Protein AF-0000000066037238 (afdb_homodimer)

Structure (mmCIF, N/CA/C/O backbone):
data_AF-0000000066037238-model_v1
#
loop_
_entity.id
_entity.type
_entity.pdbx_description
1 polymer 'NGG1-interacting factor 3'
#
loop_
_atom_site.group_PDB
_atom_site.id
_atom_site.type_symbol
_atom_site.label_atom_id
_atom_site.label_alt_id
_atom_site.label_comp_id
_atom_site.label_asym_id
_atom_site.label_entity_id
_atom_site.label_seq_id
_atom_site.pdbx_PDB_ins_code
_atom_site.Cartn_x
_atom_site.Cartn_y
_atom_site.Cartn_z
_atom_site.occupancy
_atom_site.B_iso_or_equiv
_atom_site.auth_seq_id
_atom_site.auth_comp_id
_atom_site.auth_asym_id
_atom_site.auth_atom_id
_atom_site.pdbx_PDB_model_num
ATOM 1 N N . MET A 1 1 ? 17.234 34.469 14.727 1 67.12 1 MET A N 1
ATOM 2 C CA . MET A 1 1 ? 16.453 34.875 15.883 1 67.12 1 MET A CA 1
ATOM 3 C C . MET A 1 1 ? 15.422 33.781 16.234 1 67.12 1 MET A C 1
ATOM 5 O O . MET A 1 1 ? 14.898 33.125 15.359 1 67.12 1 MET A O 1
ATOM 9 N N . SER A 1 2 ? 15.195 33.688 17.484 1 80.06 2 SER A N 1
ATOM 10 C CA . SER A 1 2 ? 14.273 32.656 17.969 1 80.06 2 SER A CA 1
ATOM 11 C C . SER A 1 2 ? 12.836 32.969 17.578 1 80.06 2 SER A C 1
ATOM 13 O O . SER A 1 2 ? 12.43 34.156 17.578 1 80.06 2 SER A O 1
ATOM 15 N N . ARG A 1 3 ? 12.109 31.969 17.141 1 85.75 3 ARG A N 1
ATOM 16 C CA . ARG A 1 3 ? 10.711 32.094 16.719 1 85.75 3 ARG A CA 1
ATOM 17 C C . ARG A 1 3 ? 9.773 31.672 17.859 1 85.75 3 ARG A C 1
ATOM 19 O O . ARG A 1 3 ? 8.57 31.5 17.641 1 85.75 3 ARG A O 1
ATOM 26 N N . ALA A 1 4 ? 10.305 31.625 19.016 1 90.44 4 ALA A N 1
ATOM 27 C CA . ALA A 1 4 ? 9.516 31.156 20.141 1 90.44 4 ALA A CA 1
ATOM 28 C C . ALA A 1 4 ? 8.438 32.156 20.531 1 90.44 4 ALA A C 1
ATOM 30 O O . ALA A 1 4 ? 8.68 33.375 20.531 1 90.44 4 ALA A O 1
ATOM 31 N N . ILE A 1 5 ? 7.301 31.609 20.766 1 92.38 5 ILE A N 1
ATOM 32 C CA . ILE A 1 5 ? 6.207 32.438 21.234 1 92.38 5 ILE A CA 1
ATOM 33 C C . ILE A 1 5 ? 5.973 32.188 22.734 1 92.38 5 ILE A C 1
ATOM 35 O O . ILE A 1 5 ? 6.562 31.297 23.312 1 92.38 5 ILE A O 1
ATOM 39 N N . THR A 1 6 ? 5.172 33.062 23.266 1 92.44 6 THR A N 1
ATOM 40 C CA . THR A 1 6 ? 4.918 32.906 24.688 1 92.44 6 THR A CA 1
ATOM 41 C C . THR A 1 6 ? 4.047 31.672 24.953 1 92.44 6 THR A C 1
ATOM 43 O O . THR A 1 6 ? 3.35 31.188 24.062 1 92.44 6 THR A O 1
ATOM 46 N N . ARG A 1 7 ? 4.125 31.219 26.188 1 93.56 7 ARG A N 1
ATOM 47 C CA . ARG A 1 7 ? 3.281 30.094 26.594 1 93.56 7 ARG A CA 1
ATOM 48 C C . ARG A 1 7 ? 1.805 30.422 26.391 1 93.56 7 ARG A C 1
ATOM 50 O O . ARG A 1 7 ? 1.026 29.562 25.969 1 93.56 7 ARG A O 1
ATOM 57 N N . ALA A 1 8 ? 1.461 31.625 26.672 1 92.94 8 ALA A N 1
ATOM 58 C CA . ALA A 1 8 ? 0.074 32.062 26.516 1 92.94 8 ALA A CA 1
ATOM 59 C C . ALA A 1 8 ? -0.369 31.984 25.062 1 92.94 8 ALA A C 1
ATOM 61 O O . ALA A 1 8 ? -1.48 31.531 24.766 1 92.94 8 ALA A O 1
ATOM 62 N N . GLN A 1 9 ? 0.451 32.375 24.172 1 93.62 9 GLN A N 1
ATOM 63 C CA . GLN A 1 9 ? 0.159 32.344 22.734 1 93.62 9 GLN A CA 1
ATOM 64 C C . GLN A 1 9 ? 0.022 30.891 22.25 1 93.62 9 GLN A C 1
ATOM 66 O O . GLN A 1 9 ? -0.89 30.578 21.484 1 93.62 9 GLN A O 1
ATOM 71 N N . LEU A 1 10 ? 0.917 30.078 22.703 1 96.25 10 LEU A N 1
ATOM 72 C CA . LEU A 1 10 ? 0.875 28.672 22.312 1 96.25 10 LEU A CA 1
ATOM 73 C C . LEU A 1 10 ? -0.377 27.984 22.859 1 96.25 10 LEU A C 1
ATOM 75 O O . LEU A 1 10 ? -1.038 27.234 22.141 1 96.25 10 LEU A O 1
ATOM 79 N N . ASP A 1 11 ? -0.684 28.297 24.062 1 96 11 ASP A N 1
ATOM 80 C CA . ASP A 1 11 ? -1.886 27.75 24.688 1 96 11 ASP A CA 1
ATOM 81 C C . ASP A 1 11 ? -3.139 28.172 23.922 1 96 11 ASP A C 1
ATOM 83 O O . ASP A 1 11 ? -4.07 27.375 23.75 1 96 11 ASP A O 1
ATOM 87 N N . LYS A 1 12 ? -3.129 29.391 23.531 1 95.81 12 LYS A N 1
ATOM 88 C CA . LYS A 1 12 ? -4.258 29.875 22.734 1 95.81 12 LYS A CA 1
ATOM 89 C C . LYS A 1 12 ? -4.418 29.078 21.453 1 95.81 12 LYS A C 1
ATOM 91 O O . LYS A 1 12 ? -5.531 28.703 21.078 1 95.81 12 LYS A O 1
ATOM 96 N N . LEU A 1 13 ? -3.352 28.797 20.75 1 97.5 13 LEU A N 1
ATOM 97 C CA . LEU A 1 13 ? -3.398 28.016 19.531 1 97.5 13 LEU A CA 1
ATOM 98 C C . LEU A 1 13 ? -3.885 26.594 19.828 1 97.5 13 LEU A C 1
ATOM 100 O O . LEU A 1 13 ? -4.75 26.078 19.125 1 97.5 13 LEU A O 1
ATOM 104 N N . VAL A 1 14 ? -3.35 25.984 20.844 1 98.31 14 VAL A N 1
ATOM 105 C CA . VAL A 1 14 ? -3.727 24.625 21.203 1 98.31 14 VAL A CA 1
ATOM 106 C C . VAL A 1 14 ? -5.219 24.562 21.531 1 98.31 14 VAL A C 1
ATOM 108 O O . VAL A 1 14 ? -5.918 23.641 21.094 1 98.31 14 VAL A O 1
ATOM 111 N N . ARG A 1 15 ? -5.703 25.547 22.203 1 98.19 15 ARG A N 1
ATOM 112 C CA . ARG A 1 15 ? -7.129 25.625 22.516 1 98.19 15 ARG A CA 1
ATOM 113 C C . ARG A 1 15 ? -7.957 25.766 21.25 1 98.19 15 ARG A C 1
ATOM 115 O O . ARG A 1 15 ? -9.031 25.156 21.125 1 98.19 15 ARG A O 1
ATOM 122 N N . SER A 1 16 ? -7.473 26.562 20.375 1 98.06 16 SER A N 1
ATOM 123 C CA . SER A 1 16 ? -8.164 26.734 19.109 1 98.06 16 SER A CA 1
ATOM 124 C C . SER A 1 16 ? -8.258 25.406 18.359 1 98.06 16 SER A C 1
ATOM 126 O O . SER A 1 16 ? -9.305 25.078 17.797 1 98.06 16 SER A O 1
ATOM 128 N N . ILE A 1 17 ? -7.18 24.641 18.312 1 98.56 17 ILE A N 1
ATOM 129 C CA . ILE A 1 17 ? -7.152 23.359 17.625 1 98.56 17 ILE A CA 1
ATOM 130 C C . ILE A 1 17 ? -8.094 22.375 18.312 1 98.56 17 ILE A C 1
ATOM 132 O O . ILE A 1 17 ? -8.906 21.719 17.672 1 98.56 17 ILE A O 1
ATOM 136 N N . THR A 1 18 ? -8.039 22.328 19.625 1 98.38 18 THR A N 1
ATOM 137 C CA . THR A 1 18 ? -8.773 21.328 20.391 1 98.38 18 THR A CA 1
ATOM 138 C C . THR A 1 18 ? -10.258 21.672 20.453 1 98.38 18 THR A C 1
ATOM 140 O O . THR A 1 18 ? -11.086 20.828 20.766 1 98.38 18 THR A O 1
ATOM 143 N N . LYS A 1 19 ? -10.539 22.906 20.203 1 97.88 19 LYS A N 1
ATOM 144 C CA . LYS A 1 19 ? -11.938 23.297 20.047 1 97.88 19 LYS A CA 1
ATOM 145 C C . LYS A 1 19 ? -12.602 22.516 18.922 1 97.88 19 LYS A C 1
ATOM 147 O O . LYS A 1 19 ? -13.758 22.094 19.047 1 97.88 19 LYS A O 1
ATOM 152 N N . PHE A 1 20 ? -11.914 22.281 17.891 1 97.75 20 PHE A N 1
ATOM 153 C CA . PHE A 1 20 ? -12.461 21.609 16.719 1 97.75 20 PHE A CA 1
ATOM 154 C C . PHE A 1 20 ? -12.125 20.125 16.75 1 97.75 20 PHE A C 1
ATOM 156 O O . PHE A 1 20 ? -12.883 19.297 16.234 1 97.75 20 PHE A O 1
ATOM 163 N N . TYR A 1 21 ? -10.984 19.828 17.328 1 98.38 21 TYR A N 1
ATOM 164 C CA . TYR A 1 21 ? -10.484 18.469 17.359 1 98.38 21 TYR A CA 1
ATOM 165 C C . TYR A 1 21 ? -10.031 18.094 18.766 1 98.38 21 TYR A C 1
ATOM 167 O O . TYR A 1 21 ? -8.828 17.969 19.031 1 98.38 21 TYR A O 1
ATOM 175 N N . PRO A 1 22 ? -10.969 17.844 19.578 1 97.75 22 PRO A N 1
ATOM 176 C CA . PRO A 1 22 ? -10.633 17.484 20.953 1 97.75 22 PRO A CA 1
ATOM 177 C C . PRO A 1 22 ? -9.688 16.297 21.047 1 97.75 22 PRO A C 1
ATOM 179 O O . PRO A 1 22 ? -9.859 15.305 20.328 1 97.75 22 PRO A O 1
ATOM 182 N N . GLN A 1 23 ? -8.766 16.375 21.953 1 96.75 23 GLN A N 1
ATOM 183 C CA . GLN A 1 23 ? -7.773 15.328 22.109 1 96.75 23 GLN A CA 1
ATOM 184 C C . GLN A 1 23 ? -8.43 14 22.484 1 96.75 23 GLN A C 1
ATOM 186 O O . GLN A 1 23 ? -7.941 12.938 22.125 1 96.75 23 GLN A O 1
ATOM 191 N N . LYS A 1 24 ? -9.508 14.031 23.156 1 96.25 24 LYS A N 1
ATOM 192 C CA . LYS A 1 24 ? -10.188 12.82 23.609 1 96.25 24 LYS A CA 1
ATOM 193 C C . LYS A 1 24 ? -10.727 12.016 22.422 1 96.25 24 LYS A C 1
ATOM 195 O O . LYS A 1 24 ? -11.109 10.859 22.578 1 96.25 24 LYS A O 1
ATOM 200 N N . TYR A 1 25 ? -10.828 12.664 21.25 1 97.94 25 TYR A N 1
ATOM 201 C CA . TYR A 1 25 ? -11.297 11.977 20.062 1 97.94 25 TYR A CA 1
ATOM 202 C C . TYR A 1 25 ? -10.211 11.055 19.5 1 97.94 25 TYR A C 1
ATOM 204 O O . TYR A 1 25 ? -10.5 10.156 18.703 1 97.94 25 TYR A O 1
ATOM 212 N N . ALA A 1 26 ? -8.945 11.281 19.859 1 97.75 26 ALA A N 1
ATOM 213 C CA . ALA A 1 26 ? -7.828 10.523 19.312 1 97.75 26 ALA A CA 1
ATOM 214 C C . ALA A 1 26 ? -7.805 9.102 19.859 1 97.75 26 ALA A C 1
ATOM 216 O O . ALA A 1 26 ? -8.25 8.852 20.984 1 97.75 26 ALA A O 1
ATOM 217 N N . ASP A 1 27 ? -7.355 8.188 19.094 1 96.19 27 ASP A N 1
ATOM 218 C CA . ASP A 1 27 ? -7.195 6.812 19.547 1 96.19 27 ASP A CA 1
ATOM 219 C C . ASP A 1 27 ? -5.984 6.68 20.484 1 96.19 27 ASP A C 1
ATOM 221 O O . ASP A 1 27 ? -4.859 6.477 20.016 1 96.19 27 ASP A O 1
ATOM 225 N N . LYS A 1 28 ? -6.141 6.621 21.672 1 93.38 28 LYS A N 1
ATOM 226 C CA . LYS A 1 28 ? -5.078 6.664 22.672 1 93.38 28 LYS A CA 1
ATOM 227 C C . LYS A 1 28 ? -4.395 5.309 22.797 1 93.38 28 LYS A C 1
ATOM 229 O O . LYS A 1 28 ? -3.338 5.199 23.422 1 93.38 28 LYS A O 1
ATOM 234 N N . SER A 1 29 ? -4.988 4.32 22.203 1 94 29 SER A N 1
ATOM 235 C CA . SER A 1 29 ? -4.422 2.984 22.359 1 94 29 SER A CA 1
ATOM 236 C C . SER A 1 29 ? -3.096 2.865 21.609 1 94 29 SER A C 1
ATOM 238 O O . SER A 1 29 ? -2.252 2.039 21.953 1 94 29 SER A O 1
ATOM 240 N N . TRP A 1 30 ? -2.885 3.672 20.578 1 94.62 30 TRP A N 1
ATOM 241 C CA . TRP A 1 30 ? -1.648 3.494 19.828 1 94.62 30 TRP A CA 1
ATOM 242 C C . TRP A 1 30 ? -1.1 4.84 19.359 1 94.62 30 TRP A C 1
ATOM 244 O O . TRP A 1 30 ? 0.088 4.957 19.047 1 94.62 30 TRP A O 1
ATOM 254 N N . ASP A 1 31 ? -1.912 5.848 19.266 1 96.69 31 ASP A N 1
ATOM 255 C CA . ASP A 1 31 ? -1.569 7.125 18.641 1 96.69 31 ASP A CA 1
ATOM 256 C C . ASP A 1 31 ? -0.812 8.023 19.625 1 96.69 31 ASP A C 1
ATOM 258 O O . ASP A 1 31 ? -0.882 7.82 20.828 1 96.69 31 ASP A O 1
ATOM 262 N N . ASN A 1 32 ? 0.004 8.969 19.078 1 97.56 32 ASN A N 1
ATOM 263 C CA . ASN A 1 32 ? 0.693 9.977 19.875 1 97.56 32 ASN A CA 1
ATOM 264 C C . ASN A 1 32 ? 0.351 11.391 19.406 1 97.56 32 ASN A C 1
ATOM 266 O O . ASN A 1 32 ? 1.091 11.984 18.625 1 97.56 32 ASN A O 1
ATOM 270 N N . THR A 1 33 ? -0.707 11.945 19.969 1 98.06 33 THR A N 1
ATOM 271 C CA . THR A 1 33 ? -1.223 13.234 19.531 1 98.06 33 THR A CA 1
ATOM 272 C C . THR A 1 33 ? -0.94 14.305 20.578 1 98.06 33 THR A C 1
ATOM 274 O O . THR A 1 33 ? -0.51 14 21.688 1 98.06 33 THR A O 1
ATOM 277 N N . GLY A 1 34 ? -1.116 15.555 20.219 1 98.12 34 GLY A N 1
ATOM 278 C CA . GLY A 1 34 ? -0.96 16.672 21.125 1 98.12 34 GLY A CA 1
ATOM 279 C C . GLY A 1 34 ? 0.288 17.5 20.859 1 98.12 34 GLY A C 1
ATOM 280 O O . GLY A 1 34 ? 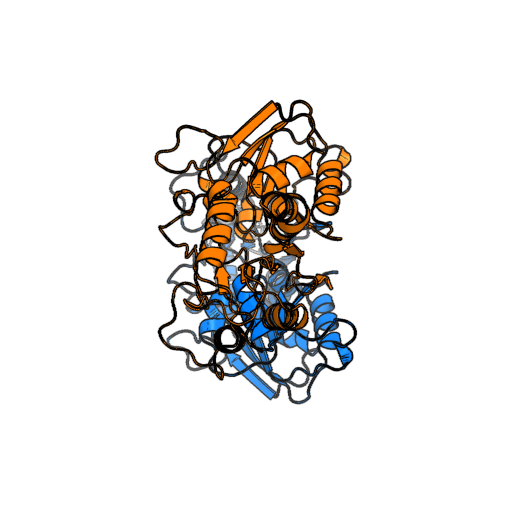0.796 17.516 19.734 1 98.12 34 GLY A O 1
ATOM 281 N N . LEU A 1 35 ? 0.635 18.328 21.859 1 98.5 35 LEU A N 1
ATOM 282 C CA . LEU A 1 35 ? 1.841 19.141 21.781 1 98.5 35 LEU A CA 1
ATOM 283 C C . LEU A 1 35 ? 3.09 18.281 21.984 1 98.5 35 LEU A C 1
ATOM 285 O O . LEU A 1 35 ? 3.428 17.922 23.109 1 98.5 35 LEU A O 1
ATOM 289 N N . LEU A 1 36 ? 3.799 18.016 20.891 1 98.38 36 LEU A N 1
ATOM 290 C CA . LEU A 1 36 ? 4.898 17.062 20.922 1 98.38 36 LEU A CA 1
ATOM 291 C C . LEU A 1 36 ? 6.227 17.766 21.172 1 98.38 36 LEU A C 1
ATOM 293 O O . LEU A 1 36 ? 7.148 17.172 21.75 1 98.38 36 LEU A O 1
ATOM 297 N N . ILE A 1 37 ? 6.363 18.984 20.656 1 98.31 37 ILE A N 1
ATOM 298 C CA . ILE A 1 37 ? 7.508 19.844 20.938 1 98.31 37 ILE A CA 1
ATOM 299 C C . ILE A 1 37 ? 7.027 21.219 21.406 1 98.31 37 ILE A C 1
ATOM 301 O O . ILE A 1 37 ? 6.324 21.922 20.672 1 98.31 37 ILE A O 1
ATOM 305 N N . ASP A 1 38 ? 7.398 21.609 22.594 1 98.06 38 ASP A N 1
ATOM 306 C CA . ASP A 1 38 ? 7.051 22.906 23.188 1 98.06 38 ASP A CA 1
ATOM 307 C C . ASP A 1 38 ? 8.289 23.797 23.328 1 98.06 38 ASP A C 1
ATOM 309 O O . ASP A 1 38 ? 9.125 23.562 24.203 1 98.06 38 ASP A O 1
ATOM 313 N N . CYS A 1 39 ? 8.328 24.812 22.5 1 96.12 39 CYS A N 1
ATOM 314 C CA . CYS A 1 39 ? 9.461 25.719 22.547 1 96.12 39 CYS A CA 1
ATOM 315 C C . CYS A 1 39 ? 9.039 27.094 23.094 1 96.12 39 CYS A C 1
ATOM 317 O O . CYS A 1 39 ? 9.766 28.078 22.938 1 96.12 39 CYS A O 1
ATOM 319 N N . SER A 1 40 ? 7.816 27.156 23.625 1 94.25 40 SER A N 1
ATOM 320 C CA . SER A 1 40 ? 7.316 28.438 24.125 1 94.25 40 SER A CA 1
ATOM 321 C C . SER A 1 40 ? 8.164 28.953 25.281 1 94.25 40 SER A C 1
ATOM 323 O O . SER A 1 40 ? 8.883 28.172 25.922 1 94.25 40 SER A O 1
ATOM 325 N N . THR A 1 41 ? 8.156 30.25 25.5 1 91.06 41 THR A N 1
ATOM 326 C CA . THR A 1 41 ? 8.945 30.875 26.547 1 91.06 41 THR A CA 1
ATOM 327 C C . THR A 1 41 ? 8.047 31.656 27.516 1 91.06 41 THR A C 1
ATOM 329 O O . THR A 1 41 ? 6.895 31.953 27.188 1 91.06 41 THR A O 1
ATOM 332 N N . ALA A 1 42 ? 8.5 31.828 28.828 1 81 42 ALA A N 1
ATOM 333 C CA . ALA A 1 42 ? 7.781 32.625 29.812 1 81 42 ALA A CA 1
ATOM 334 C C . ALA A 1 42 ? 7.828 34.125 29.438 1 81 42 ALA A C 1
ATOM 336 O O . ALA A 1 42 ? 6.875 34.844 29.703 1 81 42 ALA A O 1
ATOM 337 N N . GLN A 1 43 ? 8.969 34.562 29.125 1 66.44 43 GLN A N 1
ATOM 338 C CA . GLN A 1 43 ? 9.188 36 28.984 1 66.44 43 GLN A CA 1
ATOM 339 C C . GLN A 1 43 ? 8.945 36.469 27.547 1 66.44 43 GLN A C 1
ATOM 341 O O . GLN A 1 43 ? 9.211 35.719 26.594 1 66.44 43 GLN A O 1
ATOM 346 N N . VAL A 1 44 ? 7.895 37.375 27.422 1 57.03 44 VAL A N 1
ATOM 347 C CA . VAL A 1 44 ? 7.664 38 26.125 1 57.03 44 VAL A CA 1
ATOM 348 C C . VAL A 1 44 ? 8.984 38.531 25.547 1 57.03 44 VAL A C 1
ATOM 350 O O . VAL A 1 44 ? 9.695 39.281 26.203 1 57.03 44 VAL A O 1
ATOM 353 N N . THR A 1 45 ? 9.797 37.688 24.953 1 53.84 45 THR A N 1
ATOM 354 C CA . THR A 1 45 ? 10.852 38.469 24.328 1 53.84 45 THR A CA 1
ATOM 355 C C . THR A 1 45 ? 10.273 39.656 23.562 1 53.84 45 THR A C 1
ATOM 357 O O . THR A 1 45 ? 9.062 39.719 23.328 1 53.84 45 THR A O 1
ATOM 360 N N . THR A 1 46 ? 11.195 40.656 23.094 1 48.16 46 THR A N 1
ATOM 361 C CA . THR A 1 46 ? 10.883 41.969 22.5 1 48.16 46 THR A CA 1
ATOM 362 C C . THR A 1 46 ? 9.742 41.844 21.5 1 48.16 46 THR A C 1
ATOM 364 O O . THR A 1 46 ? 9.414 42.812 20.812 1 48.16 46 THR A O 1
ATOM 367 N N . ALA A 1 47 ? 9.539 40.656 20.984 1 52 47 ALA A N 1
ATOM 368 C CA . ALA A 1 47 ? 8.578 40.688 19.875 1 52 47 ALA A CA 1
ATOM 369 C C . ALA A 1 47 ? 7.188 41.062 20.375 1 52 47 ALA A C 1
ATOM 371 O O . ALA A 1 47 ? 6.855 40.812 21.547 1 52 47 ALA A O 1
ATOM 372 N N . ASP A 1 48 ? 6.359 41.781 19.688 1 54.62 48 ASP A N 1
ATOM 373 C CA . ASP A 1 48 ? 5.051 42.406 19.781 1 54.62 48 ASP A CA 1
ATOM 374 C C . ASP A 1 48 ? 4.012 41.438 20.359 1 54.62 48 ASP A C 1
ATOM 376 O O . ASP A 1 48 ? 3.771 40.375 19.781 1 54.62 48 ASP A O 1
ATOM 380 N N . ALA A 1 49 ? 3.816 41.438 21.75 1 55.59 49 ALA A N 1
ATOM 381 C CA . ALA A 1 49 ? 2.732 40.719 22.422 1 55.59 49 ALA A CA 1
ATOM 382 C C . ALA A 1 49 ? 1.521 40.562 21.516 1 55.59 49 ALA A C 1
ATOM 384 O O . ALA A 1 49 ? 0.695 39.688 21.703 1 55.59 49 ALA A O 1
ATOM 385 N N . ASN A 1 50 ? 1.475 41.5 20.562 1 59.53 50 ASN A N 1
ATOM 386 C CA . ASN A 1 50 ? 0.292 41.531 19.703 1 59.53 50 ASN A CA 1
ATOM 387 C C . ASN A 1 50 ? 0.533 40.781 18.391 1 59.53 50 ASN A C 1
ATOM 389 O O . ASN A 1 50 ? -0.343 40.75 17.531 1 59.53 50 ASN A O 1
ATOM 393 N N . ALA A 1 51 ? 1.766 40.156 18.406 1 73.75 51 ALA A N 1
ATOM 394 C CA . ALA A 1 51 ? 2.057 39.5 17.125 1 73.75 51 ALA A CA 1
ATOM 395 C C . ALA A 1 51 ? 1.32 38.188 17.016 1 73.75 51 ALA A C 1
ATOM 397 O O . ALA A 1 51 ? 1.259 37.406 17.969 1 73.75 51 ALA A O 1
ATOM 398 N N . LYS A 1 52 ? 0.612 37.969 15.867 1 86.62 52 LYS A N 1
ATOM 399 C CA . LYS A 1 52 ? -0.12 36.75 15.562 1 86.62 52 LYS A CA 1
ATOM 400 C C . LYS A 1 52 ? 0.827 35.562 15.438 1 86.62 52 LYS A C 1
ATOM 402 O O . LYS A 1 52 ? 1.936 35.688 14.914 1 86.62 52 LYS A O 1
ATOM 407 N N . THR A 1 53 ? 0.414 34.469 16.094 1 93.25 53 THR A N 1
ATOM 408 C CA . THR A 1 53 ? 1.109 33.219 15.891 1 93.25 53 THR A CA 1
ATOM 409 C C . THR A 1 53 ? 1.032 32.781 14.43 1 93.25 53 THR A C 1
ATOM 411 O O . THR A 1 53 ? -0.04 32.812 13.82 1 93.25 53 THR A O 1
ATOM 414 N N . LYS A 1 54 ? 2.145 32.531 13.867 1 97.5 54 LYS A N 1
ATOM 415 C CA . LYS A 1 54 ? 2.191 32.031 12.492 1 97.5 54 LYS A CA 1
ATOM 416 C C . LYS A 1 54 ? 2.344 30.516 12.469 1 97.5 54 LYS A C 1
ATOM 418 O O . LYS A 1 54 ? 3.361 29.984 12.914 1 97.5 54 LYS A O 1
ATOM 423 N N . VAL A 1 55 ? 1.345 29.844 11.867 1 98.62 55 VAL A N 1
ATOM 424 C CA . VAL A 1 55 ? 1.237 28.391 11.906 1 98.62 55 VAL A CA 1
ATOM 425 C C . VAL A 1 55 ? 1.487 27.812 10.516 1 98.62 55 VAL A C 1
ATOM 427 O O . VAL A 1 55 ? 0.946 28.312 9.523 1 98.62 55 VAL A O 1
ATOM 430 N N . LEU A 1 56 ? 2.318 26.812 10.406 1 98.94 56 LEU A N 1
ATOM 431 C CA . LEU A 1 56 ? 2.451 26.016 9.188 1 98.94 56 LEU A CA 1
ATOM 432 C C . LEU A 1 56 ? 1.698 24.703 9.312 1 98.94 56 LEU A C 1
ATOM 434 O O . LEU A 1 56 ? 1.926 23.938 10.258 1 98.94 56 LEU A O 1
ATOM 438 N N . LEU A 1 57 ? 0.723 24.469 8.391 1 98.94 57 LEU A N 1
ATOM 439 C CA . LEU A 1 57 ? 0.008 23.188 8.328 1 98.94 57 LEU A CA 1
ATOM 440 C C . LEU A 1 57 ? 0.702 22.234 7.371 1 98.94 57 LEU A C 1
ATOM 442 O O . LEU A 1 57 ? 1.136 22.625 6.289 1 98.94 57 LEU A O 1
ATOM 446 N N . THR A 1 58 ? 0.819 20.969 7.777 1 98.94 58 THR A N 1
ATOM 447 C CA . THR A 1 58 ? 1.406 19.938 6.941 1 98.94 58 THR A CA 1
ATOM 448 C C . THR A 1 58 ? 0.855 18.562 7.32 1 98.94 58 THR A C 1
ATOM 450 O O . THR A 1 58 ? 0.31 18.391 8.414 1 98.94 58 THR A O 1
ATOM 453 N N . VAL A 1 59 ? 0.92 17.578 6.398 1 98.88 59 VAL A N 1
ATOM 454 C CA . VAL A 1 59 ? 0.585 16.203 6.738 1 98.88 59 VAL A CA 1
ATOM 455 C C . VAL A 1 59 ? 1.806 15.508 7.34 1 98.88 59 VAL A C 1
ATOM 457 O O . VAL A 1 59 ? 1.772 15.07 8.492 1 98.88 59 VAL A O 1
ATOM 460 N N . ASP A 1 60 ? 2.881 15.523 6.586 1 98.75 60 ASP A N 1
ATOM 461 C CA . ASP A 1 60 ? 4.133 14.914 7.02 1 98.75 60 ASP A CA 1
ATOM 462 C C . ASP A 1 60 ? 5.199 15.977 7.281 1 98.75 60 ASP A C 1
ATOM 464 O O . ASP A 1 60 ? 5.516 16.781 6.395 1 98.75 60 ASP A O 1
ATOM 468 N N . LEU A 1 61 ? 5.746 15.969 8.445 1 98.75 61 LEU A N 1
ATOM 469 C CA . LEU A 1 61 ? 6.816 16.906 8.789 1 98.75 61 LEU A CA 1
ATOM 470 C C . LEU A 1 61 ? 8.172 16.344 8.367 1 98.75 61 LEU A C 1
ATOM 472 O O . LEU A 1 61 ? 8.836 15.648 9.141 1 98.75 61 LEU A O 1
ATOM 476 N N . THR A 1 62 ? 8.57 16.719 7.203 1 98.25 62 THR A N 1
ATOM 477 C CA . THR A 1 62 ? 9.852 16.297 6.637 1 98.25 62 THR A CA 1
ATOM 478 C C . THR A 1 62 ? 10.898 17.391 6.832 1 98.25 62 THR A C 1
ATOM 480 O O . THR A 1 62 ? 10.594 18.484 7.32 1 98.25 62 THR A O 1
ATOM 483 N N . LYS A 1 63 ? 12.125 17.094 6.418 1 97.94 63 LYS A N 1
ATOM 484 C CA . LYS A 1 63 ? 13.203 18.062 6.473 1 97.94 63 LYS A CA 1
ATOM 485 C C . LYS A 1 63 ? 12.867 19.297 5.645 1 97.94 63 LYS A C 1
ATOM 487 O O . LYS A 1 63 ? 13.094 20.438 6.082 1 97.94 63 LYS A O 1
ATOM 492 N N . SER A 1 64 ? 12.312 19.062 4.457 1 98.31 64 SER A N 1
ATOM 493 C CA . SER A 1 64 ? 11.961 20.172 3.566 1 98.31 64 SER A CA 1
ATOM 494 C C . SER A 1 64 ? 10.859 21.031 4.172 1 98.31 64 SER A C 1
ATOM 496 O O . SER A 1 64 ? 10.883 22.266 4.047 1 98.31 64 SER A O 1
ATOM 498 N N . VAL A 1 65 ? 9.93 20.422 4.844 1 98.75 65 VAL A N 1
ATOM 499 C CA . VAL A 1 65 ? 8.836 21.141 5.484 1 98.75 65 VAL A CA 1
ATOM 500 C C . VAL A 1 65 ? 9.383 21.969 6.652 1 98.75 65 VAL A C 1
ATOM 502 O O . VAL A 1 65 ? 8.977 23.109 6.852 1 98.75 65 VAL A O 1
ATOM 505 N N . ALA A 1 66 ? 10.266 21.359 7.414 1 98.69 66 ALA A N 1
ATOM 506 C CA . ALA A 1 66 ? 10.883 22.078 8.523 1 98.69 66 ALA A CA 1
ATOM 507 C C . ALA A 1 66 ? 11.617 23.328 8.031 1 98.69 66 ALA A C 1
ATOM 509 O O . ALA A 1 66 ? 11.5 24.406 8.617 1 98.69 66 ALA A O 1
ATOM 510 N N . GLN A 1 67 ? 12.344 23.141 6.961 1 98.56 67 GLN A N 1
ATOM 511 C CA . GLN A 1 67 ? 13.047 24.281 6.387 1 98.56 67 GLN A CA 1
ATOM 512 C C . GLN A 1 67 ? 12.07 25.344 5.922 1 98.56 67 GLN A C 1
ATOM 514 O O . GLN A 1 67 ? 12.32 26.547 6.098 1 98.56 67 GLN A O 1
ATOM 519 N N . GLU A 1 68 ? 11 24.922 5.348 1 98.75 68 GLU A N 1
ATOM 520 C CA . GLU A 1 68 ? 9.953 25.859 4.934 1 98.75 68 GLU A CA 1
ATOM 521 C C . GLU A 1 68 ? 9.43 26.672 6.117 1 98.75 68 GLU A C 1
ATOM 523 O O . GLU A 1 68 ? 9.211 27.875 6 1 98.75 68 GLU A O 1
ATOM 528 N N . ALA A 1 69 ? 9.211 26.016 7.223 1 98.56 69 ALA A N 1
ATOM 529 C CA . ALA A 1 69 ? 8.734 26.688 8.43 1 98.56 69 ALA A CA 1
ATOM 530 C C . ALA A 1 69 ? 9.727 27.75 8.891 1 98.56 69 ALA A C 1
ATOM 532 O O . ALA A 1 69 ? 9.336 28.859 9.258 1 98.56 69 ALA A O 1
ATOM 533 N N . VAL A 1 70 ? 10.992 27.406 8.859 1 98 70 VAL A N 1
ATOM 534 C CA . VAL A 1 70 ? 12.047 28.344 9.25 1 98 70 VAL A CA 1
ATOM 535 C C . VAL A 1 70 ? 12.055 29.531 8.305 1 98 70 VAL A C 1
ATOM 537 O O . VAL A 1 70 ? 12.047 30.688 8.75 1 98 70 VAL A O 1
ATOM 540 N N . ASP A 1 71 ? 11.992 29.203 7.004 1 98.19 71 ASP A N 1
ATOM 541 C CA . ASP A 1 71 ? 12.078 30.234 5.98 1 98.19 71 ASP A CA 1
ATOM 542 C C . ASP A 1 71 ? 10.867 31.172 6.035 1 98.19 71 ASP A C 1
ATOM 544 O O . ASP A 1 71 ? 10.984 32.375 5.746 1 98.19 71 ASP A O 1
ATOM 548 N N . ALA A 1 72 ? 9.758 30.656 6.422 1 97.56 72 ALA A N 1
ATOM 549 C CA . ALA A 1 72 ? 8.516 31.422 6.449 1 97.56 72 ALA A CA 1
ATOM 550 C C . ALA A 1 72 ? 8.312 32.094 7.809 1 97.56 72 ALA A C 1
ATOM 552 O O . ALA A 1 72 ? 7.277 32.719 8.055 1 97.56 72 ALA A O 1
ATOM 553 N N . ASN A 1 73 ? 9.25 31.891 8.742 1 96.31 73 ASN A N 1
ATOM 554 C CA . ASN A 1 73 ? 9.219 32.469 10.078 1 96.31 73 ASN A CA 1
ATOM 555 C C . ASN A 1 73 ? 7.996 32 10.867 1 96.31 73 ASN A C 1
ATOM 557 O O . ASN A 1 73 ? 7.332 32.812 11.516 1 96.31 73 ASN A O 1
ATOM 561 N N . CYS A 1 74 ? 7.695 30.75 10.703 1 97.62 74 CYS A N 1
ATOM 562 C CA . CYS A 1 74 ? 6.602 30.188 11.477 1 97.62 74 CYS A CA 1
ATOM 563 C C . CYS A 1 74 ? 7.02 29.953 12.93 1 97.62 74 CYS A C 1
ATOM 565 O O . CYS A 1 74 ? 8.203 29.766 13.211 1 97.62 74 CYS A O 1
ATOM 567 N N . ASN A 1 75 ? 6.016 29.953 13.828 1 96.81 75 ASN A N 1
ATOM 568 C CA . ASN A 1 75 ? 6.242 29.719 15.25 1 96.81 75 ASN A CA 1
ATOM 569 C C . ASN A 1 75 ? 5.875 28.281 15.641 1 96.81 75 ASN A C 1
ATOM 571 O O . ASN A 1 75 ? 6.426 27.75 16.594 1 96.81 75 ASN A O 1
ATOM 575 N N . VAL A 1 76 ? 4.895 27.812 14.922 1 98.5 76 VAL A N 1
ATOM 576 C CA . VAL A 1 76 ? 4.34 26.5 15.242 1 98.5 76 VAL A CA 1
ATOM 577 C C . VAL A 1 76 ? 4.062 25.719 13.961 1 98.5 76 VAL A C 1
ATOM 579 O O . VAL A 1 76 ? 3.598 26.297 12.969 1 98.5 76 VAL A O 1
ATOM 582 N N . ILE A 1 77 ? 4.418 24.469 13.977 1 98.88 77 ILE A N 1
ATOM 583 C CA . ILE A 1 77 ? 3.984 23.531 12.938 1 98.88 77 ILE A CA 1
ATOM 584 C C . ILE A 1 77 ? 2.859 22.656 13.477 1 98.88 77 ILE A C 1
ATOM 586 O O . ILE A 1 77 ? 2.986 22.062 14.555 1 98.88 77 ILE A O 1
ATOM 590 N N . VAL A 1 78 ? 1.743 22.641 12.789 1 98.94 78 VAL A N 1
ATOM 591 C CA . VAL A 1 78 ? 0.711 21.641 13.016 1 98.94 78 VAL A CA 1
ATOM 592 C C . VAL A 1 78 ? 0.838 20.516 11.984 1 98.94 78 VAL A C 1
ATOM 594 O O . VAL A 1 78 ? 0.46 20.688 10.828 1 98.94 78 VAL A O 1
ATOM 597 N N . ALA A 1 79 ? 1.411 19.453 12.406 1 98.88 79 ALA A N 1
ATOM 598 C CA . ALA A 1 79 ? 1.592 18.281 11.555 1 98.88 79 ALA A CA 1
ATOM 599 C C . ALA A 1 79 ? 0.475 17.266 11.781 1 98.88 79 ALA A C 1
ATOM 601 O O . ALA A 1 79 ? 0.258 16.812 12.914 1 98.88 79 ALA A O 1
ATOM 602 N N . TYR A 1 80 ? -0.2 16.891 10.68 1 98.81 80 TYR A N 1
ATOM 603 C CA . TYR A 1 80 ? -1.292 15.93 10.766 1 98.81 80 TYR A CA 1
ATOM 604 C C . TYR A 1 80 ? -0.816 14.617 11.375 1 98.81 80 TYR A C 1
ATOM 606 O O . TYR A 1 80 ? -1.403 14.125 12.344 1 98.81 80 TYR A O 1
ATOM 614 N N . HIS A 1 81 ? 0.265 14.055 10.875 1 98.69 81 HIS A N 1
ATOM 615 C CA . HIS A 1 81 ? 0.839 12.82 11.398 1 98.69 81 HIS A CA 1
ATOM 616 C C . HIS A 1 81 ? 1.742 13.102 12.594 1 98.69 81 HIS A C 1
ATOM 618 O O . HIS A 1 81 ? 2.455 14.109 12.617 1 98.69 81 HIS A O 1
ATOM 624 N N . PRO A 1 82 ? 1.782 12.234 13.547 1 97.75 82 PRO A N 1
ATOM 625 C CA . PRO A 1 82 ? 2.686 12.43 14.688 1 97.75 82 PRO A CA 1
ATOM 626 C C . PRO A 1 82 ? 4.156 12.469 14.266 1 97.75 82 PRO A C 1
ATOM 628 O O . PRO A 1 82 ? 4.637 11.562 13.594 1 97.75 82 PRO A O 1
ATOM 631 N N . PHE A 1 83 ? 4.773 13.508 14.727 1 97.44 83 PHE A N 1
ATOM 632 C CA . PHE A 1 83 ? 6.188 13.703 14.438 1 97.44 83 PHE A CA 1
ATOM 633 C C . PHE A 1 83 ? 7.055 12.797 15.305 1 97.44 83 PHE A C 1
ATOM 635 O O . PHE A 1 83 ? 8.078 12.289 14.844 1 97.44 83 PHE A O 1
ATOM 642 N N . ILE A 1 84 ? 6.688 12.625 16.531 1 96.25 84 ILE A N 1
ATOM 643 C CA . ILE A 1 84 ? 7.289 11.664 17.453 1 96.25 84 ILE A CA 1
ATOM 644 C C . ILE A 1 84 ? 6.391 10.438 17.578 1 96.25 84 ILE A C 1
ATOM 646 O O . ILE A 1 84 ? 5.266 10.531 18.078 1 96.25 84 ILE A O 1
ATOM 650 N N . PHE A 1 85 ? 6.973 9.297 17.156 1 94.19 85 PHE A N 1
ATOM 651 C CA . PHE A 1 85 ? 6.141 8.102 17.172 1 94.19 85 PHE A CA 1
ATOM 652 C C . PHE A 1 85 ? 6.996 6.844 17.266 1 94.19 85 PHE A C 1
ATOM 654 O O . PHE A 1 85 ? 8 6.711 16.562 1 94.19 85 PHE A O 1
ATOM 661 N N . PRO A 1 86 ? 6.805 5.738 17.953 1 91.31 86 PRO A N 1
ATOM 662 C CA . PRO A 1 86 ? 5.883 6.008 19.062 1 91.31 86 PRO A CA 1
ATOM 663 C C . PRO A 1 86 ? 6.527 6.82 20.188 1 91.31 86 PRO A C 1
ATOM 665 O O . PRO A 1 86 ? 5.82 7.434 21 1 91.31 86 PRO A O 1
ATOM 668 N N . SER A 1 87 ? 7.887 6.66 20.234 1 94.88 87 SER A N 1
ATOM 669 C CA . SER A 1 87 ? 8.664 7.391 21.219 1 94.88 87 SER A CA 1
ATOM 670 C C . SER A 1 87 ? 10.133 7.484 20.828 1 94.88 87 SER A C 1
ATOM 672 O O . SER A 1 87 ? 10.562 6.816 19.875 1 94.88 87 SER A O 1
ATOM 674 N N . TRP A 1 88 ? 10.773 8.438 21.406 1 95.38 88 TRP A N 1
ATOM 675 C CA . TRP A 1 88 ? 12.227 8.555 21.25 1 95.38 88 TRP A CA 1
ATOM 676 C C . TRP A 1 88 ? 12.922 8.312 22.594 1 95.38 88 TRP A C 1
ATOM 678 O O . TRP A 1 88 ? 12.453 8.766 23.641 1 95.38 88 TRP A O 1
ATOM 688 N N . ASN A 1 89 ? 14.062 7.652 22.562 1 94.94 89 ASN A N 1
ATOM 689 C CA . ASN A 1 89 ? 14.836 7.465 23.781 1 94.94 89 ASN A CA 1
ATOM 690 C C . ASN A 1 89 ? 16.156 8.234 23.75 1 94.94 89 ASN A C 1
ATOM 692 O O . ASN A 1 89 ? 16.891 8.258 24.734 1 94.94 89 ASN A O 1
ATOM 696 N N . ARG A 1 90 ? 16.422 8.734 22.594 1 95.62 90 ARG A N 1
ATOM 697 C CA . ARG A 1 90 ? 17.562 9.609 22.391 1 95.62 90 ARG A CA 1
ATOM 698 C C . ARG A 1 90 ? 17.359 10.5 21.156 1 95.62 90 ARG A C 1
ATOM 700 O O . ARG A 1 90 ? 16.469 10.242 20.359 1 95.62 90 ARG A O 1
ATOM 707 N N . LEU A 1 91 ? 18.031 11.547 21.047 1 95.62 91 LEU A N 1
ATOM 708 C CA . LEU A 1 91 ? 18.094 12.391 19.844 1 95.62 91 LEU A CA 1
ATOM 709 C C . LEU A 1 91 ? 19.453 12.266 19.172 1 95.62 91 LEU A C 1
ATOM 711 O O . LEU A 1 91 ? 20.453 12.75 19.688 1 95.62 91 LEU A O 1
ATOM 715 N N . SER A 1 92 ? 19.469 11.617 18.031 1 94.75 92 SER A N 1
ATOM 716 C CA . SER A 1 92 ? 20.688 11.375 17.266 1 94.75 92 SER A CA 1
ATOM 717 C C . SER A 1 92 ? 20.547 11.867 15.828 1 94.75 92 SER A C 1
ATOM 719 O O . SER A 1 92 ? 20.172 11.109 14.93 1 94.75 92 SER A O 1
ATOM 721 N N . PRO A 1 93 ? 20.953 13.125 15.625 1 92.94 93 PRO A N 1
ATOM 722 C CA . PRO A 1 93 ? 20.719 13.719 14.305 1 92.94 93 PRO A CA 1
ATOM 723 C C . PRO A 1 93 ? 21.5 13.016 13.195 1 92.94 93 PRO A C 1
ATOM 725 O O . PRO A 1 93 ? 21.141 13.117 12.023 1 92.94 93 PRO A O 1
ATOM 728 N N . HIS A 1 94 ? 22.531 12.211 13.531 1 91.88 94 HIS A N 1
ATOM 729 C CA . HIS A 1 94 ? 23.391 11.602 12.516 1 91.88 94 HIS A CA 1
ATOM 730 C C . HIS A 1 94 ? 22.812 10.266 12.055 1 91.88 94 HIS A C 1
ATOM 732 O O . HIS A 1 94 ? 23.172 9.766 10.984 1 91.88 94 HIS A O 1
ATOM 738 N N . THR A 1 95 ? 21.906 9.711 12.859 1 90.44 95 THR A N 1
ATOM 739 C CA . THR A 1 95 ? 21.391 8.391 12.5 1 90.44 95 THR A CA 1
ATOM 740 C C . THR A 1 95 ? 19.891 8.445 12.211 1 90.44 95 THR A C 1
ATOM 742 O O . THR A 1 95 ? 19.344 7.512 11.633 1 90.44 95 THR A O 1
ATOM 745 N N . ASN A 1 96 ? 19.234 9.508 12.555 1 93.5 96 ASN A N 1
ATOM 746 C CA . ASN A 1 96 ? 17.797 9.656 12.383 1 93.5 96 ASN A CA 1
ATOM 747 C C . ASN A 1 96 ? 17.438 11.055 11.875 1 93.5 96 ASN A C 1
ATOM 749 O O . ASN A 1 96 ? 17.516 12.031 12.633 1 93.5 96 ASN A O 1
ATOM 753 N N . PRO A 1 97 ? 17 11.117 10.656 1 94.06 97 PRO A N 1
ATOM 754 C CA . PRO A 1 97 ? 16.688 12.43 10.086 1 94.06 97 PRO A CA 1
ATOM 755 C C . PRO A 1 97 ? 15.594 13.172 10.844 1 94.06 97 PRO A C 1
ATOM 757 O O . PRO A 1 97 ? 15.578 14.406 10.875 1 94.06 97 PRO A O 1
ATOM 760 N N . GLN A 1 98 ? 14.688 12.492 11.453 1 96.12 98 GLN A N 1
ATOM 761 C CA . GLN A 1 98 ? 13.656 13.156 12.242 1 96.12 98 GLN A CA 1
ATOM 762 C C . GLN A 1 98 ? 14.25 13.867 13.453 1 96.12 98 GLN A C 1
ATOM 764 O O . GLN A 1 98 ? 13.781 14.938 13.844 1 96.12 98 GLN A O 1
ATOM 769 N N . HIS A 1 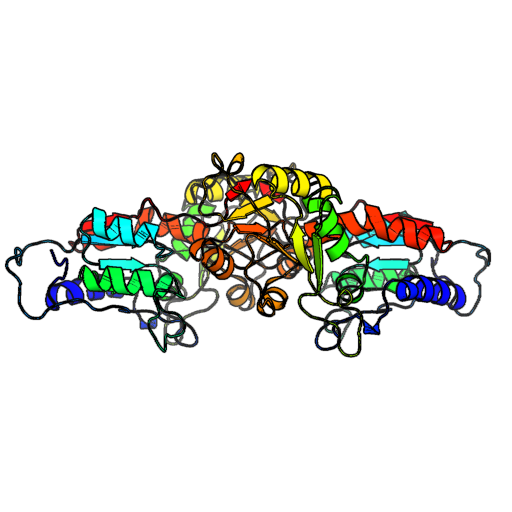99 ? 15.258 13.203 14.039 1 97.56 99 HIS A N 1
ATOM 770 C CA . HIS A 1 99 ? 15.938 13.828 15.164 1 97.56 99 HIS A CA 1
ATOM 771 C C . HIS A 1 99 ? 16.656 15.102 14.727 1 97.56 99 HIS A C 1
ATOM 773 O O . HIS A 1 99 ? 16.656 16.109 15.453 1 97.56 99 HIS A O 1
ATOM 779 N N . GLU A 1 100 ? 17.266 15.008 13.578 1 97.19 100 GLU A N 1
ATOM 780 C CA . GLU A 1 100 ? 17.906 16.188 13.016 1 97.19 100 GLU A CA 1
ATOM 781 C C . GLU A 1 100 ? 16.906 17.328 12.844 1 97.19 100 GLU A C 1
ATOM 783 O O . GLU A 1 100 ? 17.172 18.469 13.219 1 97.19 100 GLU A O 1
ATOM 788 N N . THR A 1 101 ? 15.766 17.016 12.344 1 98 101 THR A N 1
ATOM 789 C CA . THR A 1 101 ? 14.703 18 12.125 1 98 101 THR A CA 1
ATOM 790 C C . THR A 1 101 ? 14.211 18.562 13.461 1 98 101 THR A C 1
ATOM 792 O O . THR A 1 101 ? 14.016 19.766 13.594 1 98 101 THR A O 1
ATOM 795 N N . ALA A 1 102 ? 14.078 17.703 14.414 1 98 102 ALA A N 1
ATOM 796 C CA . ALA A 1 102 ? 13.633 18.141 15.742 1 98 102 ALA A CA 1
ATOM 797 C C . ALA A 1 102 ? 14.609 19.141 16.344 1 98 102 ALA A C 1
ATOM 799 O O . ALA A 1 102 ? 14.195 20.188 16.859 1 98 102 ALA A O 1
ATOM 800 N N . ILE A 1 103 ? 15.859 18.859 16.25 1 97.88 103 ILE A N 1
ATOM 801 C CA . ILE A 1 103 ? 16.891 19.719 16.828 1 97.88 103 ILE A CA 1
ATOM 802 C C . ILE A 1 103 ? 16.859 21.078 16.141 1 97.88 103 ILE A C 1
ATOM 804 O O . ILE A 1 103 ? 16.906 22.109 16.812 1 97.88 103 ILE A O 1
ATOM 808 N N . LYS A 1 104 ? 16.719 21.047 14.828 1 97.31 104 LYS A N 1
ATOM 809 C CA . LYS A 1 104 ? 16.641 22.297 14.078 1 97.31 104 LYS A CA 1
ATOM 810 C C . LYS A 1 104 ? 15.445 23.141 14.531 1 97.31 104 LYS A C 1
ATOM 812 O O . LYS A 1 104 ? 15.594 24.328 14.805 1 97.31 104 LYS A O 1
ATOM 817 N N . LEU A 1 105 ? 14.305 22.516 14.625 1 98.19 105 LEU A N 1
ATOM 818 C CA . LEU A 1 105 ? 13.094 23.219 15.016 1 98.19 105 LEU A CA 1
ATOM 819 C C . LEU A 1 105 ? 13.25 23.812 16.406 1 98.19 105 LEU A C 1
ATOM 821 O O . LEU A 1 105 ? 12.875 24.969 16.641 1 98.19 105 LEU A O 1
ATOM 825 N N . ILE A 1 106 ? 13.82 23.062 17.312 1 97.19 106 ILE A N 1
ATOM 826 C CA . ILE A 1 106 ? 14.008 23.5 18.688 1 97.19 106 ILE A CA 1
ATOM 827 C C . ILE A 1 106 ? 14.969 24.688 18.719 1 97.19 106 ILE A C 1
ATOM 829 O O . ILE A 1 106 ? 14.734 25.672 19.422 1 97.19 106 ILE A O 1
ATOM 833 N N . GLN A 1 107 ? 15.984 24.609 17.953 1 96.94 107 GLN A N 1
ATOM 834 C CA . GLN A 1 107 ? 16.969 25.688 17.891 1 96.94 107 GLN A CA 1
ATOM 835 C C . GLN A 1 107 ? 16.359 26.969 17.359 1 96.94 107 GLN A C 1
ATOM 837 O O . GLN A 1 107 ? 16.766 28.062 17.766 1 96.94 107 GLN A O 1
ATOM 842 N N . TYR A 1 108 ? 15.359 26.859 16.531 1 97.19 108 TYR A N 1
ATOM 843 C CA . TYR A 1 108 ? 14.719 28.031 15.961 1 97.19 108 TYR A CA 1
ATOM 844 C C . TYR A 1 108 ? 13.5 28.438 16.781 1 97.19 108 TYR A C 1
ATOM 846 O O . TYR A 1 108 ? 12.797 29.391 16.438 1 97.19 108 TYR A O 1
ATOM 854 N N . GLY A 1 109 ? 13.188 27.656 17.844 1 96.06 109 GLY A N 1
ATOM 855 C CA . GLY A 1 109 ? 12.078 27.984 18.734 1 96.06 109 GLY A CA 1
ATOM 856 C C . GLY A 1 109 ? 10.719 27.656 18.141 1 96.06 109 GLY A C 1
ATOM 857 O O . GLY A 1 109 ? 9.727 28.328 18.438 1 96.06 109 GLY A O 1
ATOM 858 N N . ILE A 1 110 ? 10.625 26.688 17.25 1 98 110 ILE A N 1
ATOM 859 C CA . ILE A 1 110 ? 9.383 26.312 16.578 1 98 110 ILE A CA 1
ATOM 860 C C . ILE A 1 110 ? 8.758 25.109 17.281 1 98 110 ILE A C 1
ATOM 862 O O . ILE A 1 110 ? 9.391 24.062 17.406 1 98 110 ILE A O 1
ATOM 866 N N . SER A 1 111 ? 7.535 25.234 17.75 1 98.56 111 SER A N 1
ATOM 867 C CA . SER A 1 111 ? 6.797 24.156 18.406 1 98.56 111 SER A CA 1
ATOM 868 C C . SER A 1 111 ? 6.086 23.281 17.375 1 98.56 111 SER A C 1
ATOM 870 O O . SER A 1 111 ? 5.895 23.688 16.234 1 98.56 111 SER A O 1
ATOM 872 N N . VAL A 1 112 ? 5.754 22.016 17.812 1 98.81 112 VAL A N 1
ATOM 873 C CA . VAL A 1 112 ? 5.059 21.078 16.938 1 98.81 112 VAL A CA 1
ATOM 874 C C . VAL A 1 112 ? 3.844 20.5 17.656 1 98.81 112 VAL A C 1
ATOM 876 O O . VAL A 1 112 ? 3.963 19.938 18.75 1 98.81 112 VAL A O 1
ATOM 879 N N . TYR A 1 113 ? 2.672 20.641 17.062 1 98.81 113 TYR A N 1
ATOM 880 C CA . TYR A 1 113 ? 1.43 20.031 17.531 1 98.81 113 TYR A CA 1
ATOM 881 C C . TYR A 1 113 ? 0.903 19.031 16.5 1 98.81 113 TYR A C 1
ATOM 883 O O . TYR A 1 113 ? 0.967 19.281 15.297 1 98.81 113 TYR A O 1
ATOM 891 N N . CYS A 1 114 ? 0.341 17.922 17 1 98.69 114 CYS A N 1
ATOM 892 C CA . CYS A 1 114 ? -0.186 16.875 16.109 1 98.69 114 CYS A CA 1
ATOM 893 C C . CYS A 1 114 ? -1.595 16.469 16.531 1 98.69 114 CYS A C 1
ATOM 895 O O . CYS A 1 114 ? -1.783 15.867 17.594 1 98.69 114 CYS A O 1
ATOM 897 N N . PRO A 1 115 ? -2.57 16.672 15.664 1 98.56 115 PRO A N 1
ATOM 898 C CA . PRO A 1 115 ? -3.938 16.281 16 1 98.56 115 PRO A CA 1
ATOM 899 C C . PRO A 1 115 ? -4.27 14.859 15.539 1 98.56 115 PRO A C 1
ATOM 901 O O . PRO A 1 115 ? -4.98 14.125 16.234 1 98.56 115 PRO A O 1
ATOM 904 N N . HIS A 1 116 ? -3.822 14.406 14.367 1 98.31 116 HIS A N 1
ATOM 905 C CA . HIS A 1 116 ? -3.896 13.086 13.75 1 98.31 116 HIS A CA 1
ATOM 906 C C . HIS A 1 116 ? -5.297 12.5 13.875 1 98.31 116 HIS A C 1
ATOM 908 O O . HIS A 1 116 ? -6.254 13.039 13.32 1 98.31 116 HIS A O 1
ATOM 914 N N . THR A 1 117 ? -5.535 11.445 14.68 1 98.25 117 THR A N 1
ATOM 915 C CA . THR A 1 117 ? -6.777 10.68 14.672 1 98.25 117 THR A CA 1
ATOM 916 C C . THR A 1 117 ? -7.91 11.484 15.312 1 98.25 117 THR A C 1
ATOM 918 O O . THR A 1 117 ? -9.086 11.148 15.141 1 98.25 117 THR A O 1
ATOM 921 N N . ALA A 1 118 ? -7.582 12.562 16.094 1 98.56 118 ALA A N 1
ATOM 922 C CA . ALA A 1 118 ? -8.641 13.445 16.562 1 98.56 118 ALA A CA 1
ATOM 923 C C . ALA A 1 118 ? -9.367 14.102 15.391 1 98.56 118 ALA A C 1
ATOM 925 O O . ALA A 1 118 ? -10.586 14.273 15.43 1 98.56 118 ALA A O 1
ATOM 926 N N . VAL A 1 119 ? -8.609 14.438 14.375 1 98.75 119 VAL A N 1
ATOM 927 C CA . VAL A 1 119 ? -9.188 15.016 13.164 1 98.75 119 VAL A CA 1
ATOM 928 C C . VAL A 1 119 ? -10.016 13.961 12.438 1 98.75 119 VAL A C 1
ATOM 930 O O . VAL A 1 119 ? -11.094 14.258 11.922 1 98.75 119 VAL A O 1
ATOM 933 N N . ASP A 1 120 ? -9.531 12.695 12.406 1 98.62 120 ASP A N 1
ATOM 934 C CA . ASP A 1 120 ? -10.227 11.594 11.742 1 98.62 120 ASP A CA 1
ATOM 935 C C . ASP A 1 120 ? -11.609 11.375 12.352 1 98.62 120 ASP A C 1
ATOM 937 O O . ASP A 1 120 ? -12.555 11.031 11.633 1 98.62 120 ASP A O 1
ATOM 941 N N . ALA A 1 121 ? -11.711 11.57 13.617 1 98.44 121 ALA A N 1
ATOM 942 C CA . ALA A 1 121 ? -12.906 11.18 14.359 1 98.44 121 ALA A CA 1
ATOM 943 C C . ALA A 1 121 ? -13.914 12.328 14.422 1 98.44 121 ALA A C 1
ATOM 945 O O . ALA A 1 121 ? -15.078 12.125 14.758 1 98.44 121 ALA A O 1
ATOM 946 N N . ALA A 1 122 ? -13.492 13.516 14.141 1 98.25 122 ALA A N 1
ATOM 947 C CA . ALA A 1 122 ? -14.297 14.703 14.406 1 98.25 122 ALA A CA 1
ATOM 948 C C . ALA A 1 122 ? -15.406 14.859 13.367 1 98.25 122 ALA A C 1
ATOM 950 O O . ALA A 1 122 ? -15.195 14.609 12.18 1 98.25 122 ALA A O 1
ATOM 951 N N . ARG A 1 123 ? -16.609 15.312 13.867 1 96.5 123 ARG A N 1
ATOM 952 C CA . ARG A 1 123 ? -17.578 15.859 12.93 1 96.5 123 ARG A CA 1
ATOM 953 C C . ARG A 1 123 ? -17 17.047 12.164 1 96.5 123 ARG A C 1
ATOM 955 O O . ARG A 1 123 ? -16.391 17.938 12.758 1 96.5 123 ARG A O 1
ATOM 962 N N . GLY A 1 124 ? -17.078 16.969 10.859 1 96 124 GLY A N 1
ATOM 963 C CA . GLY A 1 124 ? -16.469 18.016 10.055 1 96 124 GLY A CA 1
ATOM 964 C C . GLY A 1 124 ? -14.984 17.797 9.812 1 96 124 GLY A C 1
ATOM 965 O O . GLY A 1 124 ? -14.312 18.641 9.227 1 96 124 GLY A O 1
ATOM 966 N N . GLY A 1 125 ? -14.477 16.609 10.25 1 98.19 125 GLY A N 1
ATOM 967 C CA . GLY A 1 125 ? -13.07 16.281 10.062 1 98.19 125 GLY A CA 1
ATOM 968 C C . GLY A 1 125 ? -12.758 15.789 8.672 1 98.19 125 GLY A C 1
ATOM 969 O O . GLY A 1 125 ? -13.492 16.062 7.719 1 98.19 125 GLY A O 1
ATOM 970 N N . VAL A 1 126 ? -11.633 15.133 8.547 1 98.75 126 VAL A N 1
ATOM 971 C CA . VAL A 1 126 ? -11.062 14.766 7.254 1 98.75 126 VAL A CA 1
ATOM 972 C C . VAL A 1 126 ? -11.992 13.773 6.547 1 98.75 126 VAL A C 1
ATOM 974 O O . VAL A 1 126 ? -12.133 13.812 5.324 1 98.75 126 VAL A O 1
ATOM 977 N N . ASN A 1 127 ? -12.609 12.852 7.27 1 98.31 127 ASN A N 1
ATOM 978 C CA . ASN A 1 127 ? -13.484 11.867 6.637 1 98.31 127 ASN A CA 1
ATOM 979 C C . ASN A 1 127 ? -14.75 12.508 6.086 1 98.31 127 ASN A C 1
ATOM 981 O O . ASN A 1 127 ? -15.25 12.102 5.035 1 98.31 127 ASN A O 1
ATOM 985 N N . ASP A 1 128 ? -15.281 13.516 6.773 1 96.69 128 ASP A N 1
ATOM 986 C CA . ASP A 1 128 ? -16.406 14.281 6.23 1 96.69 128 ASP A CA 1
ATOM 987 C C . ASP A 1 128 ? -15.992 15.016 4.953 1 96.69 128 ASP A C 1
ATOM 989 O O . ASP A 1 128 ? -16.781 15.102 4.008 1 96.69 128 ASP A O 1
ATOM 993 N N . TRP A 1 129 ? -14.828 15.547 4.965 1 97.5 129 TRP A N 1
ATOM 994 C CA . TRP A 1 129 ? -14.297 16.234 3.785 1 97.5 129 TRP A CA 1
ATOM 995 C C . TRP A 1 129 ? -14.203 15.273 2.6 1 97.5 129 TRP A C 1
ATOM 997 O O . TRP A 1 129 ? -14.586 15.625 1.481 1 97.5 129 TRP A O 1
ATOM 1007 N N . LEU A 1 130 ? -13.742 14.055 2.816 1 98 130 LEU A N 1
ATOM 1008 C CA . LEU A 1 130 ? -13.68 13.039 1.771 1 98 130 LEU A CA 1
ATOM 1009 C C . LEU A 1 130 ? -15.07 12.711 1.245 1 98 130 LEU A C 1
ATOM 1011 O O . LEU A 1 130 ? -15.258 12.547 0.037 1 98 130 LEU A O 1
ATOM 1015 N N . VAL A 1 131 ? -16.031 12.562 2.154 1 96.88 131 VAL A N 1
ATOM 1016 C CA . VAL A 1 131 ? -17.406 12.242 1.776 1 96.88 131 VAL A CA 1
ATOM 1017 C C . VAL A 1 131 ? -17.953 13.328 0.852 1 96.88 131 VAL A C 1
ATOM 1019 O O . VAL A 1 131 ? -18.562 13.023 -0.173 1 96.88 131 VAL A O 1
ATOM 1022 N N . ARG A 1 132 ? -17.672 14.562 1.227 1 94.12 132 ARG A N 1
ATOM 1023 C CA . ARG A 1 132 ? -18.125 15.672 0.399 1 94.12 132 ARG A CA 1
ATOM 1024 C C . ARG A 1 132 ? -17.531 15.602 -1 1 94.12 132 ARG A C 1
ATOM 1026 O O . ARG A 1 132 ? -18.172 15.969 -1.98 1 94.12 132 ARG A O 1
ATOM 1033 N N . GLY A 1 133 ? -16.391 15.086 -1.102 1 94.5 133 GLY A N 1
ATOM 1034 C CA . GLY A 1 133 ? -15.68 15 -2.369 1 94.5 133 GLY A CA 1
ATOM 1035 C C . GLY A 1 133 ? -16.234 13.922 -3.287 1 94.5 133 GLY A C 1
ATOM 1036 O O . GLY A 1 133 ? -15.953 13.922 -4.488 1 94.5 133 GLY A O 1
ATOM 1037 N N . LEU A 1 134 ? -16.984 12.984 -2.771 1 95.06 134 LEU A N 1
ATOM 1038 C CA . LEU A 1 134 ? -17.484 11.859 -3.555 1 95.06 134 LEU A CA 1
ATOM 1039 C C . LEU A 1 134 ? -18.578 12.305 -4.508 1 95.06 134 LEU A C 1
ATOM 1041 O O . LEU A 1 134 ? -18.703 11.773 -5.613 1 95.06 134 LEU A O 1
ATOM 1045 N N . ASN A 1 135 ? -19.438 13.188 -4.062 1 86.62 135 ASN A N 1
ATOM 1046 C CA . ASN A 1 135 ? -20.609 13.57 -4.855 1 86.62 135 ASN A CA 1
ATOM 1047 C C . ASN A 1 135 ? -20.812 15.078 -4.867 1 86.62 135 ASN A C 1
ATOM 1049 O O . ASN A 1 135 ? -21.938 15.562 -5.012 1 86.62 135 ASN A O 1
ATOM 1053 N N . ASN A 1 136 ? -19.797 15.828 -4.594 1 75.81 136 ASN A N 1
ATOM 1054 C CA . ASN A 1 136 ? -19.797 17.281 -4.582 1 75.81 136 ASN A CA 1
ATOM 1055 C C . ASN A 1 136 ? -20.766 17.844 -3.547 1 75.81 136 ASN A C 1
ATOM 1057 O O . ASN A 1 136 ? -21.5 18.797 -3.82 1 75.81 136 ASN A O 1
ATOM 1061 N N . GLY A 1 137 ? -20.781 17.109 -2.371 1 66.94 137 GLY A N 1
ATOM 1062 C CA . GLY A 1 137 ? -21.531 17.625 -1.23 1 66.94 137 GLY A CA 1
ATOM 1063 C C . GLY A 1 137 ? -23.031 17.484 -1.396 1 66.94 137 GLY A C 1
ATOM 1064 O O . GLY A 1 137 ? -23.797 17.969 -0.554 1 66.94 137 GLY A O 1
ATOM 1065 N N . GLU A 1 138 ? -23.312 16.812 -2.463 1 70.12 138 GLU A N 1
ATOM 1066 C CA . GLU A 1 138 ? -24.75 16.688 -2.705 1 70.12 138 GLU A CA 1
ATOM 1067 C C . GLU A 1 138 ? -25.219 15.25 -2.453 1 70.12 138 GLU A C 1
ATOM 1069 O O . GLU A 1 138 ? -24.391 14.344 -2.309 1 70.12 138 GLU A O 1
ATOM 1074 N N . ASN A 1 139 ? -26.328 15.086 -2.049 1 80.94 139 ASN A N 1
ATOM 1075 C CA . ASN A 1 139 ? -27.141 13.883 -2.162 1 80.94 139 ASN A CA 1
ATOM 1076 C C . ASN A 1 139 ? -26.688 12.797 -1.191 1 80.94 139 ASN A C 1
ATOM 1078 O O . ASN A 1 139 ? -26.469 11.648 -1.589 1 80.94 139 ASN A O 1
ATOM 1082 N N . VAL A 1 140 ? -26.281 13.148 0.062 1 90.5 140 VAL A N 1
ATOM 1083 C CA . VAL A 1 140 ? -26.031 12.141 1.083 1 90.5 140 VAL A CA 1
ATOM 1084 C C . VAL A 1 140 ? -27.281 11.906 1.907 1 90.5 140 VAL A C 1
ATOM 1086 O O . VAL A 1 140 ? -27.766 12.812 2.592 1 90.5 140 VAL A O 1
ATOM 1089 N N . ALA A 1 141 ? -27.797 10.758 1.802 1 92.31 141 ALA A N 1
ATOM 1090 C CA . ALA A 1 141 ? -29 10.383 2.529 1 92.31 141 ALA A CA 1
ATOM 1091 C C . ALA A 1 141 ? -28.688 10.055 3.986 1 92.31 141 ALA A C 1
ATOM 1093 O O . ALA A 1 141 ? -29.438 10.422 4.891 1 92.31 141 ALA A O 1
ATOM 1094 N N . LYS A 1 142 ? -27.625 9.391 4.188 1 93.88 142 LYS A N 1
ATOM 1095 C CA . LYS A 1 142 ? -27.219 8.93 5.504 1 93.88 142 LYS A CA 1
ATOM 1096 C C . LYS A 1 142 ? -25.688 8.852 5.605 1 93.88 142 LYS A C 1
ATOM 1098 O O . LYS A 1 142 ? -25.031 8.453 4.652 1 93.88 142 LYS A O 1
ATOM 1103 N N . SER A 1 143 ? -25.203 9.305 6.73 1 94.75 143 SER A N 1
ATOM 1104 C CA . SER A 1 143 ? -23.781 9.18 7.016 1 94.75 143 SER A CA 1
ATOM 1105 C C . SER A 1 143 ? -23.531 9.047 8.516 1 94.75 143 SER A C 1
ATOM 1107 O O . SER A 1 143 ? -24.156 9.742 9.32 1 94.75 143 SER A O 1
ATOM 1109 N N . TYR A 1 144 ? -22.672 8.102 8.906 1 96.06 144 TYR A N 1
ATOM 1110 C CA . TYR A 1 144 ? -22.281 7.965 10.297 1 96.06 144 TYR A CA 1
ATOM 1111 C C . TYR A 1 144 ? -20.906 7.305 10.406 1 96.06 144 TYR A C 1
ATOM 1113 O O . TYR A 1 144 ? -20.391 6.75 9.43 1 96.06 144 TYR A O 1
ATOM 1121 N N . ALA A 1 145 ? -20.328 7.406 11.562 1 97.56 145 ALA A N 1
ATOM 1122 C CA . ALA A 1 145 ? -19.016 6.828 11.797 1 97.56 145 ALA A CA 1
ATOM 1123 C C . ALA A 1 145 ? -19.078 5.305 11.812 1 97.56 145 ALA A C 1
ATOM 1125 O O . ALA A 1 145 ? -20.031 4.723 12.312 1 97.56 145 ALA A O 1
ATOM 1126 N N . LEU A 1 146 ? -18.047 4.68 11.297 1 97.12 146 LEU A N 1
ATOM 1127 C CA . LEU A 1 146 ? -17.953 3.225 11.312 1 97.12 146 LEU A CA 1
ATOM 1128 C C . LEU A 1 146 ? -17.547 2.723 12.695 1 97.12 146 LEU A C 1
ATOM 1130 O O . LEU A 1 146 ? -18.016 1.667 13.133 1 97.12 146 LEU A O 1
ATOM 1134 N N . GLU A 1 147 ? -16.672 3.441 13.32 1 95.69 147 GLU A N 1
ATOM 1135 C CA . GLU A 1 147 ? -16.203 3.172 14.688 1 95.69 147 GLU A CA 1
ATOM 1136 C C . GLU A 1 147 ? -16.359 4.406 15.57 1 95.69 147 GLU A C 1
ATOM 1138 O O . GLU A 1 147 ? -15.547 5.332 15.492 1 95.69 147 GLU A O 1
ATOM 1143 N N . THR A 1 148 ? -17.25 4.379 16.422 1 94.75 148 THR A N 1
ATOM 1144 C CA . THR A 1 148 ? -17.531 5.543 17.25 1 94.75 148 THR A CA 1
ATOM 1145 C C . THR A 1 148 ? -16.516 5.672 18.375 1 94.75 148 THR A C 1
ATOM 1147 O O . THR A 1 148 ? -15.906 4.68 18.797 1 94.75 148 THR A O 1
ATOM 1150 N N . VAL A 1 149 ? -16.25 6.859 18.734 1 95.31 149 VAL A N 1
ATOM 1151 C CA . VAL A 1 149 ? -15.406 7.113 19.891 1 95.31 149 VAL A CA 1
ATOM 1152 C C . VAL A 1 149 ? -16.156 6.785 21.172 1 95.31 149 VAL A C 1
ATOM 1154 O O . VAL A 1 149 ? -17.312 7.191 21.344 1 95.31 149 VAL A O 1
ATOM 1157 N N . SER A 1 150 ? -15.516 6.125 22.062 1 90.25 150 SER A N 1
ATOM 1158 C CA . SER A 1 150 ? -16.141 5.695 23.297 1 90.25 150 SER A CA 1
ATOM 1159 C C . SER A 1 150 ? -16.656 6.887 24.109 1 90.25 150 SER A C 1
ATOM 1161 O O . SER A 1 150 ? -15.945 7.883 24.266 1 90.25 150 SER A O 1
ATOM 1163 N N . GLY A 1 151 ? -17.828 6.781 24.594 1 90.5 151 GLY A N 1
ATOM 1164 C CA . GLY A 1 151 ? -18.391 7.809 25.453 1 90.5 151 GLY A CA 1
ATOM 1165 C C . GLY A 1 151 ? -19.125 8.898 24.688 1 90.5 151 GLY A C 1
ATOM 1166 O O . GLY A 1 151 ? -19.766 9.766 25.281 1 90.5 151 GLY A O 1
ATOM 1167 N N . GLU A 1 152 ? -18.984 8.844 23.406 1 91.56 152 GLU A N 1
ATOM 1168 C CA . GLU A 1 152 ? -19.656 9.867 22.609 1 91.56 152 GLU A CA 1
ATOM 1169 C C . GLU A 1 152 ? -21 9.375 22.109 1 91.56 152 GLU A C 1
ATOM 1171 O O . GLU A 1 152 ? -21.141 8.211 21.719 1 91.56 152 GLU A O 1
ATOM 1176 N N . THR A 1 153 ? -22.062 10.211 22.094 1 91.25 153 THR A N 1
ATOM 1177 C CA . THR A 1 153 ? -23.406 9.836 21.672 1 91.25 153 THR A CA 1
ATOM 1178 C C . THR A 1 153 ? -23.656 10.258 20.219 1 91.25 153 THR A C 1
ATOM 1180 O O . THR A 1 153 ? -24.547 9.727 19.562 1 91.25 153 THR A O 1
ATOM 1183 N N . ASP A 1 154 ? -22.891 11.156 19.812 1 93.56 154 ASP A N 1
ATOM 1184 C CA . ASP A 1 154 ? -22.984 11.609 18.422 1 93.56 154 ASP A CA 1
ATOM 1185 C C . ASP A 1 154 ? -22.391 10.57 17.469 1 93.56 154 ASP A C 1
ATOM 1187 O O . ASP A 1 154 ? -21.188 10.289 17.516 1 93.56 154 ASP A O 1
ATOM 1191 N N . ASP A 1 155 ? -23.188 10.055 16.562 1 93.5 155 ASP A N 1
ATOM 1192 C CA . ASP A 1 155 ? -22.781 8.945 15.688 1 93.5 155 ASP A CA 1
ATOM 1193 C C . ASP A 1 155 ? -21.844 9.43 14.586 1 93.5 155 ASP A C 1
ATOM 1195 O O . ASP A 1 155 ? -21.359 8.633 13.789 1 93.5 155 ASP A O 1
ATOM 1199 N N . LEU A 1 156 ? -21.594 10.742 14.602 1 94.38 156 LEU A N 1
ATOM 1200 C CA . LEU A 1 156 ? -20.641 11.281 13.625 1 94.38 156 LEU A CA 1
ATOM 1201 C C . LEU A 1 156 ? -19.281 11.5 14.258 1 94.38 156 LEU A C 1
ATOM 1203 O O . LEU A 1 156 ? -18.328 11.867 13.57 1 94.38 156 LEU A O 1
ATOM 1207 N N . ILE A 1 157 ? -19.188 11.266 15.516 1 97.75 157 ILE A N 1
ATOM 1208 C CA . ILE A 1 157 ? -17.906 11.305 16.188 1 97.75 157 ILE A CA 1
ATOM 1209 C C . ILE A 1 157 ? -17.297 9.906 16.234 1 97.75 157 ILE A C 1
ATOM 1211 O O . ILE A 1 157 ? -17.75 9.055 17 1 97.75 157 ILE A O 1
ATOM 1215 N N . GLY A 1 158 ? -16.375 9.672 15.398 1 98 158 GLY A N 1
ATOM 1216 C CA . GLY A 1 158 ? -15.742 8.375 15.234 1 98 158 GLY A CA 1
ATOM 1217 C C . GLY A 1 158 ? -14.938 8.25 13.953 1 98 158 GLY A C 1
ATOM 1218 O O . GLY A 1 158 ? -14.797 9.227 13.211 1 98 158 GLY A O 1
ATOM 1219 N N . TYR A 1 159 ? -14.406 7.133 13.766 1 98.12 159 TYR A N 1
ATOM 1220 C CA . TYR A 1 159 ? -13.492 6.906 12.656 1 98.12 159 TYR A CA 1
ATOM 1221 C C . TYR A 1 159 ? -14.234 6.355 11.445 1 98.12 159 TYR A C 1
ATOM 1223 O O . TYR A 1 159 ? -15.148 5.547 11.586 1 98.12 159 TYR A O 1
ATOM 1231 N N . GLY A 1 160 ? -13.75 6.805 10.25 1 98.12 160 GLY A N 1
ATOM 1232 C CA . GLY A 1 160 ? -14.391 6.375 9.016 1 98.12 160 GLY A CA 1
ATOM 1233 C C . GLY A 1 160 ? -15.82 6.871 8.883 1 98.12 160 GLY A C 1
ATOM 1234 O O . GLY A 1 160 ? -16.359 7.473 9.812 1 98.12 160 GLY A O 1
ATOM 1235 N N . ARG A 1 161 ? -16.438 6.695 7.754 1 97.69 161 ARG A N 1
ATOM 1236 C CA . ARG A 1 161 ? -17.828 7.043 7.488 1 97.69 161 ARG A CA 1
ATOM 1237 C C . ARG A 1 161 ? -18.5 5.98 6.629 1 97.69 161 ARG A C 1
ATOM 1239 O O . ARG A 1 161 ? -17.906 5.48 5.672 1 97.69 161 ARG A O 1
ATOM 1246 N N . PHE A 1 162 ? -19.625 5.551 7.016 1 97.81 162 PHE A N 1
ATOM 1247 C CA . PHE A 1 162 ? -20.594 4.949 6.109 1 97.81 162 PHE A CA 1
ATOM 1248 C C . PHE A 1 162 ? -21.422 6.023 5.418 1 97.81 162 PHE A C 1
ATOM 1250 O O . PHE A 1 162 ? -21.891 6.965 6.062 1 97.81 162 PHE A O 1
ATOM 1257 N N . VAL A 1 163 ? -21.609 5.898 4.145 1 96.56 163 VAL A N 1
ATOM 1258 C CA . VAL A 1 163 ? -22.375 6.891 3.385 1 96.56 163 VAL A CA 1
ATOM 1259 C C . VAL A 1 163 ? -23.375 6.188 2.471 1 96.56 163 VAL A C 1
ATOM 1261 O O . VAL A 1 163 ? -23.031 5.223 1.786 1 96.56 163 VAL A O 1
ATOM 1264 N N . GLU A 1 164 ? -24.516 6.617 2.518 1 96.69 164 GLU A N 1
ATOM 1265 C CA . GLU A 1 164 ? -25.531 6.23 1.549 1 96.69 164 GLU A CA 1
ATOM 1266 C C . GLU A 1 164 ? -26.016 7.434 0.743 1 96.69 164 GLU A C 1
ATOM 1268 O O . GLU A 1 164 ? -26.422 8.445 1.313 1 96.69 164 GLU A O 1
ATOM 1273 N N . PHE A 1 165 ? -25.984 7.258 -0.558 1 95.5 165 PHE A N 1
ATOM 1274 C CA . PHE A 1 165 ? -26.391 8.352 -1.427 1 95.5 165 PHE A CA 1
ATOM 1275 C C . PHE A 1 165 ? -27.906 8.312 -1.657 1 95.5 165 PHE A C 1
ATOM 1277 O O . PHE A 1 165 ? -28.51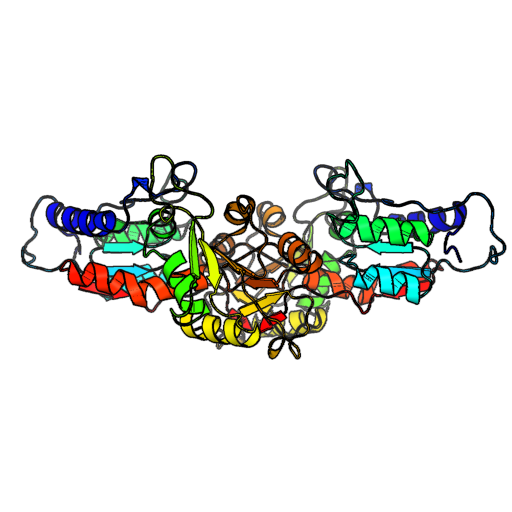6 7.242 -1.627 1 95.5 165 PHE A O 1
ATOM 1284 N N . ASN A 1 166 ? -28.5 9.516 -1.868 1 94.12 166 ASN A N 1
ATOM 1285 C CA . ASN A 1 166 ? -29.906 9.602 -2.271 1 94.12 166 ASN A CA 1
ATOM 1286 C C . ASN A 1 166 ? -30.109 9.031 -3.67 1 94.12 166 ASN A C 1
ATOM 1288 O O . ASN A 1 166 ? -31.109 8.352 -3.924 1 94.12 166 ASN A O 1
ATOM 1292 N N . LYS A 1 167 ? -29.188 9.383 -4.512 1 92.94 167 LYS A N 1
ATOM 1293 C CA . LYS A 1 167 ? -29.172 8.906 -5.891 1 92.94 167 LYS A CA 1
ATOM 1294 C C . LYS A 1 167 ? -27.859 8.219 -6.234 1 92.94 167 LYS A C 1
ATOM 1296 O O . LYS A 1 167 ? -26.781 8.719 -5.883 1 92.94 167 LYS A O 1
ATOM 1301 N N . ASP A 1 168 ? -28.016 7.145 -6.988 1 94.19 168 ASP A N 1
ATOM 1302 C CA . ASP A 1 168 ? -26.812 6.418 -7.391 1 94.19 168 ASP A CA 1
ATOM 1303 C C . ASP A 1 168 ? -25.891 7.305 -8.227 1 94.19 168 ASP A C 1
ATOM 1305 O O . ASP A 1 168 ? -26.359 8.188 -8.945 1 94.19 168 ASP A O 1
ATOM 1309 N N . ILE A 1 169 ? -24.672 7.043 -8.078 1 95.44 169 ILE A N 1
ATOM 1310 C CA . ILE A 1 169 ? -23.656 7.73 -8.859 1 95.44 169 ILE A CA 1
ATOM 1311 C C . ILE A 1 169 ? -22.75 6.711 -9.547 1 95.44 169 ILE A C 1
ATOM 1313 O O . ILE A 1 169 ? -22.469 5.652 -8.984 1 95.44 169 ILE A O 1
ATOM 1317 N N . SER A 1 170 ? -22.312 7.008 -10.75 1 97.56 170 SER A N 1
ATOM 1318 C CA . SER A 1 170 ? -21.469 6.059 -11.469 1 97.56 170 SER A CA 1
ATOM 1319 C C . SER A 1 170 ? -20.047 6.039 -10.891 1 97.56 170 SER A C 1
ATOM 1321 O O . SER A 1 170 ? -19.578 7.043 -10.359 1 97.56 170 SER A O 1
ATOM 1323 N N . LEU A 1 171 ? -19.406 4.906 -11.039 1 98.31 171 LEU A N 1
ATOM 1324 C CA . LEU A 1 171 ? -18.016 4.793 -10.602 1 98.31 171 LEU A CA 1
ATOM 1325 C C . LEU A 1 171 ? -17.141 5.797 -11.344 1 98.31 171 LEU A C 1
ATOM 1327 O O . LEU A 1 171 ? -16.25 6.406 -10.742 1 98.31 171 LEU A O 1
ATOM 1331 N N . GLU A 1 172 ? -17.406 5.977 -12.609 1 98.19 172 GLU A N 1
ATOM 1332 C CA . GLU A 1 172 ? -16.641 6.926 -13.406 1 98.19 172 GLU A CA 1
ATOM 1333 C C . GLU A 1 172 ? -16.719 8.328 -12.82 1 98.19 172 GLU A C 1
ATOM 1335 O O . GLU A 1 172 ? -15.695 9.008 -12.688 1 98.19 172 GLU A O 1
ATOM 1340 N N . GLN A 1 173 ? -17.875 8.719 -12.453 1 96.88 173 GLN A N 1
ATOM 1341 C CA . GLN A 1 173 ? -18.062 10.047 -11.875 1 96.88 173 GLN A CA 1
ATOM 1342 C C . GLN A 1 173 ? -17.375 10.156 -10.516 1 96.88 173 GLN A C 1
ATOM 1344 O O . GLN A 1 173 ? -16.797 11.195 -10.195 1 96.88 173 GLN A O 1
ATOM 1349 N N . ILE A 1 174 ? -17.438 9.117 -9.734 1 97.25 174 ILE A N 1
ATOM 1350 C CA . ILE A 1 174 ? -16.797 9.117 -8.422 1 97.25 174 ILE A CA 1
ATOM 1351 C C . ILE A 1 174 ? -15.281 9.281 -8.586 1 97.25 174 ILE A C 1
ATOM 1353 O O . ILE A 1 174 ? -14.664 10.094 -7.895 1 97.25 174 ILE A O 1
ATOM 1357 N N . VAL A 1 175 ? -14.719 8.531 -9.492 1 98.25 175 VAL A N 1
ATOM 1358 C CA . VAL A 1 175 ? -13.281 8.594 -9.727 1 98.25 175 VAL A CA 1
ATOM 1359 C C . VAL A 1 175 ? -12.891 10.016 -10.141 1 98.25 175 VAL A C 1
ATOM 1361 O O . VAL A 1 175 ? -11.898 10.562 -9.641 1 98.25 175 VAL A O 1
ATOM 1364 N N . LYS A 1 176 ? -13.656 10.641 -11 1 97.75 176 LYS A N 1
ATOM 1365 C CA . LYS A 1 176 ? -13.414 12.016 -11.422 1 97.75 176 LYS A CA 1
ATOM 1366 C C . LYS A 1 176 ? -13.477 12.977 -10.242 1 97.75 176 LYS A C 1
ATOM 1368 O O . LYS A 1 176 ? -12.609 13.836 -10.078 1 97.75 176 LYS A O 1
ATOM 1373 N N . ASN A 1 177 ? -14.5 12.844 -9.438 1 97.12 177 ASN A N 1
ATOM 1374 C CA . ASN A 1 177 ? -14.688 13.719 -8.281 1 97.12 177 ASN A CA 1
ATOM 1375 C C . ASN A 1 177 ? -13.539 13.562 -7.281 1 97.12 177 ASN A C 1
ATOM 1377 O O . ASN A 1 177 ? -13.039 14.555 -6.75 1 97.12 177 ASN A O 1
ATOM 1381 N N . VAL A 1 178 ? -13.156 12.289 -7.055 1 97.94 178 VAL A N 1
ATOM 1382 C CA . VAL A 1 178 ? -12.086 12 -6.109 1 97.94 178 VAL A CA 1
ATOM 1383 C C . VAL A 1 178 ? -10.789 12.648 -6.582 1 97.94 178 VAL A C 1
ATOM 1385 O O . VAL A 1 178 ? -10.109 13.336 -5.812 1 97.94 178 VAL A O 1
ATOM 1388 N N . LYS A 1 179 ? -10.438 12.5 -7.859 1 98 179 LYS A N 1
ATOM 1389 C CA . LYS A 1 179 ? -9.219 13.094 -8.406 1 98 179 LYS A CA 1
ATOM 1390 C C . LYS A 1 179 ? -9.242 14.617 -8.289 1 98 179 LYS A C 1
ATOM 1392 O O . LYS A 1 179 ? -8.227 15.234 -7.98 1 98 179 LYS A O 1
ATOM 1397 N N . ARG A 1 180 ? -10.344 15.172 -8.484 1 97.25 180 ARG A N 1
ATOM 1398 C CA . ARG A 1 180 ? -10.5 16.625 -8.414 1 97.25 180 ARG A CA 1
ATOM 1399 C C . ARG A 1 180 ? -10.297 17.125 -6.992 1 97.25 180 ARG A C 1
ATOM 1401 O O . ARG A 1 180 ? -9.5 18.031 -6.762 1 97.25 180 ARG A O 1
ATOM 1408 N N . VAL A 1 181 ? -10.969 16.531 -6.062 1 96.62 181 VAL A N 1
ATOM 1409 C CA . VAL A 1 181 ? -10.953 17 -4.684 1 96.62 181 VAL A CA 1
ATOM 1410 C C . VAL A 1 181 ? -9.578 16.781 -4.066 1 96.62 181 VAL A C 1
ATOM 1412 O O . VAL A 1 181 ? -9.086 17.625 -3.312 1 96.62 181 VAL A O 1
ATOM 1415 N N . LEU A 1 182 ? -8.977 15.641 -4.418 1 98.12 182 LEU A N 1
ATOM 1416 C CA . LEU A 1 182 ? -7.664 15.328 -3.867 1 98.12 182 LEU A CA 1
ATOM 1417 C C . LEU A 1 182 ? -6.562 16.047 -4.648 1 98.12 182 LEU A C 1
ATOM 1419 O O . LEU A 1 182 ? -5.418 16.094 -4.199 1 98.12 182 LEU A O 1
ATOM 1423 N N . ARG A 1 183 ? -6.863 16.594 -5.793 1 97.88 183 ARG A N 1
ATOM 1424 C CA . ARG A 1 183 ? -5.914 17.266 -6.672 1 97.88 183 ARG A CA 1
ATOM 1425 C C . ARG A 1 183 ? -4.777 16.328 -7.07 1 97.88 183 ARG A C 1
ATOM 1427 O O . ARG A 1 183 ? -3.604 16.703 -6.969 1 97.88 183 ARG A O 1
ATOM 1434 N N . VAL A 1 184 ? -5.137 15.125 -7.488 1 97.81 184 VAL A N 1
ATOM 1435 C CA . VAL A 1 184 ? -4.16 14.141 -7.949 1 97.81 184 VAL A CA 1
ATOM 1436 C C . VAL A 1 184 ? -4.531 13.664 -9.352 1 97.81 184 VAL A C 1
ATOM 1438 O O . VAL A 1 184 ? -5.715 13.539 -9.68 1 97.81 184 VAL A O 1
ATOM 1441 N N . PRO A 1 185 ? -3.492 13.367 -10.141 1 97.06 185 PRO A N 1
ATOM 1442 C CA . PRO A 1 185 ? -3.768 12.93 -11.508 1 97.06 185 PRO A CA 1
ATOM 1443 C C . PRO A 1 185 ? -4.168 11.453 -11.586 1 97.06 185 PRO A C 1
ATOM 1445 O O . PRO A 1 185 ? -4.824 11.039 -12.547 1 97.06 185 PRO A O 1
ATOM 1448 N N . TYR A 1 186 ? -3.742 10.656 -10.562 1 97.25 186 TYR A N 1
ATOM 1449 C CA . TYR A 1 186 ? -3.969 9.219 -10.625 1 97.25 186 TYR A CA 1
ATOM 1450 C C . TYR A 1 186 ? -4.52 8.695 -9.297 1 97.25 186 TYR A C 1
ATOM 1452 O O . TYR A 1 186 ? -4.152 9.188 -8.227 1 97.25 186 TYR A O 1
ATOM 1460 N N . VAL A 1 187 ? -5.422 7.801 -9.383 1 98.25 187 VAL A N 1
ATOM 1461 C CA . VAL A 1 187 ? -5.836 6.906 -8.305 1 98.25 187 VAL A CA 1
ATOM 1462 C C . VAL A 1 187 ? -5.812 5.461 -8.805 1 98.25 187 VAL A C 1
ATOM 1464 O O . VAL A 1 187 ? -5.586 5.207 -9.984 1 98.25 187 VAL A O 1
ATOM 1467 N N . GLN A 1 188 ? -5.895 4.547 -7.949 1 98.69 188 GLN A N 1
ATOM 1468 C CA . GLN A 1 188 ? -5.988 3.146 -8.352 1 98.69 188 GLN A CA 1
ATOM 1469 C C . GLN A 1 188 ? -7.328 2.545 -7.941 1 98.69 188 GLN A C 1
ATOM 1471 O O . GLN A 1 188 ? -7.82 2.801 -6.84 1 98.69 188 GLN A O 1
ATOM 1476 N N . VAL A 1 189 ? -7.926 1.781 -8.852 1 98.81 189 VAL A N 1
ATOM 1477 C CA . VAL A 1 189 ? -9.281 1.281 -8.664 1 98.81 189 VAL A CA 1
ATOM 1478 C C . VAL A 1 189 ? -9.312 -0.229 -8.891 1 98.81 189 VAL A C 1
ATOM 1480 O O . VAL A 1 189 ? -8.711 -0.735 -9.844 1 98.81 189 VAL A O 1
ATOM 1483 N N . ALA A 1 190 ? -9.898 -0.948 -7.992 1 98.81 190 ALA A N 1
ATOM 1484 C CA . ALA A 1 190 ? -10.203 -2.367 -8.156 1 98.81 190 ALA A CA 1
ATOM 1485 C C . ALA A 1 190 ? -11.703 -2.588 -8.32 1 98.81 190 ALA A C 1
ATOM 1487 O O . ALA A 1 190 ? -12.5 -2.154 -7.484 1 98.81 190 ALA A O 1
ATOM 1488 N N . SER A 1 191 ? -12.125 -3.195 -9.367 1 98.62 191 SER A N 1
ATOM 1489 C CA . SER A 1 191 ? -13.523 -3.498 -9.664 1 98.62 191 SER A CA 1
ATOM 1490 C C . SER A 1 191 ? -13.641 -4.676 -10.625 1 98.62 191 SER A C 1
ATOM 1492 O O . SER A 1 191 ? -12.758 -4.895 -11.461 1 98.62 191 SER A O 1
ATOM 1494 N N . LEU A 1 192 ? -14.719 -5.461 -10.461 1 97.25 192 LEU A N 1
ATOM 1495 C CA . LEU A 1 192 ? -14.969 -6.512 -11.438 1 97.25 192 LEU A CA 1
ATOM 1496 C C . LEU A 1 192 ? -15.32 -5.922 -12.797 1 97.25 192 LEU A C 1
ATOM 1498 O O . LEU A 1 192 ? -15.102 -6.559 -13.828 1 97.25 192 LEU A O 1
ATOM 1502 N N . ALA A 1 193 ? -15.836 -4.688 -12.766 1 97.31 193 ALA A N 1
ATOM 1503 C CA . ALA A 1 193 ? -16.156 -4.004 -14.016 1 97.31 193 ALA A CA 1
ATOM 1504 C C . ALA A 1 193 ? -14.891 -3.438 -14.664 1 97.31 193 ALA A C 1
ATOM 1506 O O . ALA A 1 193 ? -14.039 -2.861 -13.984 1 97.31 193 ALA A O 1
ATOM 1507 N N . ALA A 1 194 ? -14.766 -3.623 -15.953 1 95.62 194 ALA A N 1
ATOM 1508 C CA . ALA A 1 194 ? -13.672 -3.002 -16.703 1 95.62 194 ALA A CA 1
ATOM 1509 C C . ALA A 1 194 ? -13.82 -1.483 -16.719 1 95.62 194 ALA A C 1
ATOM 1511 O O . ALA A 1 194 ? -14.93 -0.957 -16.609 1 95.62 194 ALA A O 1
ATOM 1512 N N . PRO A 1 195 ? -12.68 -0.826 -16.891 1 96.31 195 PRO A N 1
ATOM 1513 C CA . PRO A 1 195 ? -12.742 0.638 -16.891 1 96.31 195 PRO A CA 1
ATOM 1514 C C . PRO A 1 195 ? -13.75 1.181 -17.906 1 96.31 195 PRO A C 1
ATOM 1516 O O . PRO A 1 195 ? -14.422 2.18 -17.641 1 96.31 195 PRO A O 1
ATOM 1519 N N . SER A 1 196 ? -13.922 0.529 -19 1 96.94 196 SER A N 1
ATOM 1520 C CA . SER A 1 196 ? -14.852 0.964 -20.047 1 96.94 196 SER A CA 1
ATOM 1521 C C . SER A 1 196 ? -16.297 0.882 -19.562 1 96.94 196 SER A C 1
ATOM 1523 O O . SER A 1 196 ? -17.188 1.487 -20.156 1 96.94 196 SER A O 1
ATOM 1525 N N . ALA A 1 197 ? -16.547 0.156 -18.453 1 98.06 197 ALA A N 1
ATOM 1526 C CA . ALA A 1 197 ? -17.906 -0.045 -17.969 1 98.06 197 ALA A CA 1
ATOM 1527 C C . ALA A 1 197 ? -18.156 0.733 -16.688 1 98.06 197 ALA A C 1
ATOM 1529 O O . ALA A 1 197 ? -19.203 0.581 -16.047 1 98.06 197 ALA A O 1
ATOM 1530 N N . TRP A 1 198 ? -17.219 1.579 -16.297 1 98.25 198 TRP A N 1
ATOM 1531 C CA . TRP A 1 198 ? -17.328 2.297 -15.023 1 98.25 198 TRP A CA 1
ATOM 1532 C C . TRP A 1 198 ? -18.453 3.32 -15.078 1 98.25 198 TRP A C 1
ATOM 1534 O O . TRP A 1 198 ? -18.984 3.727 -14.039 1 98.25 198 TRP A O 1
ATOM 1544 N N . ASN A 1 199 ? -18.781 3.791 -16.266 1 98 199 ASN A N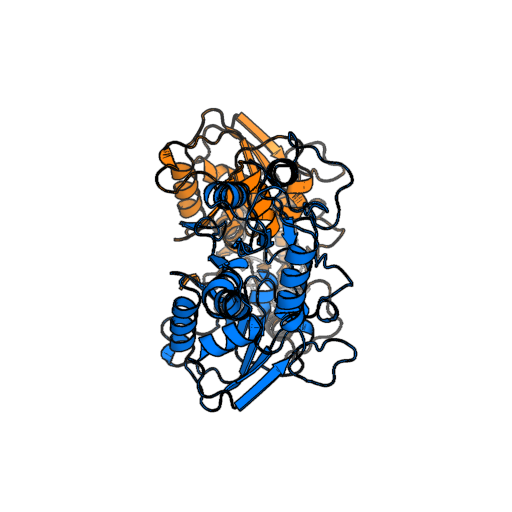 1
ATOM 1545 C CA . ASN A 1 199 ? -19.875 4.75 -16.391 1 98 199 ASN A CA 1
ATOM 1546 C C . ASN A 1 199 ? -21.234 4.098 -16.109 1 98 199 ASN A C 1
ATOM 1548 O O . ASN A 1 199 ? -22.219 4.793 -15.836 1 98 199 ASN A O 1
ATOM 1552 N N . GLN A 1 200 ? -21.328 2.75 -16.125 1 97.94 200 GLN A N 1
ATOM 1553 C CA . GLN A 1 200 ? -22.578 2.023 -15.93 1 97.94 200 GLN A CA 1
ATOM 1554 C C . GLN A 1 200 ? -22.656 1.448 -14.516 1 97.94 200 GLN A C 1
ATOM 1556 O O . GLN A 1 200 ? -23.734 1.124 -14.039 1 97.94 200 GLN A O 1
ATOM 1561 N N . LEU A 1 201 ? -21.531 1.281 -13.906 1 98.06 201 LEU A N 1
ATOM 1562 C CA . LEU A 1 201 ? -21.531 0.747 -12.555 1 98.06 201 LEU A CA 1
ATOM 1563 C C . LEU A 1 201 ? -22.016 1.793 -11.555 1 98.06 201 LEU A C 1
ATOM 1565 O O . LEU A 1 201 ? -21.359 2.824 -11.359 1 98.06 201 LEU A O 1
ATOM 1569 N N . LYS A 1 202 ? -23.109 1.485 -10.891 1 97.25 202 LYS A N 1
ATOM 1570 C CA . LYS A 1 202 ? -23.75 2.428 -9.969 1 97.25 202 LYS A CA 1
ATOM 1571 C C . LYS A 1 202 ? -23.328 2.154 -8.531 1 97.25 202 LYS A C 1
ATOM 1573 O O . LYS A 1 202 ? -23.344 1.008 -8.078 1 97.25 202 LYS A O 1
ATOM 1578 N N . ILE A 1 203 ? -22.953 3.191 -7.855 1 97.25 203 ILE A N 1
ATOM 1579 C CA . ILE A 1 203 ? -22.547 3.143 -6.453 1 97.25 203 ILE A CA 1
ATOM 1580 C C . ILE A 1 203 ? -23.594 3.848 -5.59 1 97.25 203 ILE A C 1
ATOM 1582 O O . ILE A 1 203 ? -24 4.977 -5.891 1 97.25 203 ILE A O 1
ATOM 1586 N N . LYS A 1 204 ? -24 3.209 -4.516 1 96.62 204 LYS A N 1
ATOM 1587 C CA . LYS A 1 204 ? -25 3.779 -3.623 1 96.62 204 LYS A CA 1
ATOM 1588 C C . LYS A 1 204 ? -24.453 3.918 -2.203 1 96.62 204 LYS A C 1
ATOM 1590 O O . LYS A 1 204 ? -24.734 4.91 -1.524 1 96.62 204 LYS A O 1
ATOM 1595 N N . LYS A 1 205 ? -23.812 2.945 -1.733 1 97.75 205 LYS A N 1
ATOM 1596 C CA . LYS A 1 205 ? -23.281 2.898 -0.374 1 97.75 205 LYS A CA 1
ATOM 1597 C C . LYS A 1 205 ? -21.766 2.838 -0.381 1 97.75 205 LYS A C 1
ATOM 1599 O O . LYS A 1 205 ? -21.172 2.074 -1.145 1 97.75 205 LYS A O 1
ATOM 1604 N N . VAL A 1 206 ? -21.125 3.656 0.459 1 98.06 206 VAL A N 1
ATOM 1605 C CA . VAL A 1 206 ? -19.672 3.789 0.449 1 98.06 206 VAL A CA 1
ATOM 1606 C C . VAL A 1 206 ? -19.141 3.738 1.879 1 98.06 206 VAL A C 1
ATOM 1608 O O . VAL A 1 206 ? -19.719 4.328 2.789 1 98.06 206 VAL A O 1
ATOM 1611 N N . ALA A 1 207 ? -18.047 3.008 2.096 1 98.62 207 ALA A N 1
ATOM 1612 C CA . ALA A 1 207 ? -17.219 3.113 3.299 1 98.62 207 ALA A CA 1
ATOM 1613 C C . ALA A 1 207 ? -15.984 3.967 3.047 1 98.62 207 ALA A C 1
ATOM 1615 O O . ALA A 1 207 ? -15.227 3.711 2.107 1 98.62 207 ALA A O 1
ATOM 1616 N N . VAL A 1 208 ? -15.781 4.969 3.871 1 98.44 208 VAL A N 1
ATOM 1617 C CA . VAL A 1 208 ? -14.711 5.941 3.666 1 98.44 208 VAL A CA 1
ATOM 1618 C C . VAL A 1 208 ? -13.805 5.98 4.895 1 98.44 208 VAL A C 1
ATOM 1620 O O . VAL A 1 208 ? -14.281 5.98 6.027 1 98.44 208 VAL A O 1
ATOM 1623 N N . CYS A 1 209 ? -12.531 5.992 4.691 1 98.75 209 CYS A N 1
ATOM 1624 C CA . CYS A 1 209 ? -11.57 6.242 5.762 1 98.75 209 CYS A CA 1
ATOM 1625 C C . CYS A 1 209 ? -10.266 6.809 5.207 1 98.75 209 CYS A C 1
ATOM 1627 O O . CYS A 1 209 ? -9.609 6.168 4.387 1 98.75 209 CYS A O 1
ATOM 1629 N N . ALA A 1 210 ? -9.844 7.969 5.66 1 98.75 210 ALA A N 1
ATOM 1630 C CA . ALA A 1 210 ? -8.578 8.578 5.25 1 98.75 210 ALA A CA 1
ATOM 1631 C C . ALA A 1 210 ? -7.395 7.723 5.699 1 98.75 210 ALA A C 1
ATOM 1633 O O . ALA A 1 210 ? -7.461 7.051 6.73 1 98.75 210 ALA A O 1
ATOM 1634 N N . GLY A 1 211 ? -6.277 7.805 4.949 1 98.31 211 GLY A N 1
ATOM 1635 C CA . GLY A 1 211 ? -5.059 7.113 5.328 1 98.31 211 GLY A CA 1
ATOM 1636 C C . GLY A 1 211 ? -5.117 5.617 5.066 1 98.31 211 GLY A C 1
ATOM 1637 O O . GLY A 1 211 ? -5.23 5.188 3.916 1 98.31 211 GLY A O 1
ATOM 1638 N N . SER A 1 212 ? -5.02 4.879 6.109 1 97.75 212 SER A N 1
ATOM 1639 C CA . SER A 1 212 ? -5.125 3.424 6.059 1 97.75 212 SER A CA 1
ATOM 1640 C C . SER A 1 212 ? -6.438 2.941 6.668 1 97.75 212 SER A C 1
ATOM 1642 O O . SER A 1 212 ? -6.547 2.805 7.887 1 97.75 212 SER A O 1
ATOM 1644 N N . GLY A 1 213 ? -7.375 2.521 5.852 1 97.62 213 GLY A N 1
ATOM 1645 C CA . GLY A 1 213 ? -8.734 2.332 6.332 1 97.62 213 GLY A CA 1
ATOM 1646 C C . GLY A 1 213 ? -9.047 0.888 6.672 1 97.62 213 GLY A C 1
ATOM 1647 O O . GLY A 1 213 ? -10.117 0.592 7.207 1 97.62 213 GLY A O 1
ATOM 1648 N N . SER A 1 214 ? -8.117 -0.079 6.445 1 97.06 214 SER A N 1
ATOM 1649 C CA . SER A 1 214 ? -8.406 -1.503 6.578 1 97.06 214 SER A CA 1
ATOM 1650 C C . SER A 1 214 ? -8.922 -1.837 7.973 1 97.06 214 SER A C 1
ATOM 1652 O O . SER A 1 214 ? -9.922 -2.549 8.125 1 97.06 214 SER A O 1
ATOM 1654 N N . GLY A 1 215 ? -8.25 -1.311 9.016 1 96.31 215 GLY A N 1
ATOM 1655 C CA . GLY A 1 215 ? -8.664 -1.592 10.383 1 96.31 215 GLY A CA 1
ATOM 1656 C C . GLY A 1 215 ? -10.062 -1.086 10.703 1 96.31 215 GLY A C 1
ATOM 1657 O O . GLY A 1 215 ? -10.852 -1.786 11.336 1 96.31 215 GLY A O 1
ATOM 1658 N N . VAL A 1 216 ? -10.391 0.068 10.188 1 97.12 216 VAL A N 1
ATOM 1659 C CA . VAL A 1 216 ? -11.672 0.708 10.453 1 97.12 216 VAL A CA 1
ATOM 1660 C C . VAL A 1 216 ? -12.781 -0.017 9.688 1 97.12 216 VAL A C 1
ATOM 1662 O O . VAL A 1 216 ? -13.891 -0.183 10.195 1 97.12 216 VAL A O 1
ATOM 1665 N N . PHE A 1 217 ? -12.5 -0.521 8.484 1 97.69 217 PHE A N 1
ATOM 1666 C CA . PHE A 1 217 ? -13.484 -1.18 7.637 1 97.69 217 PHE A CA 1
ATOM 1667 C C . PHE A 1 217 ? -13.914 -2.512 8.242 1 97.69 217 PHE A C 1
ATOM 1669 O O . PHE A 1 217 ? -14.961 -3.055 7.875 1 97.69 217 PHE A O 1
ATOM 1676 N N . LYS A 1 218 ? -13.117 -3.105 9.141 1 93.88 218 LYS A N 1
ATOM 1677 C CA . LYS A 1 218 ? -13.477 -4.355 9.812 1 93.88 218 LYS A CA 1
ATOM 1678 C C . LYS A 1 218 ? -14.711 -4.176 10.688 1 93.88 218 LYS A C 1
ATOM 1680 O O . LYS A 1 218 ? -15.383 -5.148 11.039 1 93.88 218 LYS A O 1
ATOM 1685 N N . GLN A 1 219 ? -14.977 -2.912 11.016 1 91.62 219 GLN A N 1
ATOM 1686 C CA . GLN A 1 219 ? -16.094 -2.617 11.906 1 91.62 219 GLN A CA 1
ATOM 1687 C C . GLN A 1 219 ? -17.391 -2.445 11.117 1 91.62 219 GLN A C 1
ATOM 1689 O O . GLN A 1 219 ? -18.469 -2.252 11.703 1 91.62 219 GLN A O 1
ATOM 1694 N N . LEU A 1 220 ? -17.266 -2.445 9.867 1 92.88 220 LEU A N 1
ATOM 1695 C CA . LEU A 1 220 ? -18.422 -2.215 9 1 92.88 220 LEU A CA 1
ATOM 1696 C C . LEU A 1 220 ? -19.406 -3.363 9.109 1 92.88 220 LEU A C 1
ATOM 1698 O O . LEU A 1 220 ? -19.031 -4.531 8.977 1 92.88 220 LEU A O 1
ATOM 1702 N N . LYS A 1 221 ? -20.719 -3.023 9.383 1 87.19 221 LYS A N 1
ATOM 1703 C CA . LYS A 1 221 ? -21.781 -4.008 9.461 1 87.19 221 LYS A CA 1
ATOM 1704 C C . LYS A 1 221 ? -22.625 -4.012 8.195 1 87.19 221 LYS A C 1
ATOM 1706 O O . LYS A 1 221 ? -23.188 -5.043 7.812 1 87.19 221 LYS A O 1
ATOM 1711 N N . GLU A 1 222 ? -22.562 -2.93 7.504 1 92.12 222 GLU A N 1
ATOM 1712 C CA . GLU A 1 222 ? -23.375 -2.762 6.301 1 92.12 222 GLU A CA 1
ATOM 1713 C C . GLU A 1 222 ? -22.625 -3.26 5.062 1 92.12 222 GLU A C 1
ATOM 1715 O O . GLU A 1 222 ? -21.391 -3.246 5.027 1 92.12 222 GLU A O 1
ATOM 1720 N N . ASP A 1 223 ? -23.453 -3.705 4.195 1 95.19 223 ASP A N 1
ATOM 1721 C CA . ASP A 1 223 ? -22.906 -4.004 2.879 1 95.19 223 ASP A CA 1
ATOM 1722 C C . ASP A 1 223 ? -22.734 -2.729 2.055 1 95.19 223 ASP A C 1
ATOM 1724 O O . ASP A 1 223 ? -23.656 -1.912 1.966 1 95.19 223 ASP A O 1
ATOM 1728 N N . VAL A 1 224 ? -21.578 -2.529 1.502 1 98.19 224 VAL A N 1
ATOM 1729 C CA . VAL A 1 224 ? -21.328 -1.323 0.716 1 98.19 224 VAL A CA 1
ATOM 1730 C C . VAL A 1 224 ? -20.859 -1.707 -0.686 1 98.19 224 VAL A C 1
ATOM 1732 O O . VAL A 1 224 ? -20.438 -2.84 -0.915 1 98.19 224 VAL A O 1
ATOM 1735 N N . ASP A 1 225 ? -20.938 -0.73 -1.585 1 98.44 225 ASP A N 1
ATOM 1736 C CA . ASP A 1 225 ? -20.531 -0.931 -2.973 1 98.44 225 ASP A CA 1
ATOM 1737 C C . ASP A 1 225 ? -19.078 -0.556 -3.178 1 98.44 225 ASP A C 1
ATOM 1739 O O . ASP A 1 225 ? -18.406 -1.085 -4.07 1 98.44 225 ASP A O 1
ATOM 1743 N N . LEU A 1 226 ? -18.594 0.39 -2.369 1 98.69 226 LEU A N 1
ATOM 1744 C CA . LEU A 1 226 ? -17.297 1.003 -2.6 1 98.69 226 LEU A CA 1
ATOM 1745 C C . LEU A 1 226 ? -16.562 1.23 -1.282 1 98.69 226 LEU A C 1
ATOM 1747 O O . LEU A 1 226 ? -17.141 1.745 -0.324 1 98.69 226 LEU A O 1
ATOM 1751 N N . TYR A 1 227 ? -15.359 0.756 -1.22 1 98.81 227 TYR A N 1
ATOM 1752 C CA . TYR A 1 227 ? -14.398 1.122 -0.185 1 98.81 227 TYR A CA 1
ATOM 1753 C C . TYR A 1 227 ? -13.445 2.197 -0.684 1 98.81 227 TYR A C 1
ATOM 1755 O O . TYR A 1 227 ? -12.766 2.012 -1.694 1 98.81 227 TYR A O 1
ATOM 1763 N N . TYR A 1 228 ? -13.406 3.381 -0.025 1 98.88 228 TYR A N 1
ATOM 1764 C CA . TYR A 1 228 ? -12.609 4.547 -0.399 1 98.88 228 TYR A CA 1
ATOM 1765 C C . TYR A 1 228 ? -11.617 4.906 0.698 1 98.88 228 TYR A C 1
ATOM 1767 O O . TYR A 1 228 ? -12.008 5.289 1.801 1 98.88 228 TYR A O 1
ATOM 1775 N N . THR A 1 229 ? -10.242 4.688 0.432 1 98.88 229 THR A N 1
ATOM 1776 C CA . THR A 1 229 ? -9.219 4.922 1.44 1 98.88 229 THR A CA 1
ATOM 1777 C C . THR A 1 229 ? -7.895 5.309 0.786 1 98.88 229 THR A C 1
ATOM 1779 O O . THR A 1 229 ? -7.836 5.531 -0.425 1 98.88 229 THR A O 1
ATOM 1782 N N . GLY A 1 230 ? -6.891 5.578 1.587 1 98.69 230 GLY A N 1
ATOM 1783 C CA . GLY A 1 230 ? -5.578 5.949 1.083 1 98.69 230 GLY A CA 1
ATOM 1784 C C . GLY A 1 230 ? -4.738 4.754 0.673 1 98.69 230 GLY A C 1
ATOM 1785 O O . GLY A 1 230 ? -4.133 4.754 -0.401 1 98.69 230 GLY A O 1
ATOM 1786 N N . GLU A 1 231 ? -4.676 3.781 1.521 1 98.44 231 GLU A N 1
ATOM 1787 C CA . GLU A 1 231 ? -3.895 2.59 1.195 1 98.44 231 GLU A CA 1
ATOM 1788 C C . GLU A 1 231 ? -4.531 1.335 1.782 1 98.44 231 GLU A C 1
ATOM 1790 O O . GLU A 1 231 ? -5.227 1.401 2.799 1 98.44 231 GLU A O 1
ATOM 1795 N N . MET A 1 232 ? -4.348 0.266 1.127 1 98.44 232 MET A N 1
ATOM 1796 C CA . MET A 1 232 ? -4.848 -1.066 1.456 1 98.44 232 MET A CA 1
ATOM 1797 C C . MET A 1 232 ? -3.955 -2.146 0.853 1 98.44 232 MET A C 1
ATOM 1799 O O . MET A 1 232 ? -3.441 -1.983 -0.255 1 98.44 232 MET A O 1
ATOM 1803 N N . SER A 1 233 ? -3.807 -3.244 1.585 1 97.94 233 SER A N 1
ATOM 1804 C CA . SER A 1 233 ? -2.922 -4.301 1.11 1 97.94 233 SER A CA 1
ATOM 1805 C C . SER A 1 233 ? -3.496 -4.992 -0.123 1 97.94 233 SER A C 1
ATOM 1807 O O . SER A 1 233 ? -4.715 -5.008 -0.321 1 97.94 233 SER A O 1
ATOM 1809 N N . HIS A 1 234 ? -2.637 -5.582 -0.847 1 98.38 234 HIS A N 1
ATOM 1810 C CA . HIS A 1 234 ? -3 -6.312 -2.059 1 98.38 234 HIS A CA 1
ATOM 1811 C C . HIS A 1 234 ? -4.086 -7.344 -1.777 1 98.38 234 HIS A C 1
ATOM 1813 O O . HIS A 1 234 ? -5.102 -7.387 -2.477 1 98.38 234 HIS A O 1
ATOM 1819 N N . HIS A 1 235 ? -3.9 -8.211 -0.776 1 97.31 235 HIS A N 1
ATOM 1820 C CA . HIS A 1 235 ? -4.805 -9.328 -0.525 1 97.31 235 HIS A CA 1
ATOM 1821 C C . HIS A 1 235 ? -6.168 -8.836 -0.051 1 97.31 235 HIS A C 1
ATOM 1823 O O . HIS A 1 235 ? -7.195 -9.445 -0.354 1 97.31 235 HIS A O 1
ATOM 1829 N N . GLU A 1 236 ? -6.172 -7.734 0.657 1 97.44 236 GLU A N 1
ATOM 1830 C CA . GLU A 1 236 ? -7.445 -7.141 1.057 1 97.44 236 GLU A CA 1
ATOM 1831 C C . GLU A 1 236 ? -8.188 -6.566 -0.146 1 97.44 236 GLU A C 1
ATOM 1833 O O . GLU A 1 236 ? -9.398 -6.762 -0.286 1 97.44 236 GLU A O 1
ATOM 1838 N N . VAL A 1 237 ? -7.484 -5.871 -0.999 1 98.62 237 VAL A N 1
ATOM 1839 C CA . VAL A 1 237 ? -8.078 -5.32 -2.215 1 98.62 237 VAL A CA 1
ATOM 1840 C C . VAL A 1 237 ? -8.672 -6.449 -3.057 1 98.62 237 VAL A C 1
ATOM 1842 O O . VAL A 1 237 ? -9.805 -6.348 -3.535 1 98.62 237 VAL A O 1
ATOM 1845 N N . LEU A 1 238 ? -7.887 -7.48 -3.176 1 98.06 238 LEU A N 1
ATOM 1846 C CA . LEU A 1 238 ? -8.312 -8.633 -3.967 1 98.06 238 LEU A CA 1
ATOM 1847 C C . LEU A 1 238 ? -9.578 -9.258 -3.385 1 98.06 238 LEU A C 1
ATOM 1849 O O . LEU A 1 238 ? -10.508 -9.594 -4.121 1 98.06 238 LEU A O 1
ATOM 1853 N N . LYS A 1 239 ? -9.617 -9.406 -2.094 1 96.38 239 LYS A N 1
ATOM 1854 C CA . LYS A 1 239 ? -10.781 -9.961 -1.41 1 96.38 239 LYS A CA 1
ATOM 1855 C C . LYS A 1 239 ? -12.039 -9.156 -1.72 1 96.38 239 LYS A C 1
ATOM 1857 O O . LYS A 1 239 ? -13.062 -9.727 -2.111 1 96.38 239 LYS A O 1
ATOM 1862 N N . TRP A 1 240 ? -11.961 -7.84 -1.565 1 97.56 240 TRP A N 1
ATOM 1863 C CA . TRP A 1 240 ? -13.125 -7 -1.81 1 97.56 240 TRP A CA 1
ATOM 1864 C C . TRP A 1 240 ? -13.562 -7.082 -3.268 1 97.56 240 TRP A C 1
ATOM 1866 O O . TRP A 1 240 ? -14.758 -7.195 -3.561 1 97.56 240 TRP A O 1
ATOM 1876 N N . LYS A 1 241 ? -12.633 -7.074 -4.168 1 98.25 241 LYS A N 1
ATOM 1877 C CA . LYS A 1 241 ? -12.945 -7.18 -5.586 1 98.25 241 LYS A CA 1
ATOM 1878 C C . LYS A 1 241 ? -13.672 -8.492 -5.895 1 98.25 241 LYS A C 1
ATOM 1880 O O . LYS A 1 241 ? -14.695 -8.492 -6.57 1 98.25 241 LYS A O 1
ATOM 1885 N N . GLU A 1 242 ? -13.164 -9.609 -5.34 1 97.06 242 GLU A N 1
ATOM 1886 C CA . GLU A 1 242 ? -13.758 -10.922 -5.582 1 97.06 242 GLU A CA 1
ATOM 1887 C C . GLU A 1 242 ? -15.148 -11.023 -4.961 1 97.06 242 GLU A C 1
ATOM 1889 O O . GLU A 1 242 ? -15.984 -11.797 -5.43 1 97.06 242 GLU A O 1
ATOM 1894 N N . MET A 1 243 ? -15.398 -10.219 -3.963 1 96.5 243 MET A N 1
ATOM 1895 C CA . MET A 1 243 ? -16.703 -10.188 -3.316 1 96.5 243 MET A CA 1
ATOM 1896 C C . MET A 1 243 ? -17.672 -9.289 -4.082 1 96.5 243 MET A C 1
ATOM 1898 O O . MET A 1 243 ? -18.797 -9.062 -3.641 1 96.5 243 MET A O 1
ATOM 1902 N N . GLY A 1 244 ? -17.203 -8.719 -5.184 1 96.75 244 GLY A N 1
ATOM 1903 C CA . GLY A 1 244 ? -18.047 -7.906 -6.039 1 96.75 244 GLY A CA 1
ATOM 1904 C C . GLY A 1 244 ? -18.078 -6.441 -5.641 1 96.75 244 GLY A C 1
ATOM 1905 O O . GLY A 1 244 ? -18.953 -5.691 -6.078 1 96.75 244 GLY A O 1
ATOM 1906 N N . LYS A 1 245 ? -17.109 -6.062 -4.773 1 98.12 245 LYS A N 1
ATOM 1907 C CA . LYS A 1 245 ? -17.047 -4.676 -4.328 1 98.12 245 LYS A CA 1
ATOM 1908 C C . LYS A 1 245 ? -16 -3.895 -5.117 1 98.12 245 LYS A C 1
ATOM 1910 O O . LYS A 1 245 ? -15.219 -4.48 -5.867 1 98.12 245 LYS A O 1
ATOM 1915 N N . THR A 1 246 ? -16.062 -2.6 -5.02 1 98.75 246 THR A N 1
ATOM 1916 C CA . THR A 1 246 ? -15.094 -1.693 -5.613 1 98.75 246 THR A CA 1
ATOM 1917 C C . THR A 1 246 ? -14.203 -1.072 -4.539 1 98.75 246 THR A C 1
ATOM 1919 O O . THR A 1 246 ? -14.664 -0.806 -3.424 1 98.75 246 THR A O 1
ATOM 1922 N N . VAL A 1 247 ? -12.922 -0.917 -4.879 1 98.88 247 VAL A N 1
ATOM 1923 C CA . VAL A 1 247 ? -11.977 -0.269 -3.977 1 98.88 247 VAL A CA 1
ATOM 1924 C C . VAL A 1 247 ? -11.273 0.878 -4.699 1 98.88 247 VAL A C 1
ATOM 1926 O O . VAL A 1 247 ? -10.844 0.727 -5.844 1 98.88 247 VAL A O 1
ATOM 1929 N N . ILE A 1 248 ? -11.188 2.037 -4.082 1 98.88 248 ILE A N 1
ATOM 1930 C CA . ILE A 1 248 ? -10.344 3.135 -4.547 1 98.88 248 ILE A CA 1
ATOM 1931 C C . ILE A 1 248 ? -9.258 3.428 -3.51 1 98.88 248 ILE A C 1
ATOM 1933 O O . ILE A 1 248 ? -9.562 3.691 -2.344 1 98.88 248 ILE A O 1
ATOM 1937 N N . VAL A 1 249 ? -8.008 3.359 -3.928 1 98.81 249 VAL A N 1
ATOM 1938 C CA . VAL A 1 249 ? -6.879 3.752 -3.09 1 98.81 249 VAL A CA 1
ATOM 1939 C C . VAL A 1 249 ? -6.129 4.914 -3.742 1 98.81 249 VAL A C 1
ATOM 1941 O O . VAL A 1 249 ? -5.895 4.906 -4.953 1 98.81 249 VAL A O 1
ATOM 1944 N N . CYS A 1 250 ? -5.727 5.887 -2.941 1 98.56 250 CYS A N 1
ATOM 1945 C CA . CYS A 1 250 ? -5.285 7.16 -3.502 1 98.56 250 CYS A CA 1
ATOM 1946 C C . CYS A 1 250 ? -3.875 7.5 -3.039 1 98.56 250 CYS A C 1
ATOM 1948 O O . CYS A 1 250 ? -3.408 8.625 -3.232 1 98.56 250 CYS A O 1
ATOM 1950 N N . ASN A 1 251 ? -3.139 6.547 -2.396 1 98.19 251 ASN A N 1
ATOM 1951 C CA . ASN A 1 251 ? -1.922 6.809 -1.635 1 98.19 251 ASN A CA 1
ATOM 1952 C C . ASN A 1 251 ? -2.219 7.574 -0.351 1 98.19 251 ASN A C 1
ATOM 1954 O O . ASN A 1 251 ? -2.768 8.68 -0.395 1 98.19 251 ASN A O 1
ATOM 1958 N N . HIS A 1 252 ? -1.8 7.18 0.705 1 98.62 252 HIS A N 1
ATOM 1959 C CA . HIS A 1 252 ? -2.146 7.461 2.094 1 98.62 252 HIS A CA 1
ATOM 1960 C C . HIS A 1 252 ? -2.391 8.953 2.309 1 98.62 252 HIS A C 1
ATOM 1962 O O . HIS A 1 252 ? -3.527 9.375 2.533 1 98.62 252 HIS A O 1
ATOM 1968 N N . SER A 1 253 ? -1.387 9.781 2.09 1 98.31 253 SER A N 1
ATOM 1969 C CA . SER A 1 253 ? -1.422 11.18 2.502 1 98.31 253 SER A CA 1
ATOM 1970 C C . SER A 1 253 ? -2.266 12.016 1.545 1 98.31 253 SER A C 1
ATOM 1972 O O . SER A 1 253 ? -2.674 13.133 1.882 1 98.31 253 SER A O 1
ATOM 1974 N N . ASN A 1 254 ? -2.545 11.469 0.333 1 98.62 254 ASN A N 1
ATOM 1975 C CA . ASN A 1 254 ? -3.373 12.195 -0.626 1 98.62 254 ASN A CA 1
ATOM 1976 C C . ASN A 1 254 ? -4.816 12.312 -0.146 1 98.62 254 ASN A C 1
ATOM 1978 O O . ASN A 1 254 ? -5.539 13.227 -0.547 1 98.62 254 ASN A O 1
ATOM 1982 N N . THR A 1 255 ? -5.215 11.398 0.738 1 98.81 255 THR A N 1
ATOM 1983 C CA . THR A 1 255 ? -6.57 11.461 1.273 1 98.81 255 THR A CA 1
ATOM 1984 C C . THR A 1 255 ? -6.648 12.43 2.449 1 98.81 255 THR A C 1
ATOM 1986 O O . THR A 1 255 ? -7.703 12.57 3.072 1 98.81 255 THR A O 1
ATOM 1989 N N . 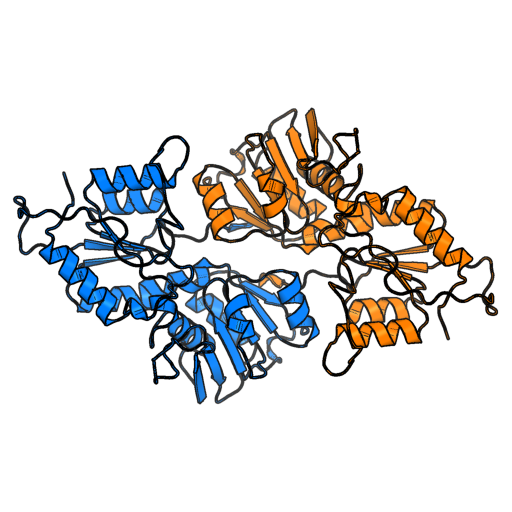GLU A 1 256 ? -5.547 13.102 2.752 1 98.88 256 GLU A N 1
ATOM 1990 C CA . GLU A 1 256 ? -5.48 13.93 3.951 1 98.88 256 GLU A CA 1
ATOM 1991 C C . GLU A 1 256 ? -5.094 15.367 3.605 1 98.88 256 GLU A C 1
ATOM 1993 O O . GLU A 1 256 ? -5.645 16.312 4.168 1 98.88 256 GLU A O 1
ATOM 1998 N N . ARG A 1 257 ? -4.332 15.57 2.645 1 98.56 257 ARG A N 1
ATOM 1999 C CA . ARG A 1 257 ? -3.598 16.812 2.41 1 98.56 257 ARG A CA 1
ATOM 2000 C C . ARG A 1 257 ? -4.543 17.938 2.012 1 98.56 257 ARG A C 1
ATOM 2002 O O . ARG A 1 257 ? -4.414 19.062 2.498 1 98.56 257 ARG A O 1
ATOM 2009 N N . GLY A 1 258 ? -5.52 17.703 1.132 1 98.44 258 GLY A N 1
ATOM 2010 C CA . GLY A 1 258 ? -6.441 18.734 0.7 1 98.44 258 GLY A CA 1
ATOM 2011 C C . GLY A 1 258 ? -7.266 19.312 1.836 1 98.44 258 GLY A C 1
ATOM 2012 O O . GLY A 1 258 ? -7.672 20.469 1.789 1 98.44 258 GLY A O 1
ATOM 2013 N N . PHE A 1 259 ? -7.504 18.484 2.891 1 98.81 259 PHE A N 1
ATOM 2014 C CA . PHE A 1 259 ? -8.281 18.906 4.055 1 98.81 259 PHE A CA 1
ATOM 2015 C C . PHE A 1 259 ? -7.637 20.109 4.734 1 98.81 259 PHE A C 1
ATOM 2017 O O . PHE A 1 259 ? -8.336 21 5.223 1 98.81 259 PHE A O 1
ATOM 2024 N N . LEU A 1 260 ? -6.305 20.156 4.754 1 98.81 260 LEU A N 1
ATOM 2025 C CA . LEU A 1 260 ? -5.582 21.25 5.406 1 98.81 260 LEU A CA 1
ATOM 2026 C C . LEU A 1 260 ? -5.906 22.578 4.75 1 98.81 260 LEU A C 1
ATOM 2028 O O . LEU A 1 260 ? -6.199 23.562 5.438 1 98.81 260 LEU A O 1
ATOM 2032 N N . GLN A 1 261 ? -5.891 22.562 3.443 1 98.56 261 GLN A N 1
ATOM 2033 C CA . GLN A 1 261 ? -6.145 23.781 2.686 1 98.56 261 GLN A CA 1
ATOM 2034 C C . GLN A 1 261 ? -7.629 24.125 2.68 1 98.56 261 GLN A C 1
ATOM 2036 O O . GLN A 1 261 ? -8 25.297 2.832 1 98.56 261 GLN A O 1
ATOM 2041 N N . ASP A 1 262 ? -8.422 23.141 2.533 1 98.38 262 ASP A N 1
ATOM 2042 C CA . ASP A 1 262 ? -9.836 23.375 2.256 1 98.38 262 ASP A CA 1
ATOM 2043 C C . ASP A 1 262 ? -10.609 23.656 3.541 1 98.38 262 ASP A C 1
ATOM 2045 O O . ASP A 1 262 ? -11.672 24.297 3.508 1 98.38 262 ASP A O 1
ATOM 2049 N N . VAL A 1 263 ? -10.125 23.172 4.742 1 98.56 263 VAL A N 1
ATOM 2050 C CA . VAL A 1 263 ? -10.945 23.25 5.945 1 98.56 263 VAL A CA 1
ATOM 2051 C C . VAL A 1 263 ? -10.125 23.828 7.098 1 98.56 263 VAL A C 1
ATOM 2053 O O . VAL A 1 263 ? -10.406 24.922 7.578 1 98.56 263 VAL A O 1
ATOM 2056 N N . MET A 1 264 ? -9.055 23.203 7.48 1 98.75 264 MET A N 1
ATOM 2057 C CA . MET A 1 264 ? -8.344 23.5 8.719 1 98.75 264 MET A CA 1
ATOM 2058 C C . MET A 1 264 ? -7.785 24.922 8.688 1 98.75 264 MET A C 1
ATOM 2060 O O . MET A 1 264 ? -7.828 25.641 9.688 1 98.75 264 MET A O 1
ATOM 2064 N N . LYS A 1 265 ? -7.195 25.312 7.566 1 98.81 265 LYS A N 1
ATOM 2065 C CA . LYS A 1 265 ? -6.633 26.656 7.41 1 98.81 265 LYS A CA 1
ATOM 2066 C C . LYS A 1 265 ? -7.652 27.734 7.785 1 98.81 265 LYS A C 1
ATOM 2068 O O . LYS A 1 265 ? -7.375 28.594 8.625 1 98.81 265 LYS A O 1
ATOM 2073 N N . GLY A 1 266 ? -8.844 27.609 7.195 1 98.62 266 GLY A N 1
ATOM 2074 C CA . GLY A 1 266 ? -9.883 28.594 7.469 1 98.62 266 GLY A CA 1
ATOM 2075 C C . GLY A 1 266 ? -10.328 28.609 8.914 1 98.62 266 GLY A C 1
ATOM 2076 O O . GLY A 1 266 ? -10.539 29.672 9.5 1 98.62 266 GLY A O 1
ATOM 2077 N N . LEU A 1 267 ? -10.469 27.453 9.531 1 98.44 267 LEU A N 1
ATOM 2078 C CA . LEU A 1 267 ? -10.906 27.344 10.914 1 98.44 267 LEU A CA 1
ATOM 2079 C C . LEU A 1 267 ? -9.938 28.062 11.852 1 98.44 267 LEU A C 1
ATOM 2081 O O . LEU A 1 267 ? -10.359 28.812 12.734 1 98.44 267 LEU A O 1
ATOM 2085 N N . LEU A 1 268 ? -8.641 27.844 11.641 1 98.25 268 LEU A N 1
ATOM 2086 C CA . LEU A 1 268 ? -7.641 28.422 12.523 1 98.25 268 LEU A CA 1
ATOM 2087 C C . LEU A 1 268 ? -7.473 29.922 12.25 1 98.25 268 LEU A C 1
ATOM 2089 O O . LEU A 1 268 ? -7.215 30.703 13.164 1 98.25 268 LEU A O 1
ATOM 2093 N N . GLN A 1 269 ? -7.625 30.297 10.977 1 98.38 269 GLN A N 1
ATOM 2094 C CA . GLN A 1 269 ? -7.602 31.719 10.648 1 98.38 269 GLN A CA 1
ATOM 2095 C C . GLN A 1 269 ? -8.75 32.469 11.328 1 98.38 269 GLN A C 1
ATOM 2097 O O . GLN A 1 269 ? -8.562 33.562 11.836 1 98.38 269 GLN A O 1
ATOM 2102 N N . ASP A 1 270 ? -9.867 31.844 11.352 1 98.06 270 ASP A N 1
ATOM 2103 C CA . ASP A 1 270 ? -11.039 32.438 11.977 1 98.06 270 ASP A CA 1
ATOM 2104 C C . ASP A 1 270 ? -10.836 32.594 13.484 1 98.06 270 ASP A C 1
ATOM 2106 O O . ASP A 1 270 ? -11.477 33.438 14.117 1 98.06 270 ASP A O 1
ATOM 2110 N N . GLU A 1 271 ? -9.992 31.797 14.023 1 97.19 271 GLU A N 1
ATOM 2111 C CA . GLU A 1 271 ? -9.68 31.891 15.445 1 97.19 271 GLU A CA 1
ATOM 2112 C C . GLU A 1 271 ? -8.602 32.938 15.711 1 97.19 271 GLU A C 1
ATOM 2114 O O . GLU A 1 271 ? -8.141 33.094 16.844 1 97.19 271 GLU A O 1
ATOM 2119 N N . GLY A 1 272 ? -8.039 33.562 14.672 1 96.06 272 GLY A N 1
ATOM 2120 C CA . GLY A 1 272 ? -7.164 34.719 14.836 1 96.06 272 GLY A CA 1
ATOM 2121 C C . GLY A 1 272 ? -5.699 34.375 14.602 1 96.06 272 GLY A C 1
ATOM 2122 O O . GLY A 1 272 ? -4.816 35.156 14.969 1 96.06 272 GLY A O 1
ATOM 2123 N N . HIS A 1 273 ? -5.414 33.25 14 1 97.44 273 HIS A N 1
ATOM 2124 C CA . HIS A 1 273 ? -4.031 32.875 13.734 1 97.44 273 HIS A CA 1
ATOM 2125 C C . HIS A 1 273 ? -3.65 33.125 12.281 1 97.44 273 HIS A C 1
ATOM 2127 O O . HIS A 1 273 ? -4.516 33.188 11.414 1 97.44 273 HIS A O 1
ATOM 2133 N N . GLU A 1 274 ? -2.404 33.438 12.039 1 98 274 GLU A N 1
ATOM 2134 C CA . GLU A 1 274 ? -1.869 33.406 10.688 1 98 274 GLU A CA 1
ATOM 2135 C C . GLU A 1 274 ? -1.535 31.953 10.289 1 98 274 GLU A C 1
ATOM 2137 O O . GLU A 1 274 ? -0.835 31.25 11.016 1 98 274 GLU A O 1
ATOM 2142 N N . VAL A 1 275 ? -2.105 31.531 9.188 1 98.62 275 VAL A N 1
ATOM 2143 C CA . VAL A 1 275 ? -1.965 30.125 8.844 1 98.62 275 VAL A CA 1
ATOM 2144 C C . VAL A 1 275 ? -1.499 30 7.395 1 98.62 275 VAL A C 1
ATOM 2146 O O . VAL A 1 275 ? -2.051 30.641 6.496 1 98.62 275 VAL A O 1
ATOM 2149 N N . VAL A 1 276 ? -0.473 29.234 7.16 1 98.56 276 VAL A N 1
ATOM 2150 C CA . VAL A 1 276 ? -0.029 28.859 5.82 1 98.56 276 VAL A CA 1
ATOM 2151 C C . VAL A 1 276 ? 0.014 27.344 5.691 1 98.56 276 VAL A C 1
ATOM 2153 O O . VAL A 1 276 ? 0.309 26.641 6.664 1 98.56 276 VAL A O 1
ATOM 2156 N N . VAL A 1 277 ? -0.344 26.812 4.516 1 98.88 277 VAL A N 1
ATOM 2157 C CA . VAL A 1 277 ? -0.242 25.391 4.223 1 98.88 277 VAL A CA 1
ATOM 2158 C C . VAL A 1 277 ? 1.065 25.109 3.484 1 98.88 277 VAL A C 1
ATOM 2160 O O . VAL A 1 277 ? 1.418 25.812 2.537 1 98.88 277 VAL A O 1
ATOM 2163 N N . SER A 1 278 ? 1.771 24.141 3.896 1 98.88 278 SER A N 1
ATOM 2164 C CA . SER A 1 278 ? 3.086 23.812 3.35 1 98.88 278 SER A CA 1
ATOM 2165 C C . SER A 1 278 ? 3.016 23.578 1.845 1 98.88 278 SER A C 1
ATOM 2167 O O . SER A 1 278 ? 2.145 22.844 1.369 1 98.88 278 SER A O 1
ATOM 2169 N N . LYS A 1 279 ? 3.932 24.125 1.145 1 98.31 279 LYS A N 1
ATOM 2170 C CA . LYS A 1 279 ? 4.102 23.875 -0.284 1 98.31 279 LYS A CA 1
ATOM 2171 C C . LYS A 1 279 ? 5.086 22.734 -0.532 1 98.31 279 LYS A C 1
ATOM 2173 O O . LYS A 1 279 ? 5.148 22.188 -1.636 1 98.31 279 LYS A O 1
ATOM 2178 N N . MET A 1 280 ? 5.805 22.359 0.525 1 98.06 280 MET A N 1
ATOM 2179 C CA . MET A 1 280 ? 6.82 21.312 0.406 1 98.06 280 MET A CA 1
ATOM 2180 C C . MET A 1 280 ? 6.227 19.938 0.718 1 98.06 280 MET A C 1
ATOM 2182 O O . MET A 1 280 ? 6.793 18.922 0.338 1 98.06 280 MET A O 1
ATOM 2186 N N . ASP A 1 281 ? 5.121 19.938 1.453 1 98.12 281 ASP A N 1
ATOM 2187 C CA . ASP A 1 281 ? 4.457 18.672 1.779 1 98.12 281 ASP A CA 1
ATOM 2188 C C . ASP A 1 281 ? 3.895 18.016 0.525 1 98.12 281 ASP A C 1
ATOM 2190 O O . ASP A 1 281 ? 3.145 18.625 -0.23 1 98.12 281 ASP A O 1
ATOM 2194 N N . CYS A 1 282 ? 4.27 16.812 0.319 1 97.12 282 CYS A N 1
ATOM 2195 C CA . CYS A 1 282 ? 3.791 16.047 -0.826 1 97.12 282 CYS A CA 1
ATOM 2196 C C . CYS A 1 282 ? 3.84 14.547 -0.54 1 97.12 282 CYS A C 1
ATOM 2198 O O . CYS A 1 282 ? 4.512 14.109 0.396 1 97.12 282 CYS A O 1
ATOM 2200 N N . ASP A 1 283 ? 3.062 13.828 -1.287 1 97.81 283 ASP A N 1
ATOM 2201 C CA . ASP A 1 283 ? 3.168 12.375 -1.185 1 97.81 283 ASP A CA 1
ATOM 2202 C C . ASP A 1 283 ? 4.566 11.898 -1.565 1 97.81 283 ASP A C 1
ATOM 2204 O O . ASP A 1 283 ? 5.152 12.383 -2.537 1 97.81 283 ASP A O 1
ATOM 2208 N N . PRO A 1 284 ? 5.125 10.945 -0.799 1 98.12 284 PRO A N 1
ATOM 2209 C CA . PRO A 1 284 ? 6.488 10.523 -1.127 1 98.12 284 PRO A CA 1
ATOM 2210 C C . PRO A 1 284 ? 6.574 9.773 -2.453 1 98.12 284 PRO A C 1
ATOM 2212 O O . PRO A 1 284 ? 7.656 9.648 -3.029 1 98.12 284 PRO A O 1
ATOM 2215 N N . LEU A 1 285 ? 5.516 9.227 -2.91 1 98.31 285 LEU A N 1
ATOM 2216 C CA . LEU A 1 285 ? 5.52 8.406 -4.121 1 98.31 285 LEU A CA 1
ATOM 2217 C C . LEU A 1 285 ? 5.121 9.242 -5.336 1 98.31 285 LEU A C 1
ATOM 2219 O O . LEU A 1 285 ? 4.207 10.062 -5.258 1 98.31 285 LEU A O 1
ATOM 2223 N N . THR A 1 286 ? 5.82 9.039 -6.371 1 96.31 286 THR A N 1
ATOM 2224 C CA . THR A 1 286 ? 5.52 9.617 -7.68 1 96.31 286 THR A CA 1
ATOM 2225 C C . THR A 1 286 ? 5.254 8.516 -8.703 1 96.31 286 THR A C 1
ATOM 2227 O O . THR A 1 286 ? 6.027 7.562 -8.82 1 96.31 286 THR A O 1
ATOM 2230 N N . VAL A 1 287 ? 4.145 8.664 -9.43 1 95.31 287 VAL A N 1
ATOM 2231 C CA . VAL A 1 287 ? 3.834 7.695 -10.477 1 95.31 287 VAL A CA 1
ATOM 2232 C C . VAL A 1 287 ? 4.781 7.887 -11.664 1 95.31 287 VAL A C 1
ATOM 2234 O O . VAL A 1 287 ? 4.984 9.016 -12.125 1 95.31 287 VAL A O 1
ATOM 2237 N N . ALA A 1 288 ? 5.34 6.902 -12.078 1 93.62 288 ALA A N 1
ATOM 2238 C CA . ALA A 1 288 ? 6.301 6.949 -13.18 1 93.62 288 ALA A CA 1
ATOM 2239 C C . ALA A 1 288 ? 5.984 5.887 -14.227 1 93.62 288 ALA A C 1
ATOM 2241 O O . ALA A 1 288 ? 5.391 4.855 -13.914 1 93.62 288 ALA A O 1
ATOM 2242 N N . MET B 1 1 ? -17.031 -33.562 -17.719 1 67.12 1 MET B N 1
ATOM 2243 C CA . MET B 1 1 ? -16.188 -34.688 -17.375 1 67.12 1 MET B CA 1
ATOM 2244 C C . MET B 1 1 ? -15.109 -34.312 -16.375 1 67.12 1 MET B C 1
ATOM 2246 O O . MET B 1 1 ? -14.625 -33.188 -16.391 1 67.12 1 MET B O 1
ATOM 2250 N N . SER B 1 2 ? -14.812 -35.219 -15.531 1 79.81 2 SER B N 1
ATOM 2251 C CA . SER B 1 2 ? -13.836 -34.938 -14.477 1 79.81 2 SER B CA 1
ATOM 2252 C C . SER B 1 2 ? -12.438 -34.781 -15.055 1 79.81 2 SER B C 1
ATOM 2254 O O . SER B 1 2 ? -12.062 -35.5 -16 1 79.81 2 SER B O 1
ATOM 2256 N N . ARG B 1 3 ? -11.711 -33.812 -14.555 1 85.94 3 ARG B N 1
ATOM 2257 C CA . ARG B 1 3 ? -10.344 -33.5 -14.969 1 85.94 3 ARG B CA 1
ATOM 2258 C C . ARG B 1 3 ? -9.336 -34.125 -14.016 1 85.94 3 ARG B C 1
ATOM 2260 O O . ARG B 1 3 ? -8.141 -33.844 -14.086 1 85.94 3 ARG B O 1
ATOM 2267 N N . ALA B 1 4 ? -9.797 -35.031 -13.242 1 90.38 4 ALA B N 1
ATOM 2268 C CA . ALA B 1 4 ? -8.938 -35.625 -12.219 1 90.38 4 ALA B CA 1
ATOM 2269 C C . ALA B 1 4 ? -7.867 -36.5 -12.844 1 90.38 4 ALA B C 1
ATOM 2271 O O . ALA B 1 4 ? -8.141 -37.25 -13.773 1 90.38 4 ALA B O 1
ATOM 2272 N N . ILE B 1 5 ? -6.699 -36.312 -12.328 1 92.31 5 ILE B N 1
ATOM 2273 C CA . ILE B 1 5 ? -5.602 -37.188 -12.766 1 92.31 5 ILE B CA 1
ATOM 2274 C C . ILE B 1 5 ? -5.281 -38.219 -11.688 1 92.31 5 ILE B C 1
ATOM 2276 O O . ILE B 1 5 ? -5.82 -38.156 -10.578 1 92.31 5 ILE B O 1
ATOM 2280 N N . THR B 1 6 ? -4.469 -39.125 -12.078 1 92.31 6 THR B N 1
ATOM 2281 C CA . THR B 1 6 ? -4.133 -40.156 -11.109 1 92.31 6 THR B CA 1
ATOM 2282 C C . THR B 1 6 ? -3.215 -39.594 -10.016 1 92.31 6 THR B C 1
ATOM 2284 O O . THR B 1 6 ? -2.557 -38.562 -10.219 1 92.31 6 THR B O 1
ATOM 2287 N N . ARG B 1 7 ? -3.215 -40.281 -8.914 1 93.44 7 ARG B N 1
ATOM 2288 C CA . ARG B 1 7 ? -2.32 -39.938 -7.82 1 93.44 7 ARG B CA 1
ATOM 2289 C C . ARG B 1 7 ? -0.868 -39.906 -8.281 1 93.44 7 ARG B C 1
ATOM 2291 O O . ARG B 1 7 ? -0.092 -39.031 -7.895 1 93.44 7 ARG B O 1
ATOM 2298 N N . ALA B 1 8 ? -0.543 -40.844 -9.094 1 92.75 8 ALA B N 1
ATOM 2299 C CA . ALA B 1 8 ? 0.821 -40.969 -9.609 1 92.75 8 ALA B CA 1
ATOM 2300 C C . ALA B 1 8 ? 1.182 -39.75 -10.461 1 92.75 8 ALA B C 1
ATOM 2302 O O . ALA B 1 8 ? 2.285 -39.219 -10.344 1 92.75 8 ALA B O 1
ATOM 2303 N N . GLN B 1 9 ? 0.298 -39.281 -11.258 1 93.5 9 GLN B N 1
ATOM 2304 C CA . GLN B 1 9 ? 0.51 -38.125 -12.102 1 93.5 9 GLN B CA 1
ATOM 2305 C C . GLN B 1 9 ? 0.656 -36.844 -11.258 1 93.5 9 GLN B C 1
ATOM 2307 O O . GLN B 1 9 ? 1.531 -36.031 -11.523 1 93.5 9 GLN B O 1
ATOM 2312 N N . LEU B 1 10 ? -0.19 -36.75 -10.289 1 96.12 10 LEU B N 1
ATOM 2313 C CA . LEU B 1 10 ? -0.131 -35.594 -9.406 1 96.12 10 LEU B CA 1
ATOM 2314 C C . LEU B 1 10 ? 1.168 -35.562 -8.609 1 96.12 10 LEU B C 1
ATOM 2316 O O . LEU B 1 10 ? 1.809 -34.531 -8.477 1 96.12 10 LEU B O 1
ATOM 2320 N N . ASP B 1 11 ? 1.533 -36.719 -8.148 1 95.88 11 ASP B N 1
ATOM 2321 C CA . ASP B 1 11 ? 2.781 -36.844 -7.398 1 95.88 11 ASP B CA 1
ATOM 2322 C C . ASP B 1 11 ? 3.979 -36.438 -8.266 1 95.88 11 ASP B C 1
ATOM 2324 O O . ASP B 1 11 ? 4.918 -35.812 -7.785 1 95.88 11 ASP B O 1
ATOM 2328 N N . LYS B 1 12 ? 3.908 -36.875 -9.461 1 95.69 12 LYS B N 1
ATOM 2329 C CA . LYS B 1 12 ? 4.977 -36.531 -10.383 1 95.69 12 LYS B CA 1
ATOM 2330 C C . LYS B 1 12 ? 5.086 -35 -10.539 1 95.69 12 LYS B C 1
ATOM 2332 O O . LYS B 1 12 ? 6.188 -34.438 -10.531 1 95.69 12 LYS B O 1
ATOM 2337 N N . LEU B 1 13 ? 3.988 -34.312 -10.688 1 97.38 13 LEU B N 1
ATOM 2338 C CA . LEU B 1 13 ? 3.986 -32.875 -10.797 1 97.38 13 LEU B CA 1
ATOM 2339 C C . LEU B 1 13 ? 4.527 -32.219 -9.531 1 97.38 13 LEU B C 1
ATOM 2341 O O . LEU B 1 13 ? 5.363 -31.312 -9.594 1 97.38 13 LEU B O 1
ATOM 2345 N N . VAL B 1 14 ? 4.074 -32.688 -8.398 1 98.31 14 VAL B N 1
ATOM 2346 C CA . VAL B 1 14 ? 4.508 -32.125 -7.121 1 98.31 14 VAL B CA 1
ATOM 2347 C C . VAL B 1 14 ? 6.016 -32.312 -6.965 1 98.31 14 VAL B C 1
ATOM 2349 O O . VAL B 1 14 ? 6.711 -31.391 -6.527 1 98.31 14 VAL B O 1
ATOM 2352 N N . ARG B 1 15 ? 6.508 -33.438 -7.359 1 98.19 15 ARG B N 1
ATOM 2353 C CA . ARG B 1 15 ? 7.941 -33.688 -7.309 1 98.19 15 ARG B CA 1
ATOM 2354 C C . ARG B 1 15 ? 8.695 -32.719 -8.234 1 98.19 15 ARG B C 1
ATOM 2356 O O . ARG B 1 15 ? 9.773 -32.25 -7.887 1 98.19 15 ARG B O 1
ATOM 2363 N N . SER B 1 16 ? 8.141 -32.531 -9.375 1 98.06 16 SER B N 1
ATOM 2364 C CA . SER B 1 16 ? 8.758 -31.609 -10.312 1 98.06 16 SER B CA 1
ATOM 2365 C C . SER B 1 16 ? 8.844 -30.203 -9.719 1 98.06 16 SER B C 1
ATOM 2367 O O . SER B 1 16 ? 9.867 -29.531 -9.859 1 98.06 16 SER B O 1
ATOM 2369 N N . ILE B 1 17 ? 7.789 -29.75 -9.078 1 98.56 17 ILE B N 1
ATOM 2370 C CA . ILE B 1 17 ? 7.754 -28.422 -8.477 1 98.56 17 ILE B CA 1
ATOM 2371 C C . ILE B 1 17 ? 8.758 -28.344 -7.328 1 98.56 17 ILE B C 1
ATOM 2373 O O . ILE B 1 17 ? 9.555 -27.406 -7.246 1 98.56 17 ILE B O 1
ATOM 2377 N N . THR B 1 18 ? 8.789 -29.359 -6.5 1 98.38 18 THR B N 1
ATOM 2378 C CA . THR B 1 18 ? 9.586 -29.328 -5.281 1 98.38 18 THR B CA 1
ATOM 2379 C C . THR B 1 18 ? 11.062 -29.547 -5.602 1 98.38 18 THR B C 1
ATOM 2381 O O . THR B 1 18 ? 11.93 -29.25 -4.777 1 98.38 18 THR B O 1
ATOM 2384 N N . LYS B 1 19 ? 11.297 -30.094 -6.746 1 97.88 19 LYS B N 1
ATOM 2385 C CA . LYS B 1 19 ? 12.672 -30.156 -7.23 1 97.88 19 LYS B CA 1
ATOM 2386 C C . LYS B 1 19 ? 13.289 -28.766 -7.324 1 97.88 19 LYS B C 1
ATOM 2388 O O . LYS B 1 19 ? 14.461 -28.578 -6.973 1 97.88 19 LYS B O 1
ATOM 2393 N N . PHE B 1 20 ? 12.547 -27.844 -7.723 1 97.75 20 PHE B N 1
ATOM 2394 C CA . PHE B 1 20 ? 13.047 -26.484 -7.926 1 97.75 20 PHE B CA 1
ATOM 2395 C C . PHE B 1 20 ? 12.75 -25.609 -6.711 1 97.75 20 PHE B C 1
ATOM 2397 O O . PHE B 1 20 ? 13.5 -24.672 -6.41 1 97.75 20 PHE B O 1
ATOM 2404 N N . TYR B 1 21 ? 11.656 -25.922 -6.066 1 98.38 21 TYR B N 1
ATOM 2405 C CA . TYR B 1 21 ? 11.195 -25.141 -4.93 1 98.38 21 TYR B CA 1
ATOM 2406 C C . TYR B 1 21 ? 10.836 -26.047 -3.754 1 98.38 21 TYR B C 1
ATOM 2408 O O . TYR B 1 21 ? 9.656 -26.219 -3.445 1 98.38 21 TYR B O 1
ATOM 2416 N N . PRO B 1 22 ? 11.82 -26.5 -3.123 1 97.75 22 PRO B N 1
ATOM 2417 C CA . PRO B 1 22 ? 11.57 -27.391 -1.987 1 97.75 22 PRO B CA 1
ATOM 2418 C C . PRO B 1 22 ? 10.664 -26.766 -0.931 1 97.75 22 PRO B C 1
ATOM 2420 O O . PRO B 1 22 ? 10.82 -25.594 -0.593 1 97.75 22 PRO B O 1
ATOM 2423 N N . GLN B 1 23 ? 9.797 -27.578 -0.412 1 96.69 23 GLN B N 1
ATOM 2424 C CA . GLN B 1 23 ? 8.836 -27.094 0.577 1 96.69 23 GLN B CA 1
ATOM 2425 C C . GLN B 1 23 ? 9.547 -26.578 1.821 1 96.69 23 GLN B C 1
ATOM 2427 O O . GLN B 1 23 ? 9.07 -25.641 2.471 1 96.69 23 GLN B O 1
ATOM 2432 N N . LYS B 1 24 ? 10.656 -27.078 2.15 1 96.25 24 LYS B N 1
ATOM 2433 C CA . LYS B 1 24 ? 11.398 -26.688 3.348 1 96.25 24 LYS B CA 1
ATOM 2434 C C . LYS B 1 24 ? 11.891 -25.234 3.236 1 96.25 24 LYS B C 1
ATOM 2436 O O . LYS B 1 24 ? 12.312 -24.641 4.23 1 96.25 24 LYS B O 1
ATOM 2441 N N . TYR B 1 25 ? 11.906 -24.703 2.004 1 97.88 25 TYR B N 1
ATOM 2442 C CA . TYR B 1 25 ? 12.328 -23.312 1.807 1 97.88 25 TYR B CA 1
ATOM 2443 C C . TYR B 1 25 ? 11.242 -22.344 2.256 1 97.88 25 TYR B C 1
ATOM 2445 O O . TYR B 1 25 ? 11.508 -21.156 2.473 1 97.88 25 TYR B O 1
ATOM 2453 N N . ALA B 1 26 ? 9.992 -22.812 2.373 1 97.75 26 ALA B N 1
ATOM 2454 C CA . ALA B 1 26 ? 8.867 -21.938 2.699 1 97.75 26 ALA B CA 1
ATOM 2455 C C . ALA B 1 26 ? 8.906 -21.516 4.164 1 97.75 26 ALA B C 1
ATOM 2457 O O . ALA B 1 26 ? 9.422 -22.234 5.016 1 97.75 26 ALA B O 1
ATOM 2458 N N . ASP B 1 27 ? 8.438 -20.375 4.453 1 96.19 27 ASP B N 1
ATOM 2459 C CA . ASP B 1 27 ? 8.344 -19.906 5.832 1 96.19 27 ASP B CA 1
ATOM 2460 C C . ASP B 1 27 ? 7.188 -20.594 6.562 1 96.19 27 ASP B C 1
ATOM 2462 O O . ASP B 1 27 ? 6.047 -20.125 6.504 1 96.19 27 ASP B O 1
ATOM 2466 N N . LYS B 1 28 ? 7.41 -21.484 7.32 1 93.38 28 LYS B N 1
ATOM 2467 C CA . LYS B 1 28 ? 6.402 -22.344 7.949 1 93.38 28 LYS B CA 1
ATOM 2468 C C . LYS B 1 28 ? 5.766 -21.641 9.148 1 93.38 28 LYS B C 1
ATOM 2470 O O . LYS B 1 28 ? 4.746 -22.094 9.664 1 93.38 28 LYS B O 1
ATOM 2475 N N . SER B 1 29 ? 6.355 -20.547 9.539 1 94.06 29 SER B N 1
ATOM 2476 C CA . SER B 1 29 ? 5.832 -19.859 10.719 1 94.06 29 SER B CA 1
ATOM 2477 C C . SER B 1 29 ? 4.477 -19.234 10.43 1 94.06 29 SER B C 1
ATOM 2479 O O . SER B 1 29 ? 3.674 -19.031 11.344 1 94.06 29 SER B O 1
ATOM 2481 N N . TRP B 1 30 ? 4.191 -18.922 9.18 1 94.69 30 TRP B N 1
ATOM 2482 C CA . TRP B 1 30 ? 2.926 -18.234 8.93 1 94.69 30 TRP B CA 1
ATOM 2483 C C . TRP B 1 30 ? 2.314 -18.703 7.613 1 94.69 30 TRP B C 1
ATOM 2485 O O . TRP B 1 30 ? 1.109 -18.547 7.395 1 94.69 30 TRP B O 1
ATOM 2495 N N . ASP B 1 31 ? 3.088 -19.219 6.707 1 96.75 31 ASP B N 1
ATOM 2496 C CA . ASP B 1 31 ? 2.674 -19.516 5.336 1 96.75 31 ASP B CA 1
ATOM 2497 C C . ASP B 1 31 ? 1.946 -20.844 5.262 1 96.75 31 ASP B C 1
ATOM 2499 O O . ASP B 1 31 ? 2.084 -21.688 6.156 1 96.75 31 ASP B O 1
ATOM 2503 N N . ASN B 1 32 ? 1.082 -21.031 4.23 1 97.62 32 ASN B N 1
ATOM 2504 C CA . ASN B 1 32 ? 0.414 -22.297 3.941 1 97.62 32 ASN B CA 1
ATOM 2505 C C . ASN B 1 32 ? 0.692 -22.766 2.518 1 97.62 32 ASN B C 1
ATOM 2507 O O . ASN B 1 32 ? -0.097 -22.5 1.607 1 97.62 32 ASN B O 1
ATOM 2511 N N . THR B 1 33 ? 1.75 -23.531 2.363 1 98.06 33 THR B N 1
ATOM 2512 C CA . THR B 1 33 ? 2.207 -23.953 1.044 1 98.06 33 THR B CA 1
ATOM 2513 C C . THR B 1 33 ? 1.958 -25.438 0.839 1 98.06 33 THR B C 1
ATOM 2515 O O . THR B 1 33 ? 1.605 -26.156 1.782 1 98.06 33 THR B O 1
ATOM 2518 N N . GLY B 1 34 ? 2.09 -25.891 -0.388 1 98.12 34 GLY B N 1
ATOM 2519 C CA . GLY B 1 34 ? 1.956 -27.312 -0.719 1 98.12 34 GLY B CA 1
ATOM 2520 C C . GLY B 1 34 ? 0.673 -27.625 -1.462 1 98.12 34 GLY B C 1
ATOM 2521 O O . GLY B 1 34 ? 0.102 -26.766 -2.127 1 98.12 34 GLY B O 1
ATOM 2522 N N . LEU B 1 35 ? 0.36 -28.938 -1.505 1 98.5 35 LEU B N 1
ATOM 2523 C CA . LEU B 1 35 ? -0.872 -29.406 -2.131 1 98.5 35 LEU B CA 1
ATOM 2524 C C . LEU B 1 35 ? -2.082 -29.078 -1.264 1 98.5 35 LEU B C 1
ATOM 2526 O O . LEU B 1 35 ? -2.35 -29.766 -0.277 1 98.5 35 LEU B O 1
ATOM 2530 N N . LEU B 1 36 ? -2.838 -28.062 -1.659 1 98.38 36 LEU B N 1
ATOM 2531 C CA . LEU B 1 36 ? -3.906 -27.547 -0.81 1 98.38 36 LEU B CA 1
ATOM 2532 C C . LEU B 1 36 ? -5.238 -28.203 -1.147 1 98.38 36 LEU B C 1
ATOM 2534 O O . LEU B 1 36 ? -6.109 -28.328 -0.285 1 98.38 36 LEU B O 1
ATOM 2538 N N . ILE B 1 37 ? -5.438 -28.547 -2.43 1 98.31 37 ILE B N 1
ATOM 2539 C CA . ILE B 1 37 ? -6.59 -29.312 -2.875 1 98.31 37 ILE B CA 1
ATOM 2540 C C . ILE B 1 37 ? -6.117 -30.5 -3.709 1 98.31 37 ILE B C 1
ATOM 2542 O O . ILE B 1 37 ? -5.473 -30.328 -4.746 1 98.31 37 ILE B O 1
ATOM 2546 N N . ASP B 1 38 ? -6.441 -31.719 -3.285 1 98 38 ASP B N 1
ATOM 2547 C CA . ASP B 1 38 ? -6.098 -32.938 -3.973 1 98 38 ASP B CA 1
ATOM 2548 C C . ASP B 1 38 ? -7.344 -33.656 -4.52 1 98 38 ASP B C 1
ATOM 2550 O O . ASP B 1 38 ? -8.125 -34.219 -3.76 1 98 38 ASP B O 1
ATOM 2554 N N . CYS B 1 39 ? -7.441 -33.594 -5.832 1 96.06 39 CYS B N 1
ATOM 2555 C CA . CYS B 1 39 ? -8.594 -34.219 -6.469 1 96.06 39 CYS B CA 1
ATOM 2556 C C . CYS B 1 39 ? -8.188 -35.469 -7.246 1 96.06 39 CYS B C 1
ATOM 2558 O O . CYS B 1 39 ? -8.938 -35.969 -8.086 1 96.06 39 CYS B O 1
ATOM 2560 N N . SER B 1 40 ? -6.938 -35.906 -7.039 1 94.06 40 SER B N 1
ATOM 2561 C CA . SER B 1 40 ? -6.449 -37.062 -7.777 1 94.06 40 SER B CA 1
ATOM 2562 C C . SER B 1 40 ? -7.25 -38.312 -7.434 1 94.06 40 SER B C 1
ATOM 2564 O O . SER B 1 40 ? -7.906 -38.375 -6.391 1 94.06 40 SER B O 1
ATOM 2566 N N . THR B 1 41 ? -7.254 -39.281 -8.344 1 91 41 THR B N 1
ATOM 2567 C CA . THR B 1 41 ? -8 -40.5 -8.164 1 91 41 THR B CA 1
ATOM 2568 C C . THR B 1 41 ? -7.07 -41.719 -8.242 1 91 41 THR B C 1
ATOM 2570 O O . THR B 1 41 ? -5.949 -41.625 -8.75 1 91 41 THR B O 1
ATOM 2573 N N . ALA B 1 42 ? -7.453 -42.875 -7.562 1 81.06 42 ALA B N 1
ATOM 2574 C CA . ALA B 1 42 ? -6.703 -44.125 -7.648 1 81.06 42 ALA B CA 1
ATOM 2575 C C . ALA B 1 42 ? -6.816 -44.75 -9.039 1 81.06 42 ALA B C 1
ATOM 2577 O O . ALA B 1 42 ? -5.871 -45.375 -9.531 1 81.06 42 ALA B O 1
ATOM 2578 N N . GLN B 1 43 ? -7.996 -44.75 -9.555 1 67.25 43 GLN B N 1
ATOM 2579 C CA . GLN B 1 43 ? -8.258 -45.531 -10.766 1 67.25 43 GLN B CA 1
ATOM 2580 C C . GLN B 1 43 ? -8.102 -44.656 -12.008 1 67.25 43 GLN B C 1
ATOM 2582 O O . GLN B 1 43 ? -8.406 -43.438 -11.977 1 67.25 43 GLN B O 1
ATOM 2587 N N . VAL B 1 44 ? -7.078 -45.094 -12.867 1 57.19 44 VAL B N 1
ATOM 2588 C CA . VAL B 1 44 ? -6.926 -44.406 -14.156 1 57.19 44 VAL B CA 1
ATOM 2589 C C . VAL B 1 44 ? -8.289 -44.312 -14.836 1 57.19 44 VAL B C 1
ATOM 2591 O O . VAL B 1 44 ? -8.992 -45.281 -15.016 1 57.19 44 VAL B O 1
ATOM 2594 N N . THR B 1 45 ? -9.062 -43.312 -14.539 1 54.12 45 THR B N 1
ATOM 2595 C CA . THR B 1 45 ? -10.18 -43.281 -15.484 1 54.12 45 THR B CA 1
ATOM 2596 C C . THR B 1 45 ? -9.672 -43.406 -16.922 1 54.12 45 THR B C 1
ATOM 2598 O O . THR B 1 45 ? -8.469 -43.281 -17.172 1 54.12 45 THR B O 1
ATOM 2601 N N . THR B 1 46 ? -10.641 -43.656 -17.953 1 48.62 46 THR B N 1
ATOM 2602 C CA . THR B 1 46 ? -10.398 -43.938 -19.359 1 48.62 46 THR B CA 1
ATOM 2603 C C . THR B 1 46 ? -9.297 -43.062 -19.922 1 48.62 46 THR B C 1
ATOM 2605 O O . THR B 1 46 ? -9.016 -43.094 -21.125 1 48.62 46 THR B O 1
ATOM 2608 N N . ALA B 1 47 ? -9.016 -41.969 -19.234 1 52.12 47 ALA B N 1
ATOM 2609 C CA . ALA B 1 47 ? -8.078 -41.094 -19.922 1 52.12 47 ALA B CA 1
ATOM 2610 C C . ALA B 1 47 ? -6.691 -41.719 -20 1 52.12 47 ALA B C 1
ATOM 2612 O O . ALA B 1 47 ? -6.316 -42.531 -19.141 1 52.12 47 ALA B O 1
ATOM 2613 N N . ASP B 1 48 ? -6.016 -41.656 -21.078 1 54.38 48 ASP B N 1
ATOM 2614 C CA . ASP B 1 48 ? -4.723 -42.125 -21.562 1 54.38 48 ASP B CA 1
ATOM 2615 C C . ASP B 1 48 ? -3.635 -41.938 -20.516 1 54.38 48 ASP B C 1
ATOM 2617 O O . ASP B 1 48 ? -3.404 -40.812 -20.047 1 54.38 48 ASP B O 1
ATOM 2621 N N . ALA B 1 49 ? -3.318 -43.031 -19.656 1 55.88 49 ALA B N 1
ATOM 2622 C CA . ALA B 1 49 ? -2.193 -43.062 -18.734 1 55.88 49 ALA B CA 1
ATOM 2623 C C . ALA B 1 49 ? -1.035 -42.188 -19.234 1 55.88 49 ALA B C 1
ATOM 2625 O O . ALA B 1 49 ? -0.192 -41.781 -18.438 1 55.88 49 ALA B O 1
ATOM 2626 N N . ASN B 1 50 ? -1.076 -42 -20.531 1 59.84 50 ASN B N 1
ATOM 2627 C CA . ASN B 1 50 ? 0.047 -41.281 -21.141 1 59.84 50 ASN B CA 1
ATOM 2628 C C . ASN B 1 50 ? -0.267 -39.812 -21.344 1 59.84 50 ASN B C 1
ATOM 2630 O O . ASN B 1 50 ? 0.551 -39.062 -21.891 1 59.84 50 ASN B O 1
ATOM 2634 N N . ALA B 1 51 ? -1.479 -39.5 -20.797 1 73.88 51 ALA B N 1
ATOM 2635 C CA . ALA B 1 51 ? -1.844 -38.094 -21.047 1 73.88 51 ALA B CA 1
ATOM 2636 C C . ALA B 1 51 ? -1.086 -37.156 -20.125 1 73.88 51 ALA B C 1
ATOM 2638 O O . ALA B 1 51 ? -0.924 -37.438 -18.938 1 73.88 51 ALA B O 1
ATOM 2639 N N . LYS B 1 52 ? -0.46 -36.094 -20.734 1 86.69 52 LYS B N 1
ATOM 2640 C CA . LYS B 1 52 ? 0.278 -35.094 -19.984 1 86.69 52 LYS B CA 1
ATOM 2641 C C . LYS B 1 52 ? -0.648 -34.281 -19.078 1 86.69 52 LYS B C 1
ATOM 2643 O O . LYS B 1 52 ? -1.789 -34 -19.438 1 86.69 52 LYS B O 1
ATOM 2648 N N . THR B 1 53 ? -0.163 -34.156 -17.828 1 93.31 53 THR B N 1
ATOM 2649 C CA . THR B 1 53 ? -0.844 -33.25 -16.922 1 93.31 53 THR B CA 1
ATOM 2650 C C . THR B 1 53 ? -0.838 -31.812 -17.469 1 93.31 53 THR B C 1
ATOM 2652 O O . THR B 1 53 ? 0.199 -31.328 -17.906 1 93.31 53 THR B O 1
ATOM 2655 N N . LYS B 1 54 ? -1.98 -31.25 -17.547 1 97.44 54 LYS B N 1
ATOM 2656 C CA . LYS B 1 54 ? -2.088 -29.859 -17.984 1 97.44 54 LYS B CA 1
ATOM 2657 C C . LYS B 1 54 ? -2.201 -28.922 -16.781 1 97.44 54 LYS B C 1
ATOM 2659 O O . LYS B 1 54 ? -3.184 -28.969 -16.031 1 97.44 54 LYS B O 1
ATOM 2664 N N . VAL B 1 55 ? -1.214 -28.016 -16.656 1 98.62 55 VAL B N 1
ATOM 2665 C CA . VAL B 1 55 ? -1.068 -27.156 -15.477 1 98.62 55 VAL B CA 1
ATOM 2666 C C . VAL B 1 55 ? -1.381 -25.719 -15.859 1 98.62 55 VAL B C 1
ATOM 2668 O O . VAL B 1 55 ? -0.907 -25.219 -16.875 1 98.62 55 VAL B O 1
ATOM 2671 N N . LEU B 1 56 ? -2.193 -25.047 -15.086 1 98.94 56 LEU B N 1
ATOM 2672 C CA . LEU B 1 56 ? -2.373 -23.594 -15.18 1 98.94 56 LEU B CA 1
ATOM 2673 C C . LEU B 1 56 ? -1.58 -22.875 -14.094 1 98.94 56 LEU B C 1
ATOM 2675 O O . LEU B 1 56 ? -1.738 -23.172 -12.906 1 98.94 56 LEU B O 1
ATOM 2679 N N . LEU B 1 57 ? -0.649 -21.969 -14.523 1 98.94 57 LEU B N 1
ATOM 2680 C CA . LEU B 1 57 ? 0.096 -21.141 -13.594 1 98.94 57 LEU B CA 1
ATOM 2681 C C . LEU B 1 57 ? -0.621 -19.812 -13.359 1 98.94 57 LEU B C 1
ATOM 2683 O O . LEU B 1 57 ? -1.125 -19.203 -14.305 1 98.94 57 LEU B O 1
ATOM 2687 N N . THR B 1 58 ? -0.684 -19.375 -12.117 1 98.94 58 THR B N 1
ATOM 2688 C CA . THR B 1 58 ? -1.286 -18.094 -11.766 1 98.94 58 THR B CA 1
ATOM 2689 C C . THR B 1 58 ? -0.676 -17.547 -10.477 1 98.94 58 THR B C 1
ATOM 2691 O O . THR B 1 58 ? -0.058 -18.297 -9.711 1 98.94 58 THR B O 1
ATOM 2694 N N . VAL B 1 59 ? -0.767 -16.219 -10.25 1 98.88 59 VAL B N 1
ATOM 2695 C CA . VAL B 1 59 ? -0.376 -15.648 -8.961 1 98.88 59 VAL B CA 1
ATOM 2696 C C . VAL B 1 59 ? -1.541 -15.742 -7.98 1 98.88 59 VAL B C 1
ATOM 2698 O O . VAL B 1 59 ? -1.431 -16.375 -6.934 1 98.88 59 VAL B O 1
ATOM 2701 N N . ASP B 1 60 ? -2.66 -15.18 -8.398 1 98.75 60 ASP B N 1
ATOM 2702 C CA . ASP B 1 60 ? -3.869 -15.188 -7.586 1 98.75 60 ASP B CA 1
ATOM 2703 C C . ASP B 1 60 ? -4.949 -16.062 -8.211 1 98.75 60 ASP B C 1
ATOM 2705 O O . ASP B 1 60 ? -5.344 -15.859 -9.359 1 98.75 60 ASP B O 1
ATOM 2709 N N . LEU B 1 61 ? -5.43 -17 -7.465 1 98.75 61 LEU B N 1
ATOM 2710 C CA . LEU B 1 61 ? -6.504 -17.875 -7.93 1 98.75 61 LEU B CA 1
ATOM 2711 C C . LEU B 1 61 ? -7.867 -17.234 -7.672 1 98.75 61 LEU B C 1
ATOM 2713 O O . LEU B 1 61 ? -8.469 -17.453 -6.621 1 98.75 61 LEU B O 1
ATOM 2717 N N . THR B 1 62 ? -8.336 -16.547 -8.648 1 98.31 62 THR B N 1
ATOM 2718 C CA . THR B 1 62 ? -9.633 -15.875 -8.602 1 98.31 62 THR B CA 1
ATOM 2719 C C . THR B 1 62 ? -10.703 -16.719 -9.289 1 98.31 62 THR B C 1
ATOM 2721 O O . THR B 1 62 ? -10.398 -17.766 -9.867 1 98.31 62 THR B O 1
ATOM 2724 N N . LYS B 1 63 ? -11.938 -16.25 -9.227 1 98 63 LYS B N 1
ATOM 2725 C CA . LYS B 1 63 ? -13.039 -16.906 -9.914 1 98 63 LYS B CA 1
ATOM 2726 C C . LYS B 1 63 ? -12.781 -17 -11.414 1 98 63 LYS B C 1
ATOM 2728 O O . LYS B 1 63 ? -13.008 -18.047 -12.031 1 98 63 LYS B O 1
ATOM 2733 N N . SER B 1 64 ? -12.281 -15.898 -11.977 1 98.38 64 SER B N 1
ATOM 2734 C CA . SER B 1 64 ? -12.008 -15.852 -13.406 1 98.38 64 SER B CA 1
ATOM 2735 C C . SER B 1 64 ? -10.898 -16.828 -13.789 1 98.38 64 SER B C 1
ATOM 2737 O O . SER B 1 64 ? -10.961 -17.469 -14.836 1 98.38 64 SER B O 1
ATOM 2739 N N . VAL B 1 65 ? -9.914 -16.969 -12.945 1 98.81 65 VAL B N 1
ATOM 2740 C CA . VAL B 1 65 ? -8.812 -17.875 -13.188 1 98.81 65 VAL B CA 1
ATOM 2741 C C . VAL B 1 65 ? -9.312 -19.328 -13.109 1 98.81 65 VAL B C 1
ATOM 2743 O O . VAL B 1 65 ? -8.922 -20.172 -13.914 1 98.81 65 VAL B O 1
ATOM 2746 N N . ALA B 1 66 ? -10.148 -19.578 -12.125 1 98.69 66 ALA B N 1
ATOM 2747 C CA . ALA B 1 66 ? -10.719 -20.922 -11.992 1 98.69 66 ALA B CA 1
ATOM 2748 C C . ALA B 1 66 ? -11.516 -21.297 -13.234 1 98.69 66 ALA B C 1
ATOM 2750 O O . ALA B 1 66 ? -11.391 -22.422 -13.734 1 98.69 66 ALA B O 1
ATOM 2751 N N . GLN B 1 67 ? -12.289 -20.359 -13.688 1 98.56 67 GLN B N 1
ATOM 2752 C CA . GLN B 1 67 ? -13.055 -20.625 -14.898 1 98.56 67 GLN B CA 1
ATOM 2753 C C . GLN B 1 67 ? -12.133 -20.875 -16.094 1 98.56 67 GLN B C 1
ATOM 2755 O O . GLN B 1 67 ? -12.406 -21.75 -16.922 1 98.56 67 GLN B O 1
ATOM 2760 N N . GLU B 1 68 ? -11.086 -20.125 -16.156 1 98.75 68 GLU B N 1
ATOM 2761 C CA . GLU B 1 68 ? -10.086 -20.328 -17.203 1 98.75 68 GLU B CA 1
ATOM 2762 C C . GLU B 1 68 ? -9.531 -21.75 -17.172 1 98.75 68 GLU B C 1
ATOM 2764 O O . GLU B 1 68 ? -9.352 -22.391 -18.203 1 98.75 68 GLU B O 1
ATOM 2769 N N . ALA B 1 69 ? -9.227 -22.234 -15.992 1 98.56 69 ALA B N 1
ATOM 2770 C CA . ALA B 1 69 ? -8.703 -23.578 -15.828 1 98.56 69 ALA B CA 1
ATOM 2771 C C . ALA B 1 69 ? -9.695 -24.625 -16.328 1 98.56 69 ALA B C 1
ATOM 2773 O O . ALA B 1 69 ? -9.32 -25.578 -17.016 1 98.56 69 ALA B O 1
ATOM 2774 N N . VAL B 1 70 ? -10.953 -24.422 -16 1 98 70 VAL B N 1
ATOM 2775 C CA . VAL B 1 70 ? -12.008 -25.328 -16.453 1 98 70 VAL B CA 1
ATOM 2776 C C . VAL B 1 70 ? -12.102 -25.312 -17.969 1 98 70 VAL B C 1
ATOM 2778 O O . VAL B 1 70 ? -12.102 -26.359 -18.609 1 98 70 VAL B O 1
ATOM 2781 N N . ASP B 1 71 ? -12.094 -24.078 -18.5 1 98.19 71 ASP B N 1
ATOM 2782 C CA . ASP B 1 71 ? -12.266 -23.891 -19.938 1 98.19 71 ASP B CA 1
ATOM 2783 C C . ASP B 1 71 ? -11.078 -24.469 -20.703 1 98.19 71 ASP B C 1
ATOM 2785 O O . ASP B 1 71 ? -11.234 -24.969 -21.828 1 98.19 71 ASP B O 1
ATOM 2789 N N . ALA B 1 72 ? -9.938 -24.422 -20.125 1 97.56 72 ALA B N 1
ATOM 2790 C CA . ALA B 1 72 ? -8.719 -24.875 -20.797 1 97.56 72 ALA B CA 1
ATOM 2791 C C . ALA B 1 72 ? -8.453 -26.359 -20.516 1 97.56 72 ALA B C 1
ATOM 2793 O O . ALA B 1 72 ? -7.422 -26.891 -20.906 1 97.56 72 ALA B O 1
ATOM 2794 N N . ASN B 1 73 ? -9.328 -27 -19.734 1 96.38 73 ASN B N 1
ATOM 2795 C CA . ASN B 1 73 ? -9.234 -28.422 -19.391 1 96.38 73 ASN B CA 1
ATOM 2796 C C . ASN B 1 73 ? -7.961 -28.719 -18.609 1 96.38 73 ASN B C 1
ATOM 2798 O O . ASN B 1 73 ? -7.285 -29.719 -18.891 1 96.38 73 ASN B O 1
ATOM 2802 N N . CYS B 1 74 ? -7.633 -27.828 -17.734 1 97.56 74 CYS B N 1
ATOM 2803 C CA . CYS B 1 74 ? -6.488 -28.062 -16.875 1 97.56 74 CYS B CA 1
ATOM 2804 C C . CYS B 1 74 ? -6.824 -29.094 -15.797 1 97.56 74 CYS B C 1
ATOM 2806 O O . CYS B 1 74 ? -7.984 -29.219 -15.398 1 97.56 74 CYS B O 1
ATOM 2808 N N . ASN B 1 75 ? -5.773 -29.766 -15.297 1 96.62 75 ASN B N 1
ATOM 2809 C CA . ASN B 1 75 ? -5.918 -30.766 -14.234 1 96.62 75 ASN B CA 1
ATOM 2810 C C . ASN B 1 75 ? -5.488 -30.188 -12.883 1 96.62 75 ASN B C 1
ATOM 2812 O O . ASN B 1 75 ? -5.969 -30.641 -11.844 1 96.62 75 ASN B O 1
ATOM 2816 N N . VAL B 1 76 ? -4.547 -29.312 -12.992 1 98.5 76 VAL B N 1
ATOM 2817 C CA . VAL B 1 76 ? -3.938 -28.75 -11.781 1 98.5 76 VAL B CA 1
ATOM 2818 C C . VAL B 1 76 ? -3.711 -27.25 -11.961 1 98.5 76 VAL B C 1
ATOM 2820 O O . VAL B 1 76 ? -3.318 -26.797 -13.039 1 98.5 76 VAL B O 1
ATOM 2823 N N . ILE B 1 77 ? -4.023 -26.516 -10.938 1 98.88 77 ILE B N 1
ATOM 2824 C CA . ILE B 1 77 ? -3.623 -25.125 -10.852 1 98.88 77 ILE B CA 1
ATOM 2825 C C . ILE B 1 77 ? -2.447 -24.984 -9.883 1 98.88 77 ILE B C 1
ATOM 2827 O O . ILE B 1 77 ? -2.496 -25.484 -8.758 1 98.88 77 ILE B O 1
ATOM 2831 N N . VAL B 1 78 ? -1.368 -24.391 -10.352 1 98.94 78 VAL B N 1
ATOM 2832 C CA . VAL B 1 78 ? -0.297 -23.938 -9.477 1 98.94 78 VAL B CA 1
ATOM 2833 C C . VAL B 1 78 ? -0.45 -22.438 -9.203 1 98.94 78 VAL B C 1
ATOM 2835 O O . VAL B 1 78 ? -0.143 -21.609 -10.062 1 98.94 78 VAL B O 1
ATOM 2838 N N . ALA B 1 79 ? -0.974 -22.141 -8.078 1 98.88 79 ALA B N 1
ATOM 2839 C CA . ALA B 1 79 ? -1.166 -20.75 -7.645 1 98.88 79 ALA B CA 1
ATOM 2840 C C . ALA B 1 79 ? -0.011 -20.297 -6.762 1 98.88 79 ALA B C 1
ATOM 2842 O O . ALA B 1 79 ? 0.28 -20.906 -5.734 1 98.88 79 ALA B O 1
ATOM 2843 N N . TYR B 1 80 ? 0.611 -19.172 -7.176 1 98.81 80 TYR B N 1
ATOM 2844 C CA . TYR B 1 80 ? 1.733 -18.625 -6.422 1 98.81 80 TYR B CA 1
ATOM 2845 C C . TYR B 1 80 ? 1.329 -18.328 -4.98 1 98.81 80 TYR B C 1
ATOM 2847 O O . TYR B 1 80 ? 1.978 -18.797 -4.039 1 98.81 80 TYR B O 1
ATOM 2855 N N . HIS B 1 81 ? 0.241 -17.609 -4.785 1 98.69 81 HIS B N 1
ATOM 2856 C CA . HIS B 1 81 ? -0.267 -17.297 -3.455 1 98.69 81 HIS B CA 1
ATOM 2857 C C . HIS B 1 81 ? -1.108 -18.438 -2.904 1 98.69 81 HIS B C 1
ATOM 2859 O O . HIS B 1 81 ? -1.846 -19.094 -3.65 1 98.69 81 HIS B O 1
ATOM 2865 N N . PRO B 1 82 ? -1.069 -18.672 -1.628 1 97.81 82 PRO B N 1
ATOM 2866 C CA . PRO B 1 82 ? -1.914 -19.719 -1.041 1 97.81 82 PRO B CA 1
ATOM 2867 C C . PRO B 1 82 ? -3.404 -19.453 -1.25 1 97.81 82 PRO B C 1
ATOM 2869 O O . PRO B 1 82 ? -3.898 -18.375 -0.913 1 97.81 82 PRO B O 1
ATOM 2872 N N . PHE B 1 83 ? -4.023 -20.469 -1.753 1 97.5 83 PHE B N 1
ATOM 2873 C CA . PHE B 1 83 ? -5.457 -20.406 -2.01 1 97.5 83 PHE B CA 1
ATOM 2874 C C . PHE B 1 83 ? -6.25 -20.562 -0.718 1 97.5 83 PHE B C 1
ATOM 2876 O O . PHE B 1 83 ? -7.285 -19.922 -0.534 1 97.5 83 PHE B O 1
ATOM 2883 N N . ILE B 1 84 ? -5.809 -21.422 0.147 1 96.31 84 ILE B N 1
ATOM 2884 C CA . ILE B 1 84 ? -6.336 -21.578 1.499 1 96.31 84 ILE B CA 1
ATOM 2885 C C . ILE B 1 84 ? -5.398 -20.906 2.5 1 96.31 84 ILE B C 1
ATOM 2887 O O . ILE B 1 84 ? -4.246 -21.312 2.658 1 96.31 84 ILE B O 1
ATOM 2891 N N . PHE B 1 85 ? -5.977 -19.891 3.176 1 94.31 85 PHE B N 1
ATOM 2892 C CA . PHE B 1 85 ? -5.109 -19.156 4.09 1 94.31 85 PHE B CA 1
ATOM 2893 C C . PHE B 1 85 ? -5.922 -18.5 5.203 1 94.31 85 PHE B C 1
ATOM 2895 O O . PHE B 1 85 ? -6.957 -17.891 4.945 1 94.31 85 PHE B O 1
ATOM 2902 N N . PRO B 1 86 ? -5.656 -18.391 6.488 1 91.44 86 PRO B N 1
ATOM 2903 C CA . PRO B 1 86 ? -4.68 -19.406 6.879 1 91.44 86 PRO B CA 1
ATOM 2904 C C . PRO B 1 86 ? -5.285 -20.812 6.945 1 91.44 86 PRO B C 1
ATOM 2906 O O . PRO B 1 86 ? -4.559 -21.797 6.902 1 91.44 86 PRO B O 1
ATOM 2909 N N . SER B 1 87 ? -6.633 -20.781 7.184 1 94.94 87 SER B N 1
ATOM 2910 C CA . SER B 1 87 ? -7.375 -22.031 7.246 1 94.94 87 SER B CA 1
ATOM 2911 C C . SER B 1 87 ? -8.859 -21.797 7.008 1 94.94 87 SER B C 1
ATOM 2913 O O . SER B 1 87 ? -9.328 -20.656 6.984 1 94.94 87 SER B O 1
ATOM 2915 N N . TRP B 1 88 ? -9.508 -22.859 6.641 1 95.44 88 TRP B N 1
ATOM 2916 C CA . TRP B 1 88 ? -10.961 -22.859 6.539 1 95.44 88 TRP B CA 1
ATOM 2917 C C . TRP B 1 88 ? -11.578 -23.781 7.574 1 95.44 88 TRP B C 1
ATOM 2919 O O . TRP B 1 88 ? -11.062 -24.875 7.824 1 95.44 88 TRP B O 1
ATOM 2929 N N . ASN B 1 89 ? -12.703 -23.391 8.156 1 95.06 89 ASN B N 1
ATOM 2930 C CA . ASN B 1 89 ? -13.398 -24.266 9.086 1 95.06 89 ASN B CA 1
ATOM 2931 C C . ASN B 1 89 ? -14.734 -24.734 8.523 1 95.06 89 ASN B C 1
ATOM 2933 O O . ASN B 1 89 ? -15.422 -25.547 9.141 1 95.06 89 ASN B O 1
ATOM 2937 N N . ARG B 1 90 ? -15.07 -24.141 7.449 1 95.75 90 ARG B N 1
ATOM 2938 C CA . ARG B 1 90 ? -16.25 -24.531 6.688 1 95.75 90 ARG B CA 1
ATOM 2939 C C . ARG B 1 90 ? -16.141 -24.094 5.23 1 95.75 90 ARG B C 1
ATOM 2941 O O . ARG B 1 90 ? -15.281 -23.266 4.891 1 95.75 90 ARG B O 1
ATOM 2948 N N . LEU B 1 91 ? -16.844 -24.641 4.363 1 95.75 91 LEU B N 1
ATOM 2949 C CA . LEU B 1 91 ? -17 -24.203 2.979 1 95.75 91 LEU B CA 1
ATOM 2950 C C . LEU B 1 91 ? -18.391 -23.625 2.738 1 95.75 91 LEU B C 1
ATOM 2952 O O . LEU B 1 91 ? -19.375 -24.359 2.734 1 95.75 91 LEU B O 1
ATOM 2956 N N . SER B 1 92 ? -18.453 -22.328 2.561 1 94.88 92 SER B N 1
ATOM 2957 C CA . SER B 1 92 ? -19.703 -21.609 2.355 1 94.88 92 SER B CA 1
ATOM 2958 C C . SER B 1 92 ? -19.656 -20.766 1.086 1 94.88 92 SER B C 1
ATOM 2960 O O . SER B 1 92 ? -19.328 -19.578 1.135 1 94.88 92 SER B O 1
ATOM 2962 N N . PRO B 1 93 ? -20.125 -21.391 -0.007 1 93 93 PRO B N 1
ATOM 2963 C CA . PRO B 1 93 ? -19.984 -20.688 -1.289 1 93 93 PRO B CA 1
ATOM 2964 C C . PRO B 1 93 ? -20.797 -19.406 -1.36 1 93 93 PRO B C 1
ATOM 2966 O O . PRO B 1 93 ? -20.5 -18.531 -2.176 1 93 93 PRO B O 1
ATOM 2969 N N . HIS B 1 94 ? -21.781 -19.203 -0.451 1 92 94 HIS B N 1
ATOM 2970 C CA . HIS B 1 94 ? -22.672 -18.047 -0.526 1 92 94 HIS B CA 1
ATOM 2971 C C . HIS B 1 94 ? -22.094 -16.859 0.224 1 92 94 HIS B C 1
ATOM 2973 O O . HIS B 1 94 ? -22.484 -15.719 -0.013 1 92 94 HIS B O 1
ATOM 2979 N N . THR B 1 95 ? -21.125 -17.156 1.09 1 90.5 95 THR B N 1
ATOM 2980 C CA . THR B 1 95 ? -20.594 -16.047 1.894 1 90.5 95 THR B CA 1
ATOM 2981 C C . THR B 1 95 ? -19.125 -15.812 1.588 1 90.5 95 THR B C 1
ATOM 2983 O O . THR B 1 95 ? -18.578 -14.766 1.949 1 90.5 95 THR B O 1
ATOM 2986 N N . ASN B 1 96 ? -18.469 -16.719 0.916 1 93.62 96 ASN B N 1
ATOM 2987 C CA . ASN B 1 96 ? -17.047 -16.625 0.604 1 93.62 96 ASN B CA 1
ATOM 2988 C C . ASN B 1 96 ? -16.75 -17.062 -0.829 1 93.62 96 ASN B C 1
ATOM 2990 O O . ASN B 1 96 ? -16.812 -18.25 -1.142 1 93.62 96 ASN B O 1
ATOM 2994 N N . PRO B 1 97 ? -16.391 -16.125 -1.644 1 94.06 97 PRO B N 1
ATOM 2995 C CA . PRO B 1 97 ? -16.156 -16.453 -3.051 1 94.06 97 PRO B CA 1
ATOM 2996 C C . PRO B 1 97 ? -15.031 -17.469 -3.24 1 94.06 97 PRO B C 1
ATOM 2998 O O . PRO B 1 97 ? -15.055 -18.25 -4.199 1 94.06 97 PRO B O 1
ATOM 3001 N N . GLN B 1 98 ? -14.078 -17.516 -2.389 1 96.19 98 GLN B N 1
ATOM 3002 C CA . GLN B 1 98 ? -13.016 -18.516 -2.492 1 96.19 98 GLN B CA 1
ATOM 3003 C C . GLN B 1 98 ? -13.562 -19.922 -2.291 1 96.19 98 GLN B C 1
ATOM 3005 O O . GLN B 1 98 ? -13.109 -20.875 -2.934 1 96.19 98 GLN B O 1
ATOM 3010 N N . HIS B 1 99 ? -14.516 -20.016 -1.354 1 97.62 99 HIS B N 1
ATOM 3011 C CA . HIS B 1 99 ? -15.156 -21.297 -1.136 1 97.62 99 HIS B CA 1
ATOM 3012 C C . HIS B 1 99 ? -15.93 -21.75 -2.371 1 97.62 99 HIS B C 1
ATOM 3014 O O . HIS B 1 99 ? -15.906 -22.938 -2.729 1 97.62 99 HIS B O 1
ATOM 3020 N N . GLU B 1 100 ? -16.594 -20.797 -2.959 1 97.25 100 GLU B N 1
ATOM 3021 C CA . GLU B 1 100 ? -17.297 -21.094 -4.203 1 97.25 100 GLU B CA 1
ATOM 3022 C C . GLU B 1 100 ? -16.344 -21.625 -5.266 1 97.25 100 GLU B C 1
ATOM 3024 O O . GLU B 1 100 ? -16.625 -22.625 -5.922 1 97.25 100 GLU B O 1
ATOM 3029 N N . THR B 1 101 ? -15.227 -21 -5.395 1 98.06 101 THR B N 1
ATOM 3030 C CA . THR B 1 101 ? -14.195 -21.391 -6.352 1 98.06 101 THR B CA 1
ATOM 3031 C C . THR B 1 101 ? -13.648 -22.781 -6.02 1 98.06 101 THR B C 1
ATOM 3033 O O . THR B 1 101 ? -13.484 -23.609 -6.91 1 98.06 101 THR B O 1
ATOM 3036 N N . ALA B 1 102 ? -13.445 -23.016 -4.766 1 98 102 ALA B N 1
ATOM 3037 C CA . ALA B 1 102 ? -12.938 -24.312 -4.328 1 98 102 ALA B CA 1
ATOM 3038 C C . ALA B 1 102 ? -13.906 -25.438 -4.703 1 98 102 ALA B C 1
ATOM 3040 O O . ALA B 1 102 ? -13.5 -26.469 -5.242 1 98 102 ALA B O 1
ATOM 3041 N N . ILE B 1 103 ? -15.148 -25.219 -4.465 1 97.88 103 ILE B N 1
ATOM 3042 C CA . ILE B 1 103 ? -16.172 -26.219 -4.746 1 97.88 103 ILE B CA 1
ATOM 3043 C C . ILE B 1 103 ? -16.219 -26.516 -6.246 1 97.88 103 ILE B C 1
ATOM 3045 O O . ILE B 1 103 ? -16.266 -27.672 -6.66 1 97.88 103 ILE B O 1
ATOM 3049 N N . LYS B 1 104 ? -16.156 -25.438 -7.023 1 97.31 104 LYS B N 1
ATOM 3050 C CA . LYS B 1 104 ? -16.156 -25.609 -8.477 1 97.31 104 LYS B CA 1
ATOM 3051 C C . LYS B 1 104 ? -14.961 -26.438 -8.93 1 97.31 104 LYS B C 1
ATOM 3053 O O . LYS B 1 104 ? -15.125 -27.391 -9.711 1 97.31 104 LYS B O 1
ATOM 3058 N N . LEU B 1 105 ? -13.797 -26.109 -8.445 1 98.19 105 LEU B N 1
ATOM 3059 C CA . LEU B 1 105 ? -12.594 -26.828 -8.844 1 98.19 105 LEU B CA 1
ATOM 3060 C C . LEU B 1 105 ? -12.68 -28.297 -8.461 1 98.19 105 LEU B C 1
ATOM 3062 O O . LEU B 1 105 ? -12.328 -29.172 -9.25 1 98.19 105 LEU B O 1
ATOM 3066 N N . ILE B 1 106 ? -13.172 -28.562 -7.281 1 97.19 106 ILE B N 1
ATOM 3067 C CA . ILE B 1 106 ? -13.297 -29.938 -6.789 1 97.19 106 ILE B CA 1
ATOM 3068 C C . ILE B 1 106 ? -14.289 -30.703 -7.656 1 97.19 106 ILE B C 1
ATOM 3070 O O . ILE B 1 106 ? -14.039 -31.859 -8.016 1 97.19 106 ILE B O 1
ATOM 3074 N N . GLN B 1 107 ? -15.344 -30.078 -8.008 1 96.94 107 GLN B N 1
ATOM 3075 C CA . GLN B 1 107 ? -16.359 -30.703 -8.836 1 96.94 107 GLN B CA 1
ATOM 3076 C C . GLN B 1 107 ? -15.812 -31.062 -10.211 1 96.94 107 GLN B C 1
ATOM 3078 O O . GLN B 1 107 ? -16.219 -32.062 -10.82 1 96.94 107 GLN B O 1
ATOM 3083 N N . TYR B 1 108 ? -14.852 -30.297 -10.68 1 97.12 108 TYR B N 1
ATOM 3084 C CA . TYR B 1 108 ? -14.273 -30.547 -11.992 1 97.12 108 TYR B CA 1
ATOM 3085 C C . TYR B 1 108 ? -13.023 -31.422 -11.883 1 97.12 108 TYR B C 1
ATOM 3087 O O . TYR B 1 108 ? -12.367 -31.703 -12.891 1 97.12 108 TYR B O 1
ATOM 3095 N N . GLY B 1 109 ? -12.633 -31.766 -10.648 1 95.94 109 GLY B N 1
ATOM 3096 C CA . GLY B 1 109 ? -11.492 -32.656 -10.422 1 95.94 109 GLY B CA 1
ATOM 3097 C C . GLY B 1 109 ? -10.156 -31.938 -10.594 1 95.94 109 GLY B C 1
ATOM 3098 O O . GLY B 1 109 ? -9.164 -32.562 -10.992 1 95.94 109 GLY B O 1
ATOM 3099 N N . ILE B 1 110 ? -10.086 -30.641 -10.367 1 97.94 110 ILE B N 1
ATOM 3100 C CA . ILE B 1 110 ? -8.875 -29.859 -10.555 1 97.94 110 ILE B CA 1
ATOM 3101 C C . ILE B 1 110 ? -8.172 -29.656 -9.203 1 97.94 110 ILE B C 1
ATOM 3103 O O . ILE B 1 110 ? -8.773 -29.125 -8.266 1 97.94 110 ILE B O 1
ATOM 3107 N N . SER B 1 111 ? -6.934 -30.078 -9.078 1 98.56 111 SER B N 1
ATOM 3108 C CA . SER B 1 111 ? -6.129 -29.906 -7.871 1 98.56 111 SER B CA 1
ATOM 3109 C C . SER B 1 111 ? -5.457 -28.547 -7.836 1 98.56 111 SER B C 1
ATOM 3111 O O . SER B 1 111 ? -5.34 -27.875 -8.867 1 98.56 111 SER B O 1
ATOM 3113 N N . VAL B 1 112 ? -5.066 -28.109 -6.586 1 98.81 112 VAL B N 1
ATOM 3114 C CA . VAL B 1 112 ? -4.402 -26.828 -6.418 1 98.81 112 VAL B CA 1
ATOM 3115 C C . VAL B 1 112 ? -3.133 -27 -5.59 1 98.81 112 VAL B C 1
ATOM 3117 O O . VAL B 1 112 ? -3.176 -27.531 -4.48 1 98.81 112 VAL B O 1
ATOM 3120 N N . TYR B 1 113 ? -2 -26.594 -6.117 1 98.81 113 TYR B N 1
ATOM 3121 C CA . TYR B 1 113 ? -0.718 -26.547 -5.422 1 98.81 113 TYR B CA 1
ATOM 3122 C C . TYR B 1 113 ? -0.223 -25.109 -5.277 1 98.81 113 TYR B C 1
ATOM 3124 O O . TYR B 1 113 ? -0.351 -24.312 -6.207 1 98.81 113 TYR B O 1
ATOM 3132 N N . CYS B 1 114 ? 0.377 -24.797 -4.129 1 98.75 114 CYS B N 1
ATOM 3133 C CA . CYS B 1 114 ? 0.881 -23.453 -3.869 1 98.75 114 CYS B CA 1
ATOM 3134 C C . CYS B 1 114 ? 2.318 -23.5 -3.365 1 98.75 114 CYS B C 1
ATOM 3136 O O . CYS B 1 114 ? 2.576 -23.953 -2.248 1 98.75 114 CYS B O 1
ATOM 3138 N N . PRO B 1 115 ? 3.248 -22.922 -4.105 1 98.56 115 PRO B N 1
ATOM 3139 C CA . PRO B 1 115 ? 4.641 -22.906 -3.652 1 98.56 115 PRO B CA 1
ATOM 3140 C C . PRO B 1 115 ? 4.988 -21.672 -2.83 1 98.56 115 PRO B C 1
ATOM 3142 O O . PRO B 1 115 ? 5.758 -21.75 -1.871 1 98.56 115 PRO B O 1
ATOM 3145 N N . HIS B 1 116 ? 4.5 -20.469 -3.15 1 98.31 116 HIS B N 1
ATOM 3146 C CA . HIS B 1 116 ? 4.578 -19.172 -2.48 1 98.31 116 HIS B CA 1
ATOM 3147 C C . HIS B 1 116 ? 5.996 -18.891 -2.012 1 98.31 116 HIS B C 1
ATOM 3149 O O . HIS B 1 116 ? 6.91 -18.75 -2.83 1 98.31 116 HIS B O 1
ATOM 3155 N N . THR B 1 117 ? 6.293 -18.875 -0.708 1 98.25 117 THR B N 1
ATOM 3156 C CA . THR B 1 117 ? 7.555 -18.375 -0.172 1 98.25 117 THR B CA 1
ATOM 3157 C C . THR B 1 117 ? 8.695 -19.344 -0.482 1 98.25 117 THR B C 1
ATOM 3159 O O . THR B 1 117 ? 9.867 -18.969 -0.388 1 98.25 117 THR B O 1
ATOM 3162 N N . ALA B 1 118 ? 8.383 -20.609 -0.859 1 98.56 118 ALA B N 1
ATOM 3163 C CA . ALA B 1 118 ? 9.445 -21.5 -1.333 1 98.56 118 ALA B CA 1
ATOM 3164 C C . ALA B 1 118 ? 10.086 -20.953 -2.602 1 98.56 118 ALA B C 1
ATOM 3166 O O . ALA B 1 118 ? 11.305 -21.047 -2.781 1 98.56 118 ALA B O 1
ATOM 3167 N N . VAL B 1 119 ? 9.266 -20.375 -3.438 1 98.75 119 VAL B N 1
ATOM 3168 C CA . VAL B 1 119 ? 9.758 -19.75 -4.66 1 98.75 119 VAL B CA 1
ATOM 3169 C C . VAL B 1 119 ? 10.578 -18.5 -4.309 1 98.75 119 VAL B C 1
ATOM 3171 O O . VAL B 1 119 ? 11.617 -18.25 -4.914 1 98.75 119 VAL B O 1
ATOM 3174 N N . ASP B 1 120 ? 10.117 -17.719 -3.301 1 98.56 120 ASP B N 1
ATOM 3175 C CA . ASP B 1 120 ? 10.805 -16.516 -2.867 1 98.56 120 ASP B CA 1
ATOM 3176 C C . ASP B 1 120 ? 12.227 -16.828 -2.402 1 98.56 120 ASP B C 1
ATOM 3178 O O . ASP B 1 120 ? 13.141 -16.016 -2.604 1 98.56 120 ASP B O 1
ATOM 3182 N N . ALA B 1 121 ? 12.398 -17.938 -1.806 1 98.44 121 ALA B N 1
ATOM 3183 C CA . ALA B 1 121 ? 13.641 -18.266 -1.11 1 98.44 121 ALA B CA 1
ATOM 3184 C C . ALA B 1 121 ? 14.617 -18.984 -2.035 1 98.44 121 ALA B C 1
ATOM 3186 O O . ALA B 1 121 ? 15.805 -19.094 -1.736 1 98.44 121 ALA B O 1
ATOM 3187 N N . ALA B 1 122 ? 14.148 -19.5 -3.123 1 98.25 122 ALA B N 1
ATOM 3188 C CA . ALA B 1 122 ? 14.938 -20.422 -3.947 1 98.25 122 ALA B CA 1
ATOM 3189 C C . ALA B 1 122 ? 15.984 -19.656 -4.762 1 98.25 122 ALA B C 1
ATOM 3191 O O . ALA B 1 122 ? 15.703 -18.562 -5.277 1 98.25 122 ALA B O 1
ATOM 3192 N N . ARG B 1 123 ? 17.188 -20.297 -4.883 1 96.44 123 ARG B N 1
ATOM 3193 C CA . ARG B 1 123 ? 18.094 -19.859 -5.941 1 96.44 123 ARG B CA 1
ATOM 3194 C C . ARG B 1 123 ? 17.422 -19.984 -7.312 1 96.44 123 ARG B C 1
ATOM 3196 O O . ARG B 1 123 ? 16.828 -21.016 -7.625 1 96.44 123 ARG B O 1
ATOM 3203 N N . GLY B 1 124 ? 17.453 -18.906 -8.055 1 96 124 GLY B N 1
ATOM 3204 C CA . GLY B 1 124 ? 16.766 -18.922 -9.336 1 96 124 GLY B CA 1
ATOM 3205 C C . GLY B 1 124 ? 15.281 -18.641 -9.219 1 96 124 GLY B C 1
ATOM 3206 O O . GLY B 1 124 ? 14.547 -18.703 -10.211 1 96 124 GLY B O 1
ATOM 3207 N N . GLY B 1 125 ? 14.828 -18.281 -7.996 1 98.19 125 GLY B N 1
ATOM 3208 C CA . GLY B 1 125 ? 13.422 -17.969 -7.77 1 98.19 125 GLY B CA 1
ATOM 3209 C C . GLY B 1 125 ? 13.047 -16.562 -8.195 1 98.19 125 GLY B C 1
ATOM 3210 O O . GLY B 1 125 ? 13.719 -15.961 -9.031 1 98.19 125 GLY B O 1
ATOM 3211 N N . VAL B 1 126 ? 11.938 -16.094 -7.691 1 98.75 126 VAL B N 1
ATOM 3212 C CA . VAL B 1 126 ? 11.312 -14.859 -8.148 1 98.75 126 VAL B CA 1
ATOM 3213 C C . VAL B 1 126 ? 12.227 -13.672 -7.844 1 98.75 126 VAL B C 1
ATOM 3215 O O . VAL B 1 126 ? 12.297 -12.719 -8.625 1 98.75 126 VAL B O 1
ATOM 3218 N N . ASN B 1 127 ? 12.906 -13.672 -6.703 1 98.31 127 ASN B N 1
ATOM 3219 C CA . ASN B 1 127 ? 13.766 -12.547 -6.355 1 98.31 127 ASN B CA 1
ATOM 3220 C C . ASN B 1 127 ? 14.992 -12.469 -7.27 1 98.31 127 ASN B C 1
ATOM 3222 O O . ASN B 1 127 ? 15.445 -11.375 -7.609 1 98.31 127 ASN B O 1
ATOM 3226 N N . ASP B 1 128 ? 15.523 -13.609 -7.688 1 96.62 128 ASP B N 1
ATOM 3227 C CA . ASP B 1 128 ? 16.594 -13.609 -8.68 1 96.62 128 ASP B CA 1
ATOM 3228 C C . ASP B 1 128 ? 16.109 -13.055 -10.016 1 96.62 128 ASP B C 1
ATOM 3230 O O . ASP B 1 128 ? 16.828 -12.336 -10.703 1 96.62 128 ASP B O 1
ATOM 3234 N N . TRP B 1 129 ? 14.922 -13.422 -10.367 1 97.5 129 TRP B N 1
ATOM 3235 C CA . TRP B 1 129 ? 14.312 -12.914 -11.594 1 97.5 129 TRP B CA 1
ATOM 3236 C C . TRP B 1 129 ? 14.18 -11.391 -11.547 1 97.5 129 TRP B C 1
ATOM 3238 O O . TRP B 1 129 ? 14.492 -10.711 -12.523 1 97.5 129 TRP B O 1
ATOM 3248 N N . LEU B 1 130 ? 13.773 -10.844 -10.422 1 97.94 130 LEU B N 1
ATOM 3249 C CA . LEU B 1 130 ? 13.68 -9.398 -10.25 1 97.94 130 LEU B CA 1
ATOM 3250 C C . LEU B 1 130 ? 15.047 -8.742 -10.383 1 97.94 130 LEU B C 1
ATOM 3252 O O . LEU B 1 130 ? 15.172 -7.68 -10.992 1 97.94 130 LEU B O 1
ATOM 3256 N N . VAL B 1 131 ? 16.062 -9.344 -9.766 1 96.81 131 VAL B N 1
ATOM 3257 C CA . VAL B 1 131 ? 17.406 -8.812 -9.812 1 96.81 131 VAL B CA 1
ATOM 3258 C C . VAL B 1 131 ? 17.875 -8.719 -11.266 1 96.81 131 VAL B C 1
ATOM 3260 O O . VAL B 1 131 ? 18.453 -7.707 -11.68 1 96.81 131 VAL B O 1
ATOM 3263 N N . ARG B 1 132 ? 17.578 -9.773 -12 1 94.06 132 ARG B N 1
ATOM 3264 C CA . ARG B 1 132 ? 17.969 -9.773 -13.406 1 94.06 132 ARG B CA 1
ATOM 3265 C C . ARG B 1 132 ? 17.297 -8.641 -14.164 1 94.06 132 ARG B C 1
ATOM 3267 O O . ARG B 1 132 ? 17.875 -8.07 -15.094 1 94.06 132 ARG B O 1
ATOM 3274 N N . GLY B 1 133 ? 16.172 -8.289 -13.758 1 94.5 133 GLY B N 1
ATOM 3275 C CA . GLY B 1 133 ? 15.391 -7.246 -14.422 1 94.5 133 GLY B CA 1
ATOM 3276 C C . GLY B 1 133 ? 15.914 -5.848 -14.156 1 94.5 133 GLY B C 1
ATOM 3277 O O . GLY B 1 133 ? 15.57 -4.906 -14.867 1 94.5 133 GLY B O 1
ATOM 3278 N N . LEU B 1 134 ? 16.734 -5.672 -13.133 1 94.94 134 LEU B N 1
ATOM 3279 C CA . LEU B 1 134 ? 17.203 -4.352 -12.742 1 94.94 134 LEU B CA 1
ATOM 3280 C C . LEU B 1 134 ? 18.25 -3.836 -13.742 1 94.94 134 LEU B C 1
ATOM 3282 O O . LEU B 1 134 ? 18.297 -2.635 -14.016 1 94.94 134 LEU B O 1
ATOM 3286 N N . ASN B 1 135 ? 19.109 -4.715 -14.203 1 86.5 135 ASN B N 1
ATOM 3287 C CA . ASN B 1 135 ? 20.219 -4.281 -15.047 1 86.5 135 ASN B CA 1
ATOM 3288 C C . ASN B 1 135 ? 20.391 -5.199 -16.25 1 86.5 135 ASN B C 1
ATOM 3290 O O . ASN B 1 135 ? 21.5 -5.367 -16.766 1 86.5 135 ASN B O 1
ATOM 3294 N N . ASN B 1 136 ? 19.359 -5.891 -16.625 1 75.75 136 ASN B N 1
ATOM 3295 C CA . ASN B 1 136 ? 19.344 -6.793 -17.781 1 75.75 136 ASN B CA 1
ATOM 3296 C C . ASN B 1 136 ? 20.359 -7.914 -17.625 1 75.75 136 ASN B C 1
ATOM 3298 O O . ASN B 1 136 ? 21.047 -8.266 -18.594 1 75.75 136 ASN B O 1
ATOM 3302 N N . GLY B 1 137 ? 20.469 -8.414 -16.328 1 66.94 137 GLY B N 1
ATOM 3303 C CA . GLY B 1 137 ? 21.281 -9.602 -16.094 1 66.94 137 GLY B CA 1
ATOM 3304 C C . GLY B 1 137 ? 22.766 -9.336 -16.172 1 66.94 137 GLY B C 1
ATOM 3305 O O . GLY B 1 137 ? 23.578 -10.258 -16.047 1 66.94 137 GLY B O 1
ATOM 3306 N N . GLU B 1 138 ? 23 -8.086 -16.328 1 69.38 138 GLU B N 1
ATOM 3307 C CA . GLU B 1 138 ? 24.422 -7.758 -16.453 1 69.38 138 GLU B CA 1
ATOM 3308 C C . GLU B 1 138 ? 24.938 -7.098 -15.188 1 69.38 138 GLU B C 1
ATOM 3310 O O . GLU B 1 138 ? 24.156 -6.668 -14.336 1 69.38 138 GLU B O 1
ATOM 3315 N N . ASN B 1 139 ? 26.062 -7.293 -14.867 1 80.75 139 ASN B N 1
ATOM 3316 C CA . ASN B 1 139 ? 26.938 -6.473 -14.031 1 80.75 139 ASN B CA 1
ATOM 3317 C C . ASN B 1 139 ? 26.547 -6.582 -12.555 1 80.75 139 ASN B C 1
ATOM 3319 O O . ASN B 1 139 ? 26.391 -5.566 -11.875 1 80.75 139 ASN B O 1
ATOM 3323 N N . VAL B 1 140 ? 26.156 -7.762 -12.062 1 90.12 140 VAL B N 1
ATOM 3324 C CA . VAL B 1 140 ? 25.969 -7.965 -10.633 1 90.12 140 VAL B CA 1
ATOM 3325 C C . VAL B 1 140 ? 27.297 -8.438 -10.016 1 90.12 140 VAL B C 1
ATOM 3327 O O . VAL B 1 140 ? 27.781 -9.516 -10.344 1 90.12 140 VAL B O 1
ATOM 3330 N N . ALA B 1 141 ? 27.812 -7.637 -9.188 1 91.94 141 ALA B N 1
ATOM 3331 C CA . ALA B 1 141 ? 29.078 -7.957 -8.516 1 91.94 141 ALA B CA 1
ATOM 3332 C C . ALA B 1 141 ? 28.844 -8.922 -7.355 1 91.94 141 ALA B C 1
ATOM 3334 O O . ALA B 1 141 ? 29.641 -9.836 -7.141 1 91.94 141 ALA B O 1
ATOM 3335 N N . LYS B 1 142 ? 27.828 -8.703 -6.66 1 93.69 142 LYS B N 1
ATOM 3336 C CA . LYS B 1 142 ? 27.484 -9.484 -5.469 1 93.69 142 LYS B CA 1
ATOM 3337 C C . LYS B 1 142 ? 25.984 -9.555 -5.262 1 93.69 142 LYS B C 1
ATOM 3339 O O . LYS B 1 142 ? 25.266 -8.57 -5.484 1 93.69 142 LYS B O 1
ATOM 3344 N N . SER B 1 143 ? 25.547 -10.727 -4.906 1 94.5 143 SER B N 1
ATOM 3345 C CA . SER B 1 143 ? 24.141 -10.914 -4.555 1 94.5 143 SER B CA 1
ATOM 3346 C C . SER B 1 143 ? 23.969 -12.031 -3.527 1 94.5 143 SER B C 1
ATOM 3348 O O . SER B 1 143 ? 24.609 -13.078 -3.633 1 94.5 143 SER B O 1
ATOM 3350 N N . TYR B 1 144 ? 23.172 -11.789 -2.502 1 95.94 144 TYR B N 1
ATOM 3351 C CA . TYR B 1 144 ? 22.859 -12.82 -1.524 1 95.94 144 TYR B CA 1
ATOM 3352 C C . TYR B 1 144 ? 21.516 -12.547 -0.855 1 95.94 144 TYR B C 1
ATOM 3354 O O . TYR B 1 144 ? 20.969 -11.445 -0.976 1 95.94 144 TYR B O 1
ATOM 3362 N N . ALA B 1 145 ? 21 -13.539 -0.209 1 97.44 145 ALA B N 1
ATOM 3363 C CA . ALA B 1 145 ? 19.719 -13.414 0.464 1 97.44 145 ALA B CA 1
ATOM 3364 C C . ALA B 1 145 ? 19.812 -12.5 1.681 1 97.44 145 ALA B C 1
ATOM 3366 O O . ALA B 1 145 ? 20.828 -12.516 2.393 1 97.44 145 ALA B O 1
ATOM 3367 N N . LEU B 1 146 ? 18.781 -11.742 1.923 1 97.06 146 LEU B N 1
ATOM 3368 C CA . LEU B 1 146 ? 18.719 -10.875 3.092 1 97.06 146 LEU B CA 1
ATOM 3369 C C . LEU B 1 146 ? 18.422 -11.672 4.352 1 97.06 146 LEU B C 1
ATOM 3371 O O . LEU B 1 146 ? 18.922 -11.359 5.43 1 97.06 146 LEU B O 1
ATOM 3375 N N . GLU B 1 147 ? 17.547 -12.641 4.207 1 95.56 147 GLU B N 1
ATOM 3376 C CA . GLU B 1 147 ? 17.172 -13.57 5.27 1 95.56 147 GLU B CA 1
ATOM 3377 C C . GLU B 1 147 ? 17.328 -15.016 4.82 1 95.56 147 GLU B C 1
ATOM 3379 O O . GLU B 1 147 ? 16.484 -15.539 4.086 1 95.56 147 GLU B O 1
ATOM 3384 N N . THR B 1 148 ? 18.281 -15.656 5.312 1 94.62 148 THR B N 1
ATOM 3385 C CA . THR B 1 148 ? 18.578 -17.016 4.875 1 94.62 148 THR B CA 1
ATOM 3386 C C . THR B 1 148 ? 17.609 -18.016 5.512 1 94.62 148 THR B C 1
ATOM 3388 O O . THR B 1 148 ? 17.062 -17.75 6.586 1 94.62 148 THR B O 1
ATOM 3391 N N . VAL B 1 149 ? 17.344 -19.016 4.801 1 95.19 149 VAL B N 1
ATOM 3392 C CA . VAL B 1 149 ? 16.547 -20.109 5.348 1 95.19 149 VAL B CA 1
ATOM 3393 C C . VAL B 1 149 ? 17.391 -20.906 6.344 1 95.19 149 VAL B C 1
ATOM 3395 O O . VAL B 1 149 ? 18.531 -21.266 6.059 1 95.19 149 VAL B O 1
ATOM 3398 N N . SER B 1 150 ? 16.812 -21.234 7.438 1 90.06 150 SER B N 1
ATOM 3399 C CA . SER B 1 150 ? 17.531 -21.938 8.5 1 90.06 150 SER B CA 1
ATOM 3400 C C . SER B 1 150 ? 18.047 -23.281 8.016 1 90.06 150 SER B C 1
ATOM 3402 O O . SER B 1 150 ? 17.312 -24.031 7.355 1 90.06 150 SER B O 1
ATOM 3404 N N . GLY B 1 151 ? 19.234 -23.578 8.328 1 90.38 151 GLY B N 1
ATOM 3405 C CA . GLY B 1 151 ? 19.828 -24.875 8.008 1 90.38 151 GLY B CA 1
ATOM 3406 C C . GLY B 1 151 ? 20.484 -24.906 6.641 1 90.38 151 GLY B C 1
ATOM 3407 O O . GLY B 1 151 ? 21.125 -25.891 6.285 1 90.38 151 GLY B O 1
ATOM 3408 N N . GLU B 1 152 ? 20.281 -23.859 5.914 1 91.5 152 GLU B N 1
ATOM 3409 C CA . GLU B 1 152 ? 20.875 -23.828 4.582 1 91.5 152 GLU B CA 1
ATOM 3410 C C . GLU B 1 152 ? 22.203 -23.094 4.598 1 91.5 152 GLU B C 1
ATOM 3412 O O . GLU B 1 152 ? 22.359 -22.062 5.27 1 91.5 152 GLU B O 1
ATOM 3417 N N . THR B 1 153 ? 23.234 -23.547 3.865 1 91 153 THR B N 1
ATOM 3418 C CA . THR B 1 153 ? 24.562 -22.953 3.83 1 91 153 THR B CA 1
ATOM 3419 C C . THR B 1 153 ? 24.719 -22.047 2.607 1 91 153 THR B C 1
ATOM 3421 O O . THR B 1 153 ? 25.594 -21.172 2.58 1 91 153 THR B O 1
ATOM 3424 N N . ASP B 1 154 ? 23.906 -22.297 1.68 1 93.38 154 ASP B N 1
ATOM 3425 C CA . ASP B 1 154 ? 23.906 -21.469 0.477 1 93.38 154 ASP B CA 1
ATOM 3426 C C . ASP B 1 154 ? 23.297 -20.094 0.75 1 93.38 154 ASP B C 1
ATOM 3428 O O . ASP B 1 154 ? 22.109 -20 1.072 1 93.38 154 ASP B O 1
ATOM 3432 N N . ASP B 1 155 ? 24.047 -19.031 0.563 1 93.31 155 ASP B N 1
ATOM 3433 C CA . ASP B 1 155 ? 23.625 -17.688 0.934 1 93.31 155 ASP B CA 1
ATOM 3434 C C . ASP B 1 155 ? 22.625 -17.141 -0.069 1 93.31 155 ASP B C 1
ATOM 3436 O O . ASP B 1 155 ? 22.109 -16.031 0.102 1 93.31 155 ASP B O 1
ATOM 3440 N N . LEU B 1 156 ? 22.344 -17.953 -1.078 1 94.19 156 LEU B N 1
ATOM 3441 C CA . LEU B 1 156 ? 21.328 -17.531 -2.047 1 94.19 156 LEU B CA 1
ATOM 3442 C C . LEU B 1 156 ? 19.984 -18.203 -1.765 1 94.19 156 LEU B C 1
ATOM 3444 O O . LEU B 1 156 ? 19 -17.922 -2.426 1 94.19 156 LEU B O 1
ATOM 3448 N N . ILE B 1 157 ? 19.984 -19.062 -0.81 1 97.69 157 ILE B N 1
ATOM 3449 C CA . ILE B 1 157 ? 18.734 -19.656 -0.368 1 97.69 157 ILE B CA 1
ATOM 3450 C C . ILE B 1 157 ? 18.172 -18.859 0.806 1 97.69 157 ILE B C 1
ATOM 3452 O O . ILE B 1 157 ? 18.688 -18.922 1.922 1 97.69 157 ILE B O 1
ATOM 3456 N N . GLY B 1 158 ? 17.203 -18.078 0.536 1 97.94 158 GLY B N 1
ATOM 3457 C CA . GLY B 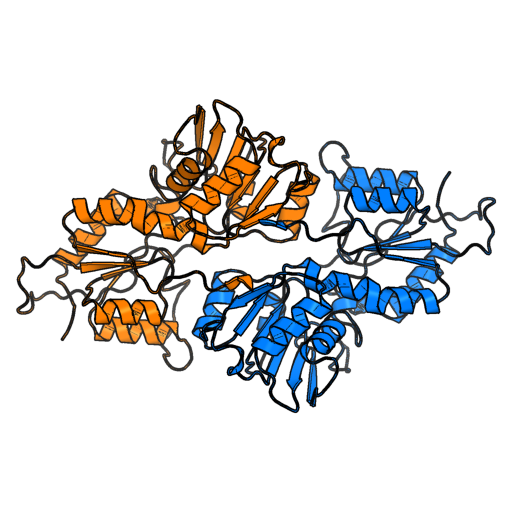1 158 ? 16.594 -17.172 1.507 1 97.94 158 GLY B CA 1
ATOM 3458 C C . GLY B 1 158 ? 15.727 -16.109 0.87 1 97.94 158 GLY B C 1
ATOM 3459 O O . GLY B 1 158 ? 15.531 -16.109 -0.347 1 97.94 158 GLY B O 1
ATOM 3460 N N . TYR B 1 159 ? 15.219 -15.297 1.668 1 98.06 159 TYR B N 1
ATOM 3461 C CA . TYR B 1 159 ? 14.25 -14.305 1.22 1 98.06 159 TYR B CA 1
ATOM 3462 C C . TYR B 1 159 ? 14.938 -12.984 0.884 1 98.06 159 TYR B C 1
ATOM 3464 O O . TYR B 1 159 ? 15.891 -12.586 1.559 1 98.06 159 TYR B O 1
ATOM 3472 N N . GLY B 1 160 ? 14.383 -12.32 -0.176 1 98.06 160 GLY B N 1
ATOM 3473 C CA . GLY B 1 160 ? 14.961 -11.07 -0.617 1 98.06 160 GLY B CA 1
ATOM 3474 C C . GLY B 1 160 ? 16.375 -11.227 -1.169 1 98.06 160 GLY B C 1
ATOM 3475 O O . GLY B 1 160 ? 16.953 -12.312 -1.111 1 98.06 160 GLY B O 1
ATOM 3476 N N . ARG B 1 161 ? 16.922 -10.195 -1.737 1 97.62 161 ARG B N 1
ATOM 3477 C CA . ARG B 1 161 ? 18.297 -10.156 -2.25 1 97.62 161 ARG B CA 1
ATOM 3478 C C . ARG B 1 161 ? 18.938 -8.805 -1.968 1 97.62 161 ARG B C 1
ATOM 3480 O O . ARG B 1 161 ? 18.312 -7.762 -2.121 1 97.62 161 ARG B O 1
ATOM 3487 N N . PHE B 1 162 ? 20.094 -8.836 -1.457 1 97.75 162 PHE B N 1
ATOM 3488 C CA . PHE B 1 162 ? 21.031 -7.719 -1.585 1 97.75 162 PHE B CA 1
ATOM 3489 C C . PHE B 1 162 ? 21.797 -7.805 -2.902 1 97.75 162 PHE B C 1
ATOM 3491 O O . PHE B 1 162 ? 22.266 -8.875 -3.281 1 97.75 162 PHE B O 1
ATOM 3498 N N . VAL B 1 163 ? 21.906 -6.707 -3.582 1 96.5 163 VAL B N 1
ATOM 3499 C CA . VAL B 1 163 ? 22.594 -6.691 -4.871 1 96.5 163 VAL B CA 1
ATOM 3500 C C . VAL B 1 163 ? 23.562 -5.516 -4.926 1 96.5 163 VAL B C 1
ATOM 3502 O O . VAL B 1 163 ? 23.203 -4.391 -4.562 1 96.5 163 VAL B O 1
ATOM 3505 N N . GLU B 1 164 ? 24.688 -5.785 -5.305 1 96.56 164 GLU B N 1
ATOM 3506 C CA . GLU B 1 164 ? 25.672 -4.754 -5.641 1 96.56 164 GLU B CA 1
ATOM 3507 C C . GLU B 1 164 ? 26.078 -4.836 -7.113 1 96.56 164 GLU B C 1
ATOM 3509 O O . GLU B 1 164 ? 26.5 -5.895 -7.59 1 96.56 164 GLU B O 1
ATOM 3514 N N . PHE B 1 165 ? 25.984 -3.705 -7.758 1 95.31 165 PHE B N 1
ATOM 3515 C CA . PHE B 1 165 ? 26.312 -3.672 -9.172 1 95.31 165 PHE B CA 1
ATOM 3516 C C . PHE B 1 165 ? 27.812 -3.428 -9.367 1 95.31 165 PHE B C 1
ATOM 3518 O O . PHE B 1 165 ? 28.453 -2.785 -8.539 1 95.31 165 PHE B O 1
ATOM 3525 N N . ASN B 1 166 ? 28.344 -3.959 -10.492 1 93.94 166 ASN B N 1
ATOM 3526 C CA . ASN B 1 166 ? 29.719 -3.658 -10.875 1 93.94 166 ASN B CA 1
ATOM 3527 C C . ASN B 1 166 ? 29.875 -2.195 -11.281 1 93.94 166 ASN B C 1
ATOM 3529 O O . ASN B 1 166 ? 30.875 -1.562 -10.961 1 93.94 166 ASN B O 1
ATOM 3533 N N . LYS B 1 167 ? 28.891 -1.762 -12.016 1 92.69 167 LYS B N 1
ATOM 3534 C CA . LYS B 1 167 ? 28.828 -0.375 -12.469 1 92.69 167 LYS B CA 1
ATOM 3535 C C . LYS B 1 167 ? 27.516 0.279 -12.062 1 92.69 167 LYS B C 1
ATOM 3537 O O . LYS B 1 167 ? 26.453 -0.327 -12.188 1 92.69 167 LYS B O 1
ATOM 3542 N N . ASP B 1 168 ? 27.656 1.53 -11.672 1 94.12 168 ASP B N 1
ATOM 3543 C CA . ASP B 1 168 ? 26.453 2.26 -11.273 1 94.12 168 ASP B CA 1
ATOM 3544 C C . ASP B 1 168 ? 25.469 2.359 -12.438 1 94.12 168 ASP B C 1
ATOM 3546 O O . ASP B 1 168 ? 25.875 2.408 -13.602 1 94.12 168 ASP B O 1
ATOM 3550 N N . ILE B 1 169 ? 24.281 2.373 -12.07 1 95.44 169 ILE B N 1
ATOM 3551 C CA . ILE B 1 169 ? 23.203 2.547 -13.039 1 95.44 169 ILE B CA 1
ATOM 3552 C C . ILE B 1 169 ? 22.281 3.688 -12.594 1 95.44 169 ILE B C 1
ATOM 3554 O O . ILE B 1 169 ? 22.047 3.875 -11.398 1 95.44 169 ILE B O 1
ATOM 3558 N N . SER B 1 170 ? 21.766 4.449 -13.531 1 97.62 170 SER B N 1
ATOM 3559 C CA . SER B 1 170 ? 20.906 5.57 -13.172 1 97.62 170 SER B CA 1
ATOM 3560 C C . SER B 1 170 ? 19.531 5.09 -12.727 1 97.62 170 SER B C 1
ATOM 3562 O O . SER B 1 170 ? 19.062 4.039 -13.172 1 97.62 170 SER B O 1
ATOM 3564 N N . LEU B 1 171 ? 18.906 5.875 -11.883 1 98.25 171 LEU B N 1
ATOM 3565 C CA . LEU B 1 171 ? 17.547 5.559 -11.461 1 98.25 171 LEU B CA 1
ATOM 3566 C C . LEU B 1 171 ? 16.594 5.516 -12.656 1 98.25 171 LEU B C 1
ATOM 3568 O O . LEU B 1 171 ? 15.727 4.645 -12.727 1 98.25 171 LEU B O 1
ATOM 3572 N N . GLU B 1 172 ? 16.797 6.418 -13.57 1 98.19 172 GLU B N 1
ATOM 3573 C CA . GLU B 1 172 ? 15.953 6.457 -14.773 1 98.19 172 GLU B CA 1
ATOM 3574 C C . GLU B 1 172 ? 16.031 5.137 -15.539 1 98.19 172 GLU B C 1
ATOM 3576 O O . GLU B 1 172 ? 14.992 4.594 -15.938 1 98.19 172 GLU B O 1
ATOM 3581 N N . GLN B 1 173 ? 17.188 4.641 -15.688 1 96.94 173 GLN B N 1
ATOM 3582 C CA . GLN B 1 173 ? 17.375 3.383 -16.406 1 96.94 173 GLN B CA 1
ATOM 3583 C C . GLN B 1 173 ? 16.766 2.217 -15.625 1 96.94 173 GLN B C 1
ATOM 3585 O O . GLN B 1 173 ? 16.172 1.313 -16.219 1 96.94 173 GLN B O 1
ATOM 3590 N N . ILE B 1 174 ? 16.891 2.223 -14.328 1 97.25 174 ILE B N 1
ATOM 3591 C CA . ILE B 1 174 ? 16.328 1.166 -13.5 1 97.25 174 ILE B CA 1
ATOM 3592 C C . ILE B 1 174 ? 14.805 1.154 -13.641 1 97.25 174 ILE B C 1
ATOM 3594 O O . ILE B 1 174 ? 14.203 0.096 -13.828 1 97.25 174 ILE B O 1
ATOM 3598 N N . VAL B 1 175 ? 14.211 2.314 -13.562 1 98.25 175 VAL B N 1
ATOM 3599 C CA . VAL B 1 175 ? 12.766 2.416 -13.672 1 98.25 175 VAL B CA 1
ATOM 3600 C C . VAL B 1 175 ? 12.312 1.873 -15.031 1 98.25 175 VAL B C 1
ATOM 3602 O O . VAL B 1 175 ? 11.344 1.115 -15.109 1 98.25 175 VAL B O 1
ATOM 3605 N N . LYS B 1 176 ? 13.008 2.199 -16.094 1 97.75 176 LYS B N 1
ATOM 3606 C CA . LYS B 1 176 ? 12.703 1.693 -17.422 1 97.75 176 LYS B CA 1
ATOM 3607 C C . LYS B 1 176 ? 12.805 0.171 -17.469 1 97.75 176 LYS B C 1
ATOM 3609 O O . LYS B 1 176 ? 11.922 -0.5 -18.016 1 97.75 176 LYS B O 1
ATOM 3614 N N . ASN B 1 177 ? 13.883 -0.355 -16.938 1 97.06 177 ASN B N 1
ATOM 3615 C CA . ASN B 1 177 ? 14.102 -1.797 -16.938 1 97.06 177 ASN B CA 1
ATOM 3616 C C . ASN B 1 177 ? 13.023 -2.531 -16.156 1 97.06 177 ASN B C 1
ATOM 3618 O O . ASN B 1 177 ? 12.523 -3.57 -16.594 1 97.06 177 ASN B O 1
ATOM 3622 N N . VAL B 1 178 ? 12.68 -1.949 -14.977 1 97.94 178 VAL B N 1
ATOM 3623 C CA . VAL B 1 178 ? 11.68 -2.555 -14.117 1 97.94 178 VAL B CA 1
ATOM 3624 C C . VAL B 1 178 ? 10.336 -2.609 -14.844 1 97.94 178 VAL B C 1
ATOM 3626 O O . VAL B 1 178 ? 9.688 -3.658 -14.883 1 97.94 178 VAL B O 1
ATOM 3629 N N . LYS B 1 179 ? 9.922 -1.514 -15.492 1 98 179 LYS B N 1
ATOM 3630 C CA . LYS B 1 179 ? 8.656 -1.474 -16.219 1 98 179 LYS B CA 1
ATOM 3631 C C . LYS B 1 179 ? 8.641 -2.49 -17.359 1 98 179 LYS B C 1
ATOM 3633 O O . LYS B 1 179 ? 7.625 -3.143 -17.609 1 98 179 LYS B O 1
ATOM 3638 N N . ARG B 1 180 ? 9.719 -2.641 -17.969 1 97.25 180 ARG B N 1
ATOM 3639 C CA . ARG B 1 180 ? 9.836 -3.568 -19.094 1 97.25 180 ARG B CA 1
ATOM 3640 C C . ARG B 1 180 ? 9.703 -5.012 -18.625 1 97.25 180 ARG B C 1
ATOM 3642 O O . ARG B 1 180 ? 8.891 -5.77 -19.156 1 97.25 180 ARG B O 1
ATOM 3649 N N . VAL B 1 181 ? 10.438 -5.367 -17.625 1 96.62 181 VAL B N 1
ATOM 3650 C CA . VAL B 1 181 ? 10.492 -6.75 -17.172 1 96.62 181 VAL B CA 1
ATOM 3651 C C . VAL B 1 181 ? 9.156 -7.145 -16.547 1 96.62 181 VAL B C 1
ATOM 3653 O O . VAL B 1 181 ? 8.68 -8.266 -16.734 1 96.62 181 VAL B O 1
ATOM 3656 N N . LEU B 1 182 ? 8.562 -6.195 -15.812 1 98.12 182 LEU B N 1
ATOM 3657 C CA . LEU B 1 182 ? 7.293 -6.477 -15.156 1 98.12 182 LEU B CA 1
ATOM 3658 C C . LEU B 1 182 ? 6.133 -6.328 -16.125 1 98.12 182 LEU B C 1
ATOM 3660 O O . LEU B 1 182 ? 5.012 -6.75 -15.844 1 98.12 182 LEU B O 1
ATOM 3664 N N . ARG B 1 183 ? 6.352 -5.738 -17.281 1 97.88 183 ARG B N 1
ATOM 3665 C CA . ARG B 1 183 ? 5.34 -5.477 -18.297 1 97.88 183 ARG B CA 1
ATOM 3666 C C . ARG B 1 183 ? 4.207 -4.625 -17.734 1 97.88 183 ARG B C 1
ATOM 3668 O O . ARG B 1 183 ? 3.031 -4.961 -17.891 1 97.88 183 ARG B O 1
ATOM 3675 N N . VAL B 1 184 ? 4.582 -3.547 -17.062 1 97.75 184 VAL B N 1
ATOM 3676 C CA . VAL B 1 184 ? 3.609 -2.609 -16.5 1 97.75 184 VAL B CA 1
ATOM 3677 C C . VAL B 1 184 ? 3.914 -1.196 -17 1 97.75 184 VAL B C 1
ATOM 3679 O O . VAL B 1 184 ? 5.078 -0.827 -17.156 1 97.75 184 VAL B O 1
ATOM 3682 N N . PRO B 1 185 ? 2.842 -0.426 -17.172 1 97.06 185 PRO B N 1
ATOM 3683 C CA . PRO B 1 185 ? 3.053 0.936 -17.672 1 97.06 185 PRO B CA 1
ATOM 3684 C C . PRO B 1 185 ? 3.484 1.905 -16.578 1 97.06 185 PRO B C 1
ATOM 3686 O O . PRO B 1 185 ? 4.094 2.938 -16.859 1 97.06 185 PRO B O 1
ATOM 3689 N N . TYR B 1 186 ? 3.139 1.553 -15.297 1 97.19 186 TYR B N 1
ATOM 3690 C CA . TYR B 1 186 ? 3.398 2.484 -14.203 1 97.19 186 TYR B CA 1
ATOM 3691 C C . TYR B 1 186 ? 4.035 1.771 -13.016 1 97.19 186 TYR B C 1
ATOM 3693 O O . TYR B 1 186 ? 3.713 0.615 -12.734 1 97.19 186 TYR B O 1
ATOM 3701 N N . VAL B 1 187 ? 4.949 2.404 -12.406 1 98.31 187 VAL B N 1
ATOM 3702 C CA . VAL B 1 187 ? 5.445 2.111 -11.062 1 98.31 187 VAL B CA 1
ATOM 3703 C C . VAL B 1 187 ? 5.434 3.381 -10.219 1 98.31 187 VAL B C 1
ATOM 3705 O O . VAL B 1 187 ? 5.145 4.469 -10.727 1 98.31 187 VAL B O 1
ATOM 3708 N N . GLN B 1 188 ? 5.602 3.27 -8.984 1 98.69 188 GLN B N 1
ATOM 3709 C CA . GLN B 1 188 ? 5.711 4.445 -8.125 1 98.69 188 GLN B CA 1
ATOM 3710 C C . GLN B 1 188 ? 7.09 4.523 -7.473 1 98.69 188 GLN B C 1
ATOM 3712 O O . GLN B 1 188 ? 7.633 3.506 -7.035 1 98.69 188 GLN B O 1
ATOM 3717 N N . VAL B 1 189 ? 7.652 5.727 -7.449 1 98.81 189 VAL B N 1
ATOM 3718 C CA . VAL B 1 189 ? 9.031 5.922 -7.012 1 98.81 189 VAL B CA 1
ATOM 3719 C C . VAL B 1 189 ? 9.086 7.016 -5.949 1 98.81 189 VAL B C 1
ATOM 3721 O O . VAL B 1 189 ? 8.445 8.062 -6.09 1 98.81 189 VAL B O 1
ATOM 3724 N N . ALA B 1 190 ? 9.742 6.762 -4.863 1 98.81 190 ALA B N 1
ATOM 3725 C CA . ALA B 1 190 ? 10.07 7.762 -3.854 1 98.81 190 ALA B CA 1
ATOM 3726 C C . ALA B 1 190 ? 11.562 8.07 -3.857 1 98.81 190 ALA B C 1
ATOM 3728 O O . ALA B 1 190 ? 12.391 7.164 -3.736 1 98.81 190 ALA B O 1
ATOM 3729 N N . SER B 1 191 ? 11.945 9.281 -4.039 1 98.62 191 SER B N 1
ATOM 3730 C CA . SER B 1 191 ? 13.328 9.742 -4.055 1 98.62 191 SER B CA 1
ATOM 3731 C C . SER B 1 191 ? 13.43 11.219 -3.713 1 98.62 191 SER B C 1
ATOM 3733 O O . SER B 1 191 ? 12.508 11.992 -3.996 1 98.62 191 SER B O 1
ATOM 3735 N N . LEU B 1 192 ? 14.531 11.594 -3.053 1 97.19 192 LEU B N 1
ATOM 3736 C CA . LEU B 1 192 ? 14.758 13.016 -2.826 1 97.19 192 LEU B CA 1
ATOM 3737 C C . LEU B 1 192 ? 15.016 13.742 -4.141 1 97.19 192 LEU B C 1
ATOM 3739 O O . LEU B 1 192 ? 14.773 14.945 -4.25 1 97.19 192 LEU B O 1
ATOM 3743 N N . ALA B 1 193 ? 15.508 12.992 -5.125 1 97.31 193 ALA B N 1
ATOM 3744 C CA . ALA B 1 193 ? 15.734 13.57 -6.445 1 97.31 193 ALA B CA 1
ATOM 3745 C C . ALA B 1 193 ? 14.43 13.703 -7.219 1 97.31 193 ALA B C 1
ATOM 3747 O O . ALA B 1 193 ? 13.602 12.789 -7.215 1 97.31 193 ALA B O 1
ATOM 3748 N N . ALA B 1 194 ? 14.242 14.828 -7.844 1 95.56 194 ALA B N 1
ATOM 3749 C CA . ALA B 1 194 ? 13.086 15.008 -8.727 1 95.56 194 ALA B CA 1
ATOM 3750 C C . ALA B 1 194 ? 13.188 14.102 -9.953 1 95.56 194 ALA B C 1
ATOM 3752 O O . ALA B 1 194 ? 14.289 13.727 -10.367 1 95.56 194 ALA B O 1
ATOM 3753 N N . PRO B 1 195 ? 12.023 13.805 -10.516 1 96.38 195 PRO B N 1
ATOM 3754 C CA . PRO B 1 195 ? 12.047 12.922 -11.68 1 96.38 195 PRO B CA 1
ATOM 3755 C C . PRO B 1 195 ? 12.977 13.422 -12.781 1 96.38 195 PRO B C 1
ATOM 3757 O O . PRO B 1 195 ? 13.641 12.617 -13.445 1 96.38 195 PRO B O 1
ATOM 3760 N N . SER B 1 196 ? 13.117 14.695 -12.938 1 97 196 SER B N 1
ATOM 3761 C CA . SER B 1 196 ? 13.969 15.281 -13.961 1 97 196 SER B CA 1
ATOM 3762 C C . SER B 1 196 ? 15.445 14.992 -13.688 1 97 196 SER B C 1
ATOM 3764 O O . SER B 1 196 ? 16.281 15.125 -14.578 1 97 196 SER B O 1
ATOM 3766 N N . ALA B 1 197 ? 15.773 14.57 -12.469 1 98.06 197 ALA B N 1
ATOM 3767 C CA . ALA B 1 197 ? 17.172 14.344 -12.094 1 98.06 197 ALA B CA 1
ATOM 3768 C C . ALA B 1 197 ? 17.453 12.852 -11.938 1 98.06 197 ALA B C 1
ATOM 3770 O O . ALA B 1 197 ? 18.547 12.469 -11.484 1 98.06 197 ALA B O 1
ATOM 3771 N N . TRP B 1 198 ? 16.516 12 -12.312 1 98.25 198 TRP B N 1
ATOM 3772 C CA . TRP B 1 198 ? 16.672 10.562 -12.117 1 98.25 198 TRP B CA 1
ATOM 3773 C C . TRP B 1 198 ? 17.781 10.016 -13.016 1 98.25 198 TRP B C 1
ATOM 3775 O O . TRP B 1 198 ? 18.359 8.961 -12.734 1 98.25 198 TRP B O 1
ATOM 3785 N N . ASN B 1 199 ? 18.031 10.68 -14.133 1 98 199 ASN B N 1
ATOM 3786 C CA . ASN B 1 199 ? 19.094 10.227 -15.023 1 98 199 ASN B CA 1
ATOM 3787 C C . ASN B 1 199 ? 20.484 10.438 -14.414 1 98 199 ASN B C 1
ATOM 3789 O O . ASN B 1 199 ? 21.453 9.828 -14.852 1 98 199 ASN B O 1
ATOM 3793 N N . GLN B 1 200 ? 20.594 11.273 -13.359 1 97.94 200 GLN B N 1
ATOM 3794 C CA . GLN B 1 200 ? 21.875 11.594 -12.727 1 97.94 200 GLN B CA 1
ATOM 3795 C C . GLN B 1 200 ? 22.047 10.828 -11.422 1 97.94 200 GLN B C 1
ATOM 3797 O O . GLN B 1 200 ? 23.172 10.672 -10.938 1 97.94 200 GLN B O 1
ATOM 3802 N N . LEU B 1 201 ? 20.953 10.414 -10.859 1 98.06 201 LEU B N 1
ATOM 3803 C CA . LEU B 1 201 ? 21.047 9.656 -9.609 1 98.06 201 LEU B CA 1
ATOM 3804 C C . LEU B 1 201 ? 21.562 8.242 -9.867 1 98.06 201 LEU B C 1
ATOM 3806 O O . LEU B 1 201 ? 20.891 7.449 -10.531 1 98.06 201 LEU B O 1
ATOM 3810 N N . LYS B 1 202 ? 22.703 7.945 -9.281 1 97.25 202 LYS B N 1
ATOM 3811 C CA . LYS B 1 202 ? 23.359 6.66 -9.516 1 97.25 202 LYS B CA 1
ATOM 3812 C C . LYS B 1 202 ? 23.031 5.672 -8.398 1 97.25 202 LYS B C 1
ATOM 3814 O O . LYS B 1 202 ? 23.094 6.016 -7.215 1 97.25 202 LYS B O 1
ATOM 3819 N N . ILE B 1 203 ? 22.672 4.488 -8.789 1 97.31 203 ILE B N 1
ATOM 3820 C CA . ILE B 1 203 ? 22.344 3.395 -7.875 1 97.31 203 ILE B CA 1
ATOM 3821 C C . ILE B 1 203 ? 23.406 2.311 -7.973 1 97.31 203 ILE B C 1
ATOM 3823 O O . ILE B 1 203 ? 23.766 1.87 -9.07 1 97.31 203 ILE B O 1
ATOM 3827 N N . LYS B 1 204 ? 23.891 1.851 -6.832 1 96.56 204 LYS B N 1
ATOM 3828 C CA . LYS B 1 204 ? 24.922 0.818 -6.797 1 96.56 204 LYS B CA 1
ATOM 3829 C C . LYS B 1 204 ? 24.453 -0.405 -6.016 1 96.56 204 LYS B C 1
ATOM 3831 O O . LYS B 1 204 ? 24.734 -1.541 -6.402 1 96.56 204 LYS B O 1
ATOM 3836 N N . LYS B 1 205 ? 23.859 -0.194 -4.934 1 97.69 205 LYS B N 1
ATOM 3837 C CA . LYS B 1 205 ? 23.406 -1.258 -4.039 1 97.69 205 LYS B CA 1
ATOM 3838 C C . LYS B 1 205 ? 21.891 -1.257 -3.912 1 97.69 205 LYS B C 1
ATOM 3840 O O . LYS B 1 205 ? 21.281 -0.201 -3.736 1 97.69 205 LYS B O 1
ATOM 3845 N N . VAL B 1 206 ? 21.281 -2.439 -4.016 1 98 206 VAL B N 1
ATOM 3846 C CA . VAL B 1 206 ? 19.828 -2.551 -4.047 1 98 206 VAL B CA 1
ATOM 3847 C C . VAL B 1 206 ? 19.375 -3.67 -3.111 1 98 206 VAL B C 1
ATOM 3849 O O . VAL B 1 206 ? 19.984 -4.734 -3.062 1 98 206 VAL B O 1
ATOM 3852 N N . ALA B 1 207 ? 18.312 -3.428 -2.34 1 98.62 207 ALA B N 1
ATOM 3853 C CA . ALA B 1 207 ? 17.562 -4.473 -1.649 1 98.62 207 ALA B CA 1
ATOM 3854 C C . ALA B 1 207 ? 16.297 -4.824 -2.41 1 98.62 207 ALA B C 1
ATOM 3856 O O . ALA B 1 207 ? 15.492 -3.943 -2.734 1 98.62 207 ALA B O 1
ATOM 3857 N N . VAL B 1 208 ? 16.109 -6.09 -2.691 1 98.38 208 VAL B N 1
ATOM 3858 C CA . VAL B 1 208 ? 15 -6.547 -3.529 1 98.38 208 VAL B CA 1
ATOM 3859 C C . VAL B 1 208 ? 14.156 -7.566 -2.766 1 98.38 208 VAL B C 1
ATOM 3861 O O . VAL B 1 208 ? 14.703 -8.453 -2.098 1 98.38 208 VAL B O 1
ATOM 3864 N N . CYS B 1 209 ? 12.875 -7.453 -2.83 1 98.75 209 CYS B N 1
ATOM 3865 C CA . CYS B 1 209 ? 11.977 -8.484 -2.328 1 98.75 209 CYS B CA 1
ATOM 3866 C C . CYS B 1 209 ? 10.625 -8.422 -3.041 1 98.75 209 CYS B C 1
ATOM 3868 O O . CYS B 1 209 ? 9.945 -7.402 -2.998 1 98.75 209 CYS B O 1
ATOM 3870 N N . ALA B 1 210 ? 10.195 -9.5 -3.654 1 98.75 210 ALA B N 1
ATOM 3871 C CA . ALA B 1 210 ? 8.891 -9.578 -4.312 1 98.75 210 ALA B CA 1
ATOM 3872 C C . ALA B 1 210 ? 7.758 -9.445 -3.303 1 98.75 210 ALA B C 1
ATOM 3874 O O . ALA B 1 210 ? 7.898 -9.852 -2.146 1 98.75 210 ALA B O 1
ATOM 3875 N N . GLY B 1 211 ? 6.602 -8.938 -3.762 1 98.31 211 GLY B N 1
ATOM 3876 C CA . GLY B 1 211 ? 5.426 -8.844 -2.91 1 98.31 211 GLY B CA 1
ATOM 3877 C C . GLY B 1 211 ? 5.512 -7.73 -1.887 1 98.31 211 GLY B C 1
ATOM 3878 O O . GLY B 1 211 ? 5.586 -6.555 -2.248 1 98.31 211 GLY B O 1
ATOM 3879 N N . SER B 1 212 ? 5.496 -8.109 -0.662 1 97.81 212 SER B N 1
ATOM 3880 C CA . SER B 1 212 ? 5.637 -7.184 0.457 1 97.81 212 SER B CA 1
ATOM 3881 C C . SER B 1 212 ? 6.992 -7.34 1.135 1 97.81 212 SER B C 1
ATOM 3883 O O . SER B 1 212 ? 7.176 -8.227 1.976 1 97.81 212 SER B O 1
ATOM 3885 N N . GLY B 1 213 ? 7.891 -6.41 0.916 1 97.62 213 GLY B N 1
ATOM 3886 C CA . GLY B 1 213 ? 9.281 -6.641 1.283 1 97.62 213 GLY B CA 1
ATOM 3887 C C . GLY B 1 213 ? 9.656 -6.02 2.615 1 97.62 213 GLY B C 1
ATOM 3888 O O . GLY B 1 213 ? 10.766 -6.227 3.111 1 97.62 213 GLY B O 1
ATOM 3889 N N . SER B 1 214 ? 8.742 -5.277 3.295 1 97.06 214 SER B N 1
ATOM 3890 C CA . SER B 1 214 ? 9.078 -4.504 4.484 1 97.06 214 SER B CA 1
ATOM 3891 C C . SER B 1 214 ? 9.68 -5.395 5.57 1 97.06 214 SER B C 1
ATOM 3893 O O . SER B 1 214 ? 10.703 -5.047 6.168 1 97.06 214 SER B O 1
ATOM 3895 N N . GLY B 1 215 ? 9.055 -6.562 5.824 1 96.31 215 GLY B N 1
ATOM 3896 C CA . GLY B 1 215 ? 9.547 -7.461 6.855 1 96.31 215 GLY B CA 1
ATOM 3897 C C . GLY B 1 215 ? 10.945 -7.98 6.57 1 96.31 215 GLY B C 1
ATOM 3898 O O . GLY B 1 215 ? 11.789 -8.039 7.465 1 96.31 215 GLY B O 1
ATOM 3899 N N . VAL B 1 216 ? 11.211 -8.266 5.324 1 97.12 216 VAL B N 1
ATOM 3900 C CA . VAL B 1 216 ? 12.492 -8.828 4.906 1 97.12 216 VAL B CA 1
ATOM 3901 C C . VAL B 1 216 ? 13.57 -7.75 4.953 1 97.12 216 VAL B C 1
ATOM 3903 O O . VAL B 1 216 ? 14.711 -8.023 5.332 1 97.12 216 VAL B O 1
ATOM 3906 N N . PHE B 1 217 ? 13.242 -6.496 4.637 1 97.62 217 PHE B N 1
ATOM 3907 C CA . PHE B 1 217 ? 14.195 -5.395 4.59 1 97.62 217 PHE B CA 1
ATOM 3908 C C . PHE B 1 217 ? 14.695 -5.047 5.988 1 97.62 217 PHE B C 1
ATOM 3910 O O . PHE B 1 217 ? 15.734 -4.398 6.137 1 97.62 217 PHE B O 1
ATOM 3917 N N . LYS B 1 218 ? 13.961 -5.422 7.051 1 93.75 218 LYS B N 1
ATOM 3918 C CA . LYS B 1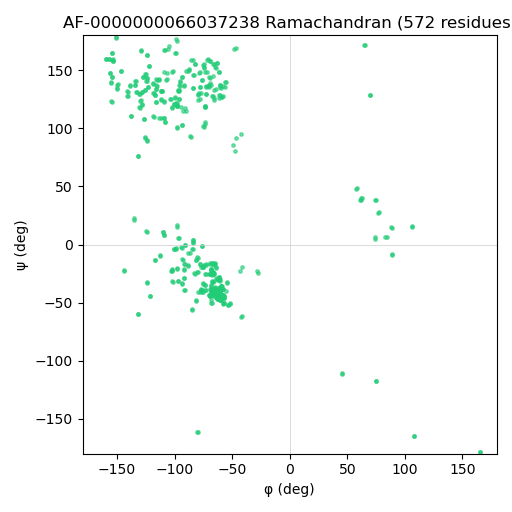 218 ? 14.391 -5.184 8.43 1 93.75 218 LYS B CA 1
ATOM 3919 C C . LYS B 1 218 ? 15.664 -5.957 8.75 1 93.75 218 LYS B C 1
ATOM 3921 O O . LYS B 1 218 ? 16.375 -5.617 9.695 1 93.75 218 LYS B O 1
ATOM 3926 N N . GLN B 1 219 ? 15.906 -6.984 7.941 1 91.38 219 GLN B N 1
ATOM 3927 C CA . GLN B 1 219 ? 17.062 -7.84 8.18 1 91.38 219 GLN B CA 1
ATOM 3928 C C . GLN B 1 219 ? 18.312 -7.285 7.5 1 91.38 219 GLN B C 1
ATOM 3930 O O . GLN B 1 219 ? 19.406 -7.84 7.641 1 91.38 219 GLN B O 1
ATOM 3935 N N . LEU B 1 220 ? 18.109 -6.289 6.746 1 92.69 220 LEU B N 1
ATOM 3936 C CA . LEU B 1 220 ? 19.219 -5.719 5.973 1 92.69 220 LEU B CA 1
ATOM 3937 C C . LEU B 1 220 ? 20.25 -5.074 6.891 1 92.69 220 LEU B C 1
ATOM 3939 O O . LEU B 1 220 ? 19.891 -4.27 7.754 1 92.69 220 LEU B O 1
ATOM 3943 N N . LYS B 1 221 ? 21.547 -5.453 6.723 1 87.19 221 LYS B N 1
ATOM 3944 C CA . LYS B 1 221 ? 22.641 -4.883 7.492 1 87.19 221 LYS B CA 1
ATOM 3945 C C . LYS B 1 221 ? 23.406 -3.852 6.668 1 87.19 221 LYS B C 1
ATOM 3947 O O . LYS B 1 221 ? 23.984 -2.91 7.219 1 87.19 221 LYS B O 1
ATOM 3952 N N . GLU B 1 222 ? 23.281 -3.982 5.383 1 92 222 GLU B N 1
ATOM 3953 C CA . GLU B 1 222 ? 24.016 -3.109 4.465 1 92 222 GLU B CA 1
ATOM 3954 C C . GLU B 1 222 ? 23.219 -1.84 4.164 1 92 222 GLU B C 1
ATOM 3956 O O . GLU B 1 222 ? 21.984 -1.843 4.219 1 92 222 GLU B O 1
ATOM 3961 N N . ASP B 1 223 ? 24.016 -0.868 3.943 1 95.06 223 ASP B N 1
ATOM 3962 C CA . ASP B 1 223 ? 23.406 0.348 3.416 1 95.06 223 ASP B CA 1
ATOM 3963 C C . ASP B 1 223 ? 23.156 0.23 1.915 1 95.06 223 ASP B C 1
ATOM 3965 O O . ASP B 1 223 ? 24.047 -0.151 1.157 1 95.06 223 ASP B O 1
ATOM 3969 N N . VAL B 1 224 ? 21.969 0.512 1.493 1 98.12 224 VAL B N 1
ATOM 3970 C CA . VAL B 1 224 ? 21.641 0.397 0.076 1 98.12 224 VAL B CA 1
ATOM 3971 C C . VAL B 1 224 ? 21.109 1.73 -0.443 1 98.12 224 VAL B C 1
ATOM 3973 O O . VAL B 1 224 ? 20.688 2.586 0.341 1 98.12 224 VAL B O 1
ATOM 3976 N N . ASP B 1 225 ? 21.109 1.854 -1.771 1 98.38 225 ASP B N 1
ATOM 3977 C CA . ASP B 1 225 ? 20.641 3.064 -2.43 1 98.38 225 ASP B CA 1
ATOM 3978 C C . ASP B 1 225 ? 19.156 2.955 -2.768 1 98.38 225 ASP B C 1
ATOM 3980 O O . ASP B 1 225 ? 18.453 3.967 -2.855 1 98.38 225 ASP B O 1
ATOM 3984 N N . LEU B 1 226 ? 18.703 1.725 -2.996 1 98.69 226 LEU B N 1
ATOM 3985 C CA . LEU B 1 226 ? 17.359 1.498 -3.551 1 98.69 226 LEU B CA 1
ATOM 3986 C C . LEU B 1 226 ? 16.703 0.294 -2.893 1 98.69 226 LEU B C 1
ATOM 3988 O O . LEU B 1 226 ? 17.312 -0.763 -2.752 1 98.69 226 LEU B O 1
ATOM 3992 N N . TYR B 1 227 ? 15.523 0.497 -2.416 1 98.81 227 TYR B N 1
ATOM 3993 C CA . TYR B 1 227 ? 14.609 -0.573 -2.021 1 98.81 227 TYR B CA 1
ATOM 3994 C C . TYR B 1 227 ? 13.594 -0.859 -3.123 1 98.81 227 TYR B C 1
ATOM 3996 O O . TYR B 1 227 ? 12.859 0.036 -3.547 1 98.81 227 TYR B O 1
ATOM 4004 N N . TYR B 1 228 ? 13.562 -2.102 -3.67 1 98.81 228 TYR B N 1
ATOM 4005 C CA . TYR B 1 228 ? 12.719 -2.535 -4.773 1 98.81 228 TYR B CA 1
ATOM 4006 C C . TYR B 1 228 ? 11.773 -3.65 -4.336 1 98.81 228 TYR B C 1
ATOM 4008 O O . TYR B 1 228 ? 12.219 -4.75 -3.998 1 98.81 228 TYR B O 1
ATOM 4016 N N . THR B 1 229 ? 10.398 -3.344 -4.242 1 98.88 229 THR B N 1
ATOM 4017 C CA . THR B 1 229 ? 9.422 -4.312 -3.758 1 98.88 229 THR B CA 1
ATOM 4018 C C . THR B 1 229 ? 8.055 -4.066 -4.387 1 98.88 229 THR B C 1
ATOM 4020 O O . THR B 1 229 ? 7.926 -3.24 -5.293 1 98.88 229 THR B O 1
ATOM 4023 N N . GLY B 1 230 ? 7.094 -4.895 -4.07 1 98.69 230 GLY B N 1
ATOM 4024 C CA . GLY B 1 230 ? 5.746 -4.758 -4.598 1 98.69 230 GLY B CA 1
ATOM 4025 C C . GLY B 1 230 ? 4.914 -3.732 -3.85 1 98.69 230 GLY B C 1
ATOM 4026 O O . GLY B 1 230 ? 4.242 -2.902 -4.465 1 98.69 230 GLY B O 1
ATOM 4027 N N . GLU B 1 231 ? 4.934 -3.803 -2.557 1 98.44 231 GLU B N 1
ATOM 4028 C CA . GLU B 1 231 ? 4.168 -2.844 -1.768 1 98.44 231 GLU B CA 1
ATOM 4029 C C . GLU B 1 231 ? 4.871 -2.525 -0.451 1 98.44 231 GLU B C 1
ATOM 4031 O O . GLU B 1 231 ? 5.625 -3.35 0.07 1 98.44 231 GLU B O 1
ATOM 4036 N N . MET B 1 232 ? 4.676 -1.363 0.009 1 98.44 232 MET B N 1
ATOM 4037 C CA . MET B 1 232 ? 5.23 -0.799 1.237 1 98.44 232 MET B CA 1
ATOM 4038 C C . MET B 1 232 ? 4.332 0.311 1.777 1 98.44 232 MET B C 1
ATOM 4040 O O . MET B 1 232 ? 3.752 1.076 1.006 1 98.44 232 MET B O 1
ATOM 4044 N N . SER B 1 233 ? 4.25 0.395 3.102 1 98 233 SER B N 1
ATOM 4045 C CA . SER B 1 233 ? 3.369 1.391 3.701 1 98 233 SER B CA 1
ATOM 4046 C C . SER B 1 233 ? 3.895 2.805 3.471 1 98 233 SER B C 1
ATOM 4048 O O . SER B 1 233 ? 5.098 3.004 3.293 1 98 233 SER B O 1
ATOM 4050 N N . HIS B 1 234 ? 3.014 3.709 3.553 1 98.38 234 HIS B N 1
ATOM 4051 C CA . HIS B 1 234 ? 3.33 5.121 3.377 1 98.38 234 HIS B CA 1
ATOM 4052 C C . HIS B 1 234 ? 4.461 5.555 4.305 1 98.38 234 HIS B C 1
ATOM 4054 O O . HIS B 1 234 ? 5.438 6.164 3.861 1 98.38 234 HIS B O 1
ATOM 4060 N N . HIS B 1 235 ? 4.355 5.281 5.609 1 97.31 235 HIS B N 1
ATOM 4061 C CA . HIS B 1 235 ? 5.305 5.781 6.598 1 97.31 235 HIS B CA 1
ATOM 4062 C C . HIS B 1 235 ? 6.676 5.145 6.418 1 97.31 235 HIS B C 1
ATOM 4064 O O . HIS B 1 235 ? 7.703 5.785 6.664 1 97.31 235 HIS B O 1
ATOM 4070 N N . GLU B 1 236 ? 6.691 3.912 5.961 1 97.44 236 GLU B N 1
ATOM 4071 C CA . GLU B 1 236 ? 7.969 3.271 5.66 1 97.44 236 GLU B CA 1
ATOM 4072 C C . GLU B 1 236 ? 8.625 3.902 4.438 1 97.44 236 GLU B C 1
ATOM 4074 O O . GLU B 1 236 ? 9.836 4.168 4.441 1 97.44 236 GLU B O 1
ATOM 4079 N N . VAL B 1 237 ? 7.855 4.137 3.41 1 98.62 237 VAL B N 1
ATOM 4080 C CA . VAL B 1 237 ? 8.367 4.785 2.203 1 98.62 237 VAL B CA 1
ATOM 4081 C C . VAL B 1 237 ? 8.938 6.156 2.555 1 98.62 237 VAL B C 1
ATOM 4083 O O . VAL B 1 237 ? 10.039 6.508 2.121 1 98.62 237 VAL B O 1
ATOM 4086 N N . LEU B 1 238 ? 8.18 6.859 3.352 1 98 238 LEU B N 1
ATOM 4087 C CA . LEU B 1 238 ? 8.594 8.195 3.76 1 98 238 LEU B CA 1
ATOM 4088 C C . LEU B 1 238 ? 9.898 8.148 4.535 1 98 238 LEU B C 1
ATOM 4090 O O . LEU B 1 238 ? 10.797 8.969 4.305 1 98 238 LEU B O 1
ATOM 4094 N N . LYS B 1 239 ? 10.016 7.219 5.434 1 96.38 239 LYS B N 1
ATOM 4095 C CA . LYS B 1 239 ? 11.234 7.047 6.227 1 96.38 239 LYS B CA 1
ATOM 4096 C C . LYS B 1 239 ? 12.453 6.84 5.332 1 96.38 239 LYS B C 1
ATOM 4098 O O . LYS B 1 239 ? 13.469 7.52 5.484 1 96.38 239 LYS B O 1
ATOM 4103 N N . TRP B 1 240 ? 12.344 5.914 4.383 1 97.5 240 TRP B N 1
ATOM 4104 C CA . TRP B 1 240 ? 13.469 5.625 3.5 1 97.5 240 TRP B CA 1
ATOM 4105 C C . TRP B 1 240 ? 13.828 6.848 2.66 1 97.5 240 TRP B C 1
ATOM 4107 O O . TRP B 1 240 ? 15.008 7.184 2.508 1 97.5 240 TRP B O 1
ATOM 4117 N N . LYS B 1 241 ? 12.844 7.531 2.162 1 98.25 241 LYS B N 1
ATOM 4118 C CA . LYS B 1 241 ? 13.086 8.734 1.366 1 98.25 241 LYS B CA 1
ATOM 4119 C C . LYS B 1 241 ? 13.828 9.789 2.182 1 98.25 241 LYS B C 1
ATOM 4121 O O . LYS B 1 241 ? 14.82 10.359 1.717 1 98.25 241 LYS B O 1
ATOM 4126 N N . GLU B 1 242 ? 13.383 10.016 3.428 1 97 242 GLU B N 1
ATOM 4127 C CA . GLU B 1 242 ? 13.992 11.023 4.289 1 97 242 GLU B CA 1
ATOM 4128 C C . GLU B 1 242 ? 15.422 10.633 4.668 1 97 242 GLU B C 1
ATOM 4130 O O . GLU B 1 242 ? 16.25 11.492 4.949 1 97 242 GLU B O 1
ATOM 4135 N N . MET B 1 243 ? 15.703 9.352 4.621 1 96.38 243 MET B N 1
ATOM 4136 C CA . MET B 1 243 ? 17.047 8.859 4.914 1 96.38 243 MET B CA 1
ATOM 4137 C C . MET B 1 243 ? 17.938 8.945 3.682 1 96.38 243 MET B C 1
ATOM 4139 O O . MET B 1 243 ? 19.078 8.492 3.707 1 96.38 243 MET B O 1
ATOM 4143 N N . GLY B 1 244 ? 17.406 9.461 2.596 1 96.69 244 GLY B N 1
ATOM 4144 C CA . GLY B 1 244 ? 18.172 9.664 1.384 1 96.69 244 GLY B CA 1
ATOM 4145 C C . GLY B 1 244 ? 18.188 8.461 0.464 1 96.69 244 GLY B C 1
ATOM 4146 O O . GLY B 1 244 ? 19 8.367 -0.446 1 96.69 244 GLY B O 1
ATOM 4147 N N . LYS B 1 245 ? 17.266 7.52 0.737 1 98.12 245 LYS B N 1
ATOM 4148 C CA . LYS B 1 245 ? 17.188 6.316 -0.087 1 98.12 245 LYS B CA 1
ATOM 4149 C C . LYS B 1 245 ? 16.062 6.438 -1.126 1 98.12 245 LYS B C 1
ATOM 4151 O O . LYS B 1 245 ? 15.258 7.363 -1.071 1 98.12 245 LYS B O 1
ATOM 4156 N N . THR B 1 246 ? 16.109 5.578 -2.096 1 98.75 246 THR B N 1
ATOM 4157 C CA . THR B 1 246 ? 15.078 5.469 -3.121 1 98.75 246 THR B CA 1
ATOM 4158 C C . THR B 1 246 ? 14.234 4.215 -2.91 1 98.75 246 THR B C 1
ATOM 4160 O O . THR B 1 246 ? 14.742 3.182 -2.475 1 98.75 246 THR B O 1
ATOM 4163 N N . VAL B 1 247 ? 12.922 4.355 -3.17 1 98.88 247 VAL B N 1
ATOM 4164 C CA . VAL B 1 247 ? 12.016 3.221 -3.086 1 98.88 247 VAL B CA 1
ATOM 4165 C C . VAL B 1 247 ? 11.242 3.076 -4.398 1 98.88 247 VAL B C 1
ATOM 4167 O O . VAL B 1 247 ? 10.75 4.062 -4.949 1 98.88 247 VAL B O 1
ATOM 4170 N N . ILE B 1 248 ? 11.164 1.874 -4.934 1 98.88 248 ILE B N 1
ATOM 4171 C CA . ILE B 1 248 ? 10.273 1.55 -6.039 1 98.88 248 ILE B CA 1
ATOM 4172 C C . ILE B 1 248 ? 9.234 0.522 -5.586 1 98.88 248 ILE B C 1
ATOM 4174 O O . ILE B 1 248 ? 9.594 -0.554 -5.102 1 98.88 248 ILE B O 1
ATOM 4178 N N . VAL B 1 249 ? 7.961 0.858 -5.719 1 98.81 249 VAL B N 1
ATOM 4179 C CA . VAL B 1 249 ? 6.871 -0.078 -5.461 1 98.81 249 VAL B CA 1
ATOM 4180 C C . VAL B 1 249 ? 6.059 -0.285 -6.738 1 98.81 249 VAL B C 1
ATOM 4182 O O . VAL B 1 249 ? 5.766 0.673 -7.457 1 98.81 249 VAL B O 1
ATOM 4185 N N . CYS B 1 250 ? 5.664 -1.52 -6.992 1 98.5 250 CYS B N 1
ATOM 4186 C CA . CYS B 1 250 ? 5.156 -1.86 -8.32 1 98.5 250 CYS B CA 1
ATOM 4187 C C . CYS B 1 250 ? 3.768 -2.479 -8.227 1 98.5 250 CYS B C 1
ATOM 4189 O O . CYS B 1 250 ? 3.266 -3.029 -9.211 1 98.5 250 CYS B O 1
ATOM 4191 N N . ASN B 1 251 ? 3.098 -2.43 -7.051 1 98.19 251 ASN B N 1
ATOM 4192 C CA . ASN B 1 251 ? 1.922 -3.229 -6.73 1 98.19 251 ASN B CA 1
ATOM 4193 C C . ASN B 1 251 ? 2.275 -4.707 -6.57 1 98.19 251 ASN B C 1
ATOM 4195 O O . ASN B 1 251 ? 2.803 -5.324 -7.496 1 98.19 251 ASN B O 1
ATOM 4199 N N . HIS B 1 252 ? 1.929 -5.309 -5.59 1 98.62 252 HIS B N 1
ATOM 4200 C CA . HIS B 1 252 ? 2.342 -6.574 -4.988 1 98.62 252 HIS B CA 1
ATOM 4201 C C . HIS B 1 252 ? 2.557 -7.645 -6.055 1 98.62 252 HIS B C 1
ATOM 4203 O O . HIS B 1 252 ? 3.691 -8.047 -6.32 1 98.62 252 HIS B O 1
ATOM 4209 N N . SER B 1 253 ? 1.524 -7.996 -6.801 1 98.31 253 SER B N 1
ATOM 4210 C CA . SER B 1 253 ? 1.544 -9.172 -7.664 1 98.31 253 SER B CA 1
ATOM 4211 C C . SER B 1 253 ? 2.311 -8.898 -8.953 1 98.31 253 SER B C 1
ATOM 4213 O O . SER B 1 253 ? 2.713 -9.836 -9.648 1 98.31 253 SER B O 1
ATOM 4215 N N . ASN B 1 254 ? 2.527 -7.605 -9.273 1 98.62 254 ASN B N 1
ATOM 4216 C CA . ASN B 1 254 ? 3.283 -7.262 -10.469 1 98.62 254 ASN B CA 1
ATOM 4217 C C . ASN B 1 254 ? 4.746 -7.676 -10.352 1 98.62 254 ASN B C 1
ATOM 4219 O O . ASN B 1 254 ? 5.418 -7.902 -11.359 1 98.62 254 ASN B O 1
ATOM 4223 N N . THR B 1 255 ? 5.223 -7.809 -9.117 1 98.81 255 THR B N 1
ATOM 4224 C CA . THR B 1 255 ? 6.602 -8.234 -8.906 1 98.81 255 THR B CA 1
ATOM 4225 C C . THR B 1 255 ? 6.719 -9.75 -8.961 1 98.81 255 THR B C 1
ATOM 4227 O O . THR B 1 255 ? 7.801 -10.305 -8.758 1 98.81 255 THR B O 1
ATOM 4230 N N . GLU B 1 256 ? 5.613 -10.43 -9.258 1 98.88 256 GLU B N 1
ATOM 4231 C CA . GLU B 1 256 ? 5.586 -11.891 -9.188 1 98.88 256 GLU B CA 1
ATOM 4232 C C . GLU B 1 256 ? 5.145 -12.492 -10.516 1 98.88 256 GLU B C 1
ATOM 4234 O O . GLU B 1 256 ? 5.703 -13.5 -10.961 1 98.88 256 GLU B O 1
ATOM 4239 N N . ARG B 1 257 ? 4.324 -11.883 -11.219 1 98.62 257 ARG B N 1
ATOM 4240 C CA . ARG B 1 257 ? 3.547 -12.469 -12.305 1 98.62 257 ARG B CA 1
ATOM 4241 C C . ARG B 1 257 ? 4.438 -12.812 -13.492 1 98.62 257 ARG B C 1
ATOM 4243 O O . ARG B 1 257 ? 4.305 -13.883 -14.086 1 98.62 257 ARG B O 1
ATOM 4250 N N . GLY B 1 258 ? 5.363 -11.938 -13.891 1 98.44 258 GLY B N 1
ATOM 4251 C CA . GLY B 1 258 ? 6.23 -12.203 -15.031 1 98.44 258 GLY B CA 1
ATOM 4252 C C . GLY B 1 258 ? 7.105 -13.43 -14.844 1 98.44 258 GLY B C 1
ATOM 4253 O O . GLY B 1 258 ? 7.477 -14.086 -15.812 1 98.44 258 GLY B O 1
ATOM 4254 N N . PHE B 1 259 ? 7.43 -13.75 -13.562 1 98.81 259 PHE B N 1
ATOM 4255 C CA . PHE B 1 259 ? 8.258 -14.906 -13.234 1 98.81 259 PHE B CA 1
ATOM 4256 C C . PHE B 1 259 ? 7.621 -16.188 -13.734 1 98.81 259 PHE B C 1
ATOM 4258 O O . PHE B 1 259 ? 8.32 -17.109 -14.18 1 98.81 259 PHE B O 1
ATOM 4265 N N . LEU B 1 260 ? 6.289 -16.281 -13.695 1 98.81 260 LEU B N 1
ATOM 4266 C CA . LEU B 1 260 ? 5.574 -17.484 -14.125 1 98.81 260 LEU B CA 1
ATOM 4267 C C . LEU B 1 260 ? 5.824 -17.766 -15.602 1 98.81 260 LEU B C 1
ATOM 4269 O O . LEU B 1 260 ? 6.129 -18.891 -15.977 1 98.81 260 LEU B O 1
ATOM 4273 N N . GLN B 1 261 ? 5.738 -16.719 -16.375 1 98.56 261 GLN B N 1
ATOM 4274 C CA . GLN B 1 261 ? 5.918 -16.844 -17.812 1 98.56 261 GLN B CA 1
ATOM 4275 C C . GLN B 1 261 ? 7.391 -17.016 -18.172 1 98.56 261 GLN B C 1
ATOM 4277 O O . GLN B 1 261 ? 7.738 -17.828 -19.031 1 98.56 261 GLN B O 1
ATOM 4282 N N . ASP B 1 262 ? 8.203 -16.281 -17.516 1 98.38 262 ASP B N 1
ATOM 4283 C CA . ASP B 1 262 ? 9.594 -16.172 -17.953 1 98.38 262 ASP B CA 1
ATOM 4284 C C . ASP B 1 262 ? 10.43 -17.344 -17.438 1 98.38 262 ASP B C 1
ATOM 4286 O O . ASP B 1 262 ? 11.469 -17.656 -18.016 1 98.38 262 ASP B O 1
ATOM 4290 N N . VAL B 1 263 ? 10.023 -18.016 -16.297 1 98.56 263 VAL B N 1
ATOM 4291 C CA . VAL B 1 263 ? 10.906 -18.984 -15.672 1 98.56 263 VAL B CA 1
ATOM 4292 C C . VAL B 1 263 ? 10.133 -20.281 -15.383 1 98.56 263 VAL B C 1
ATOM 4294 O O . VAL B 1 263 ? 10.406 -21.312 -15.984 1 98.56 263 VAL B O 1
ATOM 4297 N N . MET B 1 264 ? 9.102 -20.219 -14.602 1 98.75 264 MET B N 1
ATOM 4298 C CA . MET B 1 264 ? 8.445 -21.406 -14.055 1 98.75 264 MET B CA 1
ATOM 4299 C C . MET B 1 264 ? 7.844 -22.266 -15.172 1 98.75 264 MET B C 1
ATOM 4301 O O . MET B 1 264 ? 7.926 -23.484 -15.133 1 98.75 264 MET B O 1
ATOM 4305 N N . LYS B 1 265 ? 7.184 -21.625 -16.141 1 98.81 265 LYS B N 1
ATOM 4306 C CA . LYS B 1 265 ? 6.578 -22.328 -17.266 1 98.81 265 LYS B CA 1
ATOM 4307 C C . LYS B 1 265 ? 7.586 -23.25 -17.938 1 98.81 265 LYS B C 1
ATOM 4309 O O . LYS B 1 265 ? 7.332 -24.438 -18.109 1 98.81 265 LYS B O 1
ATOM 4314 N N . GLY B 1 266 ? 8.75 -22.688 -18.25 1 98.62 266 GLY B N 1
ATOM 4315 C CA . GLY B 1 266 ? 9.773 -23.469 -18.938 1 98.62 266 GLY B CA 1
ATOM 4316 C C . GLY B 1 266 ? 10.297 -24.609 -18.094 1 98.62 266 GLY B C 1
ATOM 4317 O O . GLY B 1 266 ? 10.508 -25.719 -18.594 1 98.62 266 GLY B O 1
ATOM 4318 N N . LEU B 1 267 ? 10.5 -24.406 -16.812 1 98.5 267 LEU B N 1
ATOM 4319 C CA . LEU B 1 267 ? 11.023 -25.422 -15.906 1 98.5 267 LEU B CA 1
ATOM 4320 C C . LEU B 1 267 ? 10.086 -26.625 -15.859 1 98.5 267 LEU B C 1
ATOM 4322 O O . LEU B 1 267 ? 10.531 -27.766 -15.938 1 98.5 267 LEU B O 1
ATOM 4326 N N . LEU B 1 268 ? 8.781 -26.359 -15.742 1 98.25 268 LEU B N 1
ATOM 4327 C CA . LEU B 1 268 ? 7.816 -27.453 -15.617 1 98.25 268 LEU B CA 1
ATOM 4328 C C . LEU B 1 268 ? 7.594 -28.141 -16.953 1 98.25 268 LEU B C 1
ATOM 4330 O O . LEU B 1 268 ? 7.367 -29.344 -17 1 98.25 268 LEU B O 1
ATOM 4334 N N . GLN B 1 269 ? 7.672 -27.359 -18.031 1 98.38 269 GLN B N 1
ATOM 4335 C CA . GLN B 1 269 ? 7.59 -27.953 -19.359 1 98.38 269 GLN B CA 1
ATOM 4336 C C . GLN B 1 269 ? 8.75 -28.906 -19.609 1 98.38 269 GLN B C 1
ATOM 4338 O O . GLN B 1 269 ? 8.57 -30 -20.172 1 98.38 269 GLN B O 1
ATOM 4343 N N . ASP B 1 270 ? 9.883 -28.531 -19.156 1 98.06 270 ASP B N 1
ATOM 4344 C CA . ASP B 1 270 ? 11.07 -29.359 -19.312 1 98.06 270 ASP B CA 1
ATOM 4345 C C . ASP B 1 270 ? 10.945 -30.656 -18.516 1 98.06 270 ASP B C 1
ATOM 4347 O O . ASP B 1 270 ? 11.594 -31.656 -18.844 1 98.06 270 ASP B O 1
ATOM 4351 N N . GLU B 1 271 ? 10.164 -30.625 -17.5 1 97.19 271 GLU B N 1
ATOM 4352 C CA . GLU B 1 271 ? 9.922 -31.812 -16.688 1 97.19 271 GLU B CA 1
ATOM 4353 C C . GLU B 1 271 ? 8.828 -32.688 -17.297 1 97.19 271 GLU B C 1
ATOM 4355 O O . GLU B 1 271 ? 8.438 -33.719 -16.719 1 97.19 271 GLU B O 1
ATOM 4360 N N . GLY B 1 272 ? 8.195 -32.25 -18.406 1 96 272 GLY B N 1
ATOM 4361 C CA . GLY B 1 272 ? 7.293 -33.125 -19.172 1 96 272 GLY B CA 1
ATOM 4362 C C . GLY B 1 272 ? 5.828 -32.75 -18.969 1 96 272 GLY B C 1
ATOM 4363 O O . GLY B 1 272 ? 4.945 -33.562 -19.312 1 96 272 GLY B O 1
ATOM 4364 N N . HIS B 1 273 ? 5.547 -31.594 -18.438 1 97.44 273 HIS B N 1
ATOM 4365 C CA . HIS B 1 273 ? 4.164 -31.203 -18.219 1 97.44 273 HIS B CA 1
ATOM 4366 C C . HIS B 1 273 ? 3.697 -30.219 -19.281 1 97.44 273 HIS B C 1
ATOM 4368 O O . HIS B 1 273 ? 4.516 -29.531 -19.891 1 97.44 273 HIS B O 1
ATOM 4374 N N . GLU B 1 274 ? 2.439 -30.25 -19.625 1 97.94 274 GLU B N 1
ATOM 4375 C CA . GLU B 1 274 ? 1.833 -29.141 -20.359 1 97.94 274 GLU B CA 1
ATOM 4376 C C . GLU B 1 274 ? 1.516 -27.969 -19.438 1 97.94 274 GLU B C 1
ATOM 4378 O O . GLU B 1 274 ? 0.883 -28.141 -18.406 1 97.94 274 GLU B O 1
ATOM 4383 N N . VAL B 1 275 ? 2.029 -26.828 -19.812 1 98.62 275 VAL B N 1
ATOM 4384 C CA . VAL B 1 275 ? 1.907 -25.703 -18.891 1 98.62 275 VAL B CA 1
ATOM 4385 C C . VAL B 1 275 ? 1.366 -24.484 -19.641 1 98.62 275 VAL B C 1
ATOM 4387 O O . VAL B 1 275 ? 1.852 -24.141 -20.734 1 98.62 275 VAL B O 1
ATOM 4390 N N . VAL B 1 276 ? 0.353 -23.859 -19.125 1 98.56 276 VAL B N 1
ATOM 4391 C CA . VAL B 1 276 ? -0.153 -22.594 -19.609 1 98.56 276 VAL B CA 1
ATOM 4392 C C . VAL B 1 276 ? -0.165 -21.562 -18.484 1 98.56 276 VAL B C 1
ATOM 4394 O O . VAL B 1 276 ? -0.382 -21.922 -17.312 1 98.56 276 VAL B O 1
ATOM 4397 N N . VAL B 1 277 ? 0.136 -20.297 -18.797 1 98.88 277 VAL B N 1
ATOM 4398 C CA . VAL B 1 277 ? 0.055 -19.203 -17.844 1 98.88 277 VAL B CA 1
ATOM 4399 C C . VAL B 1 277 ? -1.284 -18.484 -17.984 1 98.88 277 VAL B C 1
ATOM 4401 O O . VAL B 1 277 ? -1.708 -18.172 -19.109 1 98.88 277 VAL B O 1
ATOM 4404 N N . SER B 1 278 ? -1.938 -18.234 -16.922 1 98.88 278 SER B N 1
ATOM 4405 C CA . SER B 1 278 ? -3.273 -17.656 -16.938 1 98.88 278 SER B CA 1
ATOM 4406 C C . SER B 1 278 ? -3.283 -16.312 -17.656 1 98.88 278 SER B C 1
ATOM 4408 O O . SER B 1 278 ? -2.424 -15.453 -17.406 1 98.88 278 SER B O 1
ATOM 4410 N N . LYS B 1 279 ? -4.246 -16.109 -18.453 1 98.31 279 LYS B N 1
ATOM 4411 C CA . LYS B 1 279 ? -4.488 -14.828 -19.109 1 98.31 279 LYS B CA 1
ATOM 4412 C C . LYS B 1 279 ? -5.457 -13.969 -18.312 1 98.31 279 LYS B C 1
ATOM 4414 O O . LYS B 1 279 ? -5.562 -12.766 -18.531 1 98.31 279 LYS B O 1
ATOM 4419 N N . MET B 1 280 ? -6.102 -14.602 -17.328 1 98.06 280 MET B N 1
ATOM 4420 C CA . MET B 1 280 ? -7.09 -13.898 -16.516 1 98.06 280 MET B CA 1
ATOM 4421 C C . MET B 1 280 ? -6.445 -13.297 -15.266 1 98.06 280 MET B C 1
ATOM 4423 O O . MET B 1 280 ? -7.012 -12.398 -14.641 1 98.06 280 MET B O 1
ATOM 4427 N N . ASP B 1 281 ? -5.297 -13.836 -14.883 1 98.12 281 ASP B N 1
ATOM 4428 C CA . ASP B 1 281 ? -4.578 -13.312 -13.727 1 98.12 281 ASP B CA 1
ATOM 4429 C C . ASP B 1 281 ? -4.07 -11.898 -13.984 1 98.12 281 ASP B C 1
ATOM 4431 O O . ASP B 1 281 ? -3.375 -11.656 -14.977 1 98.12 281 ASP B O 1
ATOM 4435 N N . CYS B 1 282 ? -4.43 -11.008 -13.133 1 97.12 282 CYS B N 1
ATOM 4436 C CA . CYS B 1 282 ? -3.992 -9.625 -13.242 1 97.12 282 CYS B CA 1
ATOM 4437 C C . CYS B 1 282 ? -3.982 -8.945 -11.883 1 97.12 282 CYS B C 1
ATOM 4439 O O . CYS B 1 282 ? -4.59 -9.438 -10.93 1 97.12 282 CYS B O 1
ATOM 4441 N N . ASP B 1 283 ? -3.232 -7.895 -11.812 1 97.81 283 ASP B N 1
ATOM 4442 C CA . ASP B 1 283 ? -3.289 -7.094 -10.594 1 97.81 283 ASP B CA 1
ATOM 4443 C C . ASP B 1 283 ? -4.691 -6.539 -10.359 1 97.81 283 ASP B C 1
ATOM 4445 O O . ASP B 1 283 ? -5.344 -6.078 -11.297 1 97.81 283 ASP B O 1
ATOM 4449 N N . PRO B 1 284 ? -5.176 -6.582 -9.109 1 98.12 284 PRO B N 1
ATOM 4450 C CA . PRO B 1 284 ? -6.547 -6.105 -8.898 1 98.12 284 PRO B CA 1
ATOM 4451 C C . PRO B 1 284 ? -6.688 -4.602 -9.102 1 98.12 284 PRO B C 1
ATOM 4453 O O . PRO B 1 284 ? -7.797 -4.098 -9.281 1 98.12 284 PRO B O 1
ATOM 4456 N N . LEU B 1 285 ? -5.641 -3.877 -9 1 98.38 285 LEU B N 1
ATOM 4457 C CA . LEU B 1 285 ? -5.691 -2.422 -9.086 1 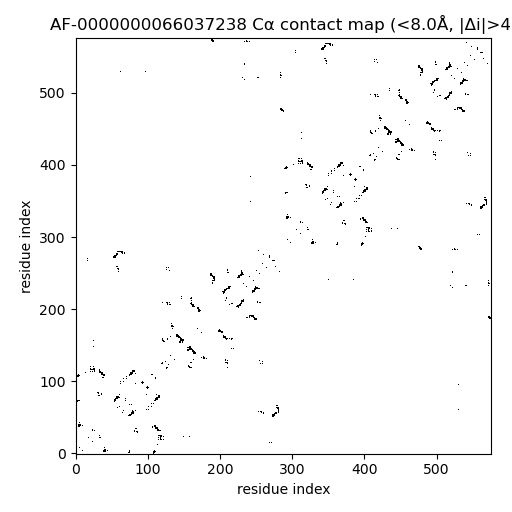98.38 285 LEU B CA 1
ATOM 4458 C C . LEU B 1 285 ? -5.387 -1.949 -10.5 1 98.38 285 LEU B C 1
ATOM 4460 O O . LEU B 1 285 ? -4.488 -2.48 -11.156 1 98.38 285 LEU B O 1
ATOM 4464 N N . THR B 1 286 ? -6.141 -1.026 -10.938 1 96.38 286 THR B N 1
ATOM 4465 C CA . THR B 1 286 ? -5.934 -0.327 -12.203 1 96.38 286 THR B CA 1
ATOM 4466 C C . THR B 1 286 ? -5.684 1.159 -11.961 1 96.38 286 THR B C 1
ATOM 4468 O O . THR B 1 286 ? -6.434 1.811 -11.234 1 96.38 286 THR B O 1
ATOM 4471 N N . VAL B 1 287 ? -4.617 1.669 -12.586 1 95.38 287 VAL B N 1
ATOM 4472 C CA . VAL B 1 287 ? -4.336 3.096 -12.469 1 95.38 287 VAL B CA 1
ATOM 4473 C C . VAL B 1 287 ? -5.348 3.893 -13.289 1 95.38 287 VAL B C 1
ATOM 4475 O O . VAL B 1 287 ? -5.598 3.576 -14.453 1 95.38 287 VAL B O 1
ATOM 4478 N N . ALA B 1 288 ? -5.902 4.809 -12.734 1 93.69 288 ALA B N 1
ATOM 4479 C CA . ALA B 1 288 ? -6.922 5.625 -13.383 1 93.69 288 ALA B CA 1
ATOM 4480 C C . ALA B 1 288 ? -6.641 7.113 -13.18 1 93.69 288 ALA B C 1
ATOM 4482 O O . ALA B 1 288 ? -6.004 7.504 -12.203 1 93.69 288 ALA B O 1
#

Solvent-accessible surface area (backbone atoms only — not comparable to full-atom values): 29891 Å² total; per-residue (Å²): 126,70,33,44,43,32,50,68,57,50,49,50,52,53,49,57,50,35,70,66,29,37,70,85,49,30,56,72,90,76,57,56,65,42,81,79,38,84,37,53,34,89,64,75,55,92,63,60,90,80,59,63,58,28,35,32,37,35,46,59,82,42,65,63,36,51,49,48,34,60,76,68,64,28,27,30,36,43,20,36,44,52,85,58,62,90,69,76,94,71,81,45,51,89,83,32,58,65,36,34,42,49,53,52,34,52,71,38,13,31,21,34,34,15,55,40,50,6,33,40,10,24,68,83,18,46,36,49,53,52,56,32,27,47,54,74,68,45,57,69,66,44,73,34,28,43,42,62,39,88,94,55,84,52,56,46,33,9,36,34,31,38,36,32,39,68,56,70,40,29,47,45,57,32,53,53,31,42,30,59,59,45,69,44,89,58,38,30,39,22,47,78,60,52,80,91,45,24,71,70,41,70,39,44,28,35,39,35,18,54,29,67,22,62,75,53,56,71,54,53,84,71,86,54,41,32,42,41,29,3,40,73,55,64,68,57,52,42,50,41,24,68,71,70,20,30,38,39,34,47,48,30,59,44,49,48,49,45,43,47,67,75,44,52,41,56,58,46,37,73,72,63,36,42,64,46,67,51,84,65,51,67,68,60,62,39,83,76,126,71,33,45,44,32,49,69,58,50,49,50,50,51,50,57,50,35,70,66,29,37,70,85,48,30,55,73,89,76,56,54,65,43,79,78,39,83,36,53,33,88,62,75,55,96,63,59,91,79,58,63,56,29,32,34,38,36,47,59,82,43,66,64,38,51,49,47,34,60,76,66,62,28,26,31,35,41,21,35,44,53,85,58,63,88,70,77,94,69,80,45,52,89,83,32,58,68,36,36,43,49,51,52,33,53,70,38,14,31,21,34,33,14,55,40,50,6,34,39,10,25,68,82,19,46,36,50,54,52,56,30,29,48,54,74,69,46,55,68,66,44,72,33,28,42,42,62,39,88,94,56,84,53,56,47,34,10,36,34,31,38,38,29,41,68,57,70,39,31,46,44,56,33,53,53,32,41,31,58,59,44,69,42,90,58,38,32,39,23,49,79,60,52,80,92,45,23,71,72,40,70,39,44,28,35,39,36,19,55,28,66,23,63,74,54,56,73,54,52,84,71,86,54,42,32,41,41,28,4,40,75,56,64,70,58,52,42,50,40,24,68,70,69,20,31,38,39,33,47,47,29,58,44,49,48,50,43,43,46,67,75,44,51,40,57,57,46,36,72,72,64,35,43,64,46,67,53,84,66,49,68,68,59,62,40,83,76

Sequence (576 aa):
MSRAITRAQLDKLVRSITKFYPQKYADKSWDNTGLLIDCSTAQVTTADANAKTKVLLTVDLTKSVAQEAVDANCNVIVAYHPFIFPSWNRLSPHTNPQHETAIKLIQYGISVYCPHTAVDAARGGVNDWLVRGLNNGENVAKSYALETVSGETDDLIGYGRFVEFNKDISLEQIVKNVKRVLRVPYVQVASLAAPSAWNQLKIKKVAVCAGSGSGVFKQLKEDVDLYYTGEMSHHEVLKWKEMGKTVIVCNHSNTERGFLQDVMKGLLQDEGHEVVVSKMDCDPLTVAMSRAITRAQLDKLVRSITKFYPQKYADKSWDNTGLLIDCSTAQVTTADANAKTKVLLTVDLTKSVAQEAVDANCNVIVAYHPFIFPSWNRLSPHTNPQHETAIKLIQYGISVYCPHTAVDAARGGVNDWLVRGLNNGENVAKSYALETVSGETDDLIGYGRFVEFNKDISLEQIVKNVKRVLRVPYVQVASLAAPSAWNQLKIKKVAVCAGSGSGVFKQLKEDVDLYYTGEMSHHEVLKWKEMGKTVIVCNHSNTERGFLQDVMKGLLQDEGHEVVVSKMDCDPLTVA

pLDDT: mean 95.09, std 8.01, range [48.16, 98.94]

GO terms:
  GO:0005737 cytoplasm (C, IDA)
  GO:0005739 mitochondrion (C, IDA)
  GO:0005737 cytoplasm (C, HDA)
  GO:0005739 mitochondrion (C, HDA)

Radius of gyration: 26.43 Å; Cα contacts (8 Å, |Δi|>4): 1227; chains: 2; bounding box: 60×88×51 Å

Organism: Saccharomyces cerevisiae (strain ATCC 204508 / S288c) (NCBI:txid559292)

Secondary structure (DSSP, 8-state):
-----BHHHHHHHHHHHHHHS-GGGS-TTT---EEEE---BSS--SS-TTPPPEEEEESS--HHHHHHHHHTT-SEEEESS-SS-S--S---TTT-HHHHHHHHHHHTT-EEEE-THHHHHSTTSHHHHHHHHHHTT--EEEEE-SEEPTT---TTSEESEEEEEEEEEEHHHHHHHHHHHHT-S--EEE-SS-GGGTTT-EEEEEEEEEEE-HHHHTT--S--SEEEEEE--HHHHHHHHHTT-EEEE--TTHHHHHHIIIIIHHHHHHTT-EEEE-SS---S-EE-/-----BHHHHHHHHHHHHHHS-GGGS-TTT---EEEE---BSS--SS-TTPPPEEEEESS--HHHHHHHHHTT-SEEEESS-SS-S--S---TTT-HHHHHHHHHHHTT-EEEE-THHHHHSTTSHHHHHHHHHHTT--EEEEE-SEEPTT---TTSEESEEEEEEEEEEHHHHHHHHHHHHT-S--EEE-SS-GGGTTT-EEEEEEEEEEE-HHHHTT--S--SEEEEEE--HHHHHHHHHTT-EEEE--TTHHHHHHIIIIIHHHHHHTT-EEEE-SS---S-EE-

InterPro domains:
  IPR002678 DUF34/NIF3 [PF01784] (9-284)
  IPR002678 DUF34/NIF3 [PTHR13799] (8-287)
  IPR002678 DUF34/NIF3 [TIGR00486] (9-284)
  IPR036069 DUF34/NIF3 superfamily [SSF102705] (9-287)

Foldseek 3Di:
DALAAAPVLVVLLQCLVCVQQPLLLADPVFADFFWPFALHDHDGPPPDPPDFQEEEEFADDALVLLVVCVVVSHQEYEYQHDLAPPHDPDQDVVVDVSSVSSVVCNVNNYTYGYRHSSLQQGDVHLQVLQVCLQPVPDFWPDKFFLAARPPDPGRSGYHKMKTFGNDWAFQVSRLVSNCVLLVHPDKDKAAPDDPVCRRVHTFGIEIEGAAECVVSCVSDPDDGQEYEYADDDPVVSVVQRVVRHMYIHHHRCSSPQSCVVPPVCVSSVVSPHRYDYGPPHDRPDDDD/DALAAAPVLVVLLQCLVCVQQPLLLADPPFADFFWPFALHDHDGPPPDPPDFQEEEEFADDALVLLVVCVVVSHQEYEYQHDLAPPHDPDQDVVVDVSSVSSVVCNVNNHTYGYRHSSLQQGDVHLQVLQVCLQPVVPFWPDKFFLAARPPDPGRSGYHKMKTFGNDWAFQVSRLVSNCVLLVHPDKDKAAPDDPVCRRVHTFGIEIEGAAECVVSCVSDPDDGQEYEYADDDPVVSVVQRVVGHMYIHHHRCSSPQSCVVPPVCVSSVVSPHRYDYGPPHDRPDDDD

Nearest PDB structures (foldseek):
  2fyw-assembly1_A  TM=8.648E-01  e=1.959E-21  Streptococcus pneumoniae TIGR4
  2nyd-assembly1_A-3  TM=7.991E-01  e=2.995E-22  Staphylococcus aureus subsp. aureus N315
  2gx8-assembly1_B  TM=7.999E-01  e=5.755E-20  Bacillus cereus ATCC 14579
  3wse-assembly1_A  TM=8.643E-01  e=2.096E-16  Methanocaldococcus jannaschii DSM 2661
  2yyb-assembly1_A  TM=8.209E-01  e=1.900E-14  Thermus thermophilus HB8